Protein AF-0000000085131034 (afdb_homodimer)

Secondary structure (DSSP, 8-state):
----GGGGHHHHHHHHHHHHHHHHHHHHHHHHHHHHHHHTHHHH---HHHHHHHHHHHHHHHHHIIIIIHH----TTHHHHHHHHHHHHHHHHHHH---HHHHHHHHHHHHHHHHHHTGGGGGS-THHHHHHHHHHHHHHHHHHT-GGGHHHH-GGG-EE-GGG--TTHHHHHHHHHHHHHHHHHHHHHHSHHHHHHHHHHH-HHHHHHTT--HHHHHHHHHHHHHHHHHHHHHHHHHHHSEE-HHHHS-HHHHHHHHHHHHHH-TTSSHHHHHHHHHHHHHHHHHHHH-HHHHHHHHHHHHHHHHHH-TTHHHHHHHHHHHHHS--------TT-/----GGGGHHHHHHHHHHHHHHHHHHHHHHHHHHHHHHHTHHHH---HHHHHHHHHHHHHHHHHIIIIIHH----TTHHHHHHHHHHHHHHHHHHH---HHHHHHHHHHHHHHHHHHTGGGGGS-THHHHHHHHHHHHHHHHHHT-GGGHHHH-GGG-EE-GGG--TTHHHHHHHHHHHHHHHHHHHHHHSHHHHHHHHHHH-HHHHHHTT--HHHHHHHHHHHHHHHHHHHHHHHHHHHSEE-HHHHS-HHHHHHHHHHHHHH-TTSSHHHHHHHHHHHHHHHHHHHH-HHHHHHHHHHHHHHHHHH-TTHHHHHHHHHHHHHH--------TT-

Organism: Acidimicrobium ferrooxidans (strain DSM 10331 / JCM 15462 / NBRC 103882 / ICP) (NCBI:txid525909)

InterPro domains:
  IPR001851 ABC transporter, permease [PF02653] (50-305)
  IPR043428 High-affinity branched-chain amino acid transport system permease protein LivM-like [PTHR30482] (50-317)
  IPR043428 High-affinity branched-chain amino acid transport system permease protein LivM-like [cd06581] (54-315)

Structure (mmCIF, N/CA/C/O backbone):
data_AF-0000000085131034-model_v1
#
loop_
_entity.id
_entity.type
_entity.pdbx_description
1 polymer 'Inner-membrane translocator'
#
loop_
_atom_site.group_PDB
_atom_site.id
_atom_site.type_symbol
_atom_site.label_atom_id
_atom_site.label_alt_id
_atom_site.label_comp_id
_atom_site.label_asym_id
_atom_site.label_entity_id
_atom_site.label_seq_id
_atom_site.pdbx_PDB_ins_code
_atom_site.Cartn_x
_atom_site.Cartn_y
_atom_site.Cartn_z
_atom_site.occupancy
_atom_site.B_iso_or_equiv
_atom_site.auth_seq_id
_atom_site.auth_comp_id
_atom_site.auth_asym_id
_atom_site.auth_atom_id
_atom_site.pdbx_PDB_model_num
ATOM 1 N N . MET A 1 1 ? -47.844 36.812 39.062 1 37.34 1 MET A N 1
ATOM 2 C CA . MET A 1 1 ? -46.969 37.25 37.969 1 37.34 1 MET A CA 1
ATOM 3 C C . MET A 1 1 ? -45.719 36.375 37.938 1 37.34 1 MET A C 1
ATOM 5 O O . MET A 1 1 ? -44.969 36.312 38.906 1 37.34 1 MET A O 1
ATOM 9 N N . PRO A 1 2 ? -45.688 35.25 37.125 1 50.53 2 PRO A N 1
ATOM 10 C CA . PRO A 1 2 ? -44.594 34.25 37.062 1 50.53 2 PRO A CA 1
ATOM 11 C C . PRO A 1 2 ? -43.25 34.875 36.656 1 50.53 2 PRO A C 1
ATOM 13 O O . PRO A 1 2 ? -43.219 35.844 35.906 1 50.53 2 PRO A O 1
ATOM 16 N N . GLU A 1 3 ? -42.25 34.906 37.594 1 48.31 3 GLU A N 1
ATOM 17 C CA . GLU A 1 3 ? -40.875 35.344 37.406 1 48.31 3 GLU A CA 1
ATOM 18 C C . GLU A 1 3 ? -40.312 34.75 36.125 1 48.31 3 GLU A C 1
ATOM 20 O O . GLU A 1 3 ? -40.406 33.562 35.875 1 48.31 3 GLU A O 1
ATOM 25 N N . PRO A 1 4 ? -40.031 35.562 35.062 1 46.47 4 PRO A N 1
ATOM 26 C CA . PRO A 1 4 ? -39.562 35.156 33.719 1 46.47 4 PRO A CA 1
ATOM 27 C C . PRO A 1 4 ? -38.312 34.281 33.781 1 46.47 4 PRO A C 1
ATOM 29 O O . PRO A 1 4 ? -37.469 34.438 34.688 1 46.47 4 PRO A O 1
ATOM 32 N N . ALA A 1 5 ? -38.219 33.094 33.156 1 53.28 5 ALA A N 1
ATOM 33 C CA . ALA A 1 5 ? -37.25 32.062 32.781 1 53.28 5 ALA A CA 1
ATOM 34 C C . ALA A 1 5 ? -35.969 32.719 32.25 1 53.28 5 ALA A C 1
ATOM 36 O O . ALA A 1 5 ? -35.062 32.031 31.75 1 53.28 5 ALA A O 1
ATOM 37 N N . LEU A 1 6 ? -35.938 34.094 32.312 1 46.09 6 LEU A N 1
ATOM 38 C CA . LEU A 1 6 ? -34.781 34.75 31.734 1 46.09 6 LEU A CA 1
ATOM 39 C C . LEU A 1 6 ? -33.531 34.5 32.562 1 46.09 6 LEU A C 1
ATOM 41 O O . LEU A 1 6 ? -32.406 34.844 32.156 1 46.09 6 LEU A O 1
ATOM 45 N N . ALA A 1 7 ? -33.594 34.188 33.812 1 51.75 7 ALA A N 1
ATOM 46 C CA . ALA A 1 7 ? -32.406 34.062 34.625 1 51.75 7 ALA A CA 1
ATOM 47 C C . ALA A 1 7 ? -31.609 32.812 34.25 1 51.75 7 ALA A C 1
ATOM 49 O O . ALA A 1 7 ? -30.484 32.625 34.719 1 51.75 7 ALA A O 1
ATOM 50 N N . GLN A 1 8 ? -32.188 31.797 33.594 1 53.34 8 GLN A N 1
ATOM 51 C CA . GLN A 1 8 ? -31.516 30.531 33.312 1 53.34 8 GLN A CA 1
ATOM 52 C C . GLN A 1 8 ? -30.641 30.609 32.062 1 53.34 8 GLN A C 1
ATOM 54 O O . GLN A 1 8 ? -29.938 29.656 31.734 1 53.34 8 GLN A O 1
ATOM 59 N N . ARG A 1 9 ? -30.703 31.656 31.219 1 56.53 9 ARG A N 1
ATOM 60 C CA . ARG A 1 9 ? -29.969 31.812 29.969 1 56.53 9 ARG A CA 1
ATOM 61 C C . ARG A 1 9 ? -28.5 32.094 30.25 1 56.53 9 ARG A C 1
ATOM 63 O O . ARG A 1 9 ? -27.625 31.688 29.469 1 56.53 9 ARG A O 1
ATOM 70 N N . PRO A 1 10 ? -28.219 32.812 31.359 1 58.62 10 PRO A N 1
ATOM 71 C CA . PRO A 1 10 ? -26.797 33.156 31.531 1 58.62 10 PRO A CA 1
ATOM 72 C C . PRO A 1 10 ? -25.906 31.953 31.828 1 58.62 10 PRO A C 1
ATOM 74 O O . PRO A 1 10 ? -24.75 31.922 31.406 1 58.62 10 PRO A O 1
ATOM 77 N N . THR A 1 11 ? -26.438 30.922 32.438 1 61.84 11 THR A N 1
ATOM 78 C CA . THR A 1 11 ? -25.641 29.766 32.844 1 61.84 11 THR A CA 1
ATOM 79 C C . THR A 1 11 ? -25.266 28.906 31.625 1 61.84 11 THR A C 1
ATOM 81 O O . THR A 1 11 ? -24.172 28.375 31.547 1 61.84 11 THR A O 1
ATOM 84 N N . THR A 1 12 ? -26.25 28.875 30.719 1 65 12 THR A N 1
ATOM 85 C CA . THR A 1 12 ? -26 28.062 29.531 1 65 12 THR A CA 1
ATOM 86 C C . THR A 1 12 ? -24.938 28.703 28.641 1 65 12 THR A C 1
ATOM 88 O O . THR A 1 12 ? -24.109 28 28.047 1 65 12 THR A O 1
ATOM 91 N N . GLU A 1 13 ? -25 30.031 28.547 1 67.06 13 GLU A N 1
ATOM 92 C CA . GLU A 1 13 ? -24.016 30.734 27.734 1 67.06 13 GLU A CA 1
ATOM 93 C C . GLU A 1 13 ? -22.625 30.641 28.328 1 67.06 13 GLU A C 1
ATOM 95 O O . GLU A 1 13 ? -21.625 30.516 27.609 1 67.06 13 GLU A O 1
ATOM 100 N N . ARG A 1 14 ? -22.625 30.797 29.719 1 66.12 14 ARG A N 1
ATOM 101 C CA . ARG A 1 14 ? -21.328 30.688 30.391 1 66.12 14 ARG A CA 1
ATOM 102 C C . ARG A 1 14 ? -20.734 29.297 30.219 1 66.12 14 ARG A C 1
ATOM 104 O O . ARG A 1 14 ? -19.516 29.156 30.047 1 66.12 14 ARG A O 1
ATOM 111 N N . ARG A 1 15 ? -21.562 28.297 30.344 1 66.75 15 ARG A N 1
ATOM 112 C CA . ARG A 1 15 ? -21.094 26.922 30.156 1 66.75 15 ARG A CA 1
ATOM 113 C C . ARG A 1 15 ? -20.609 26.703 28.734 1 66.75 15 ARG A C 1
ATOM 115 O O . ARG A 1 15 ? -19.609 26 28.516 1 66.75 15 ARG A O 1
ATOM 122 N N . SER A 1 16 ? -21.344 27.328 27.828 1 71.12 16 SER A N 1
ATOM 123 C CA . SER A 1 16 ? -20.938 27.219 26.438 1 71.12 16 SER A CA 1
ATOM 124 C C . SER A 1 16 ? -19.609 27.922 26.188 1 71.12 16 SER A C 1
ATOM 126 O O . SER A 1 16 ? -18.75 27.406 25.469 1 71.12 16 SER A O 1
ATOM 128 N N . ARG A 1 17 ? -19.406 29.062 26.828 1 70.31 17 ARG A N 1
ATOM 129 C CA . ARG A 1 17 ? -18.156 29.797 26.688 1 70.31 17 ARG A CA 1
ATOM 130 C C . ARG A 1 17 ? -17 29.047 27.344 1 70.31 17 ARG A C 1
ATOM 132 O O . ARG A 1 17 ? -15.875 29.047 26.812 1 70.31 17 ARG A O 1
ATOM 139 N N . ARG A 1 18 ? -17.266 28.469 28.484 1 72.06 18 ARG A N 1
ATOM 140 C CA . ARG A 1 18 ? -16.25 27.703 29.188 1 72.06 18 ARG A CA 1
ATOM 141 C C . ARG A 1 18 ? -15.828 26.484 28.375 1 72.06 18 ARG A C 1
ATOM 143 O O . ARG A 1 18 ? -14.648 26.125 28.359 1 72.06 18 ARG A O 1
ATOM 150 N N . ARG A 1 19 ? -16.797 25.844 27.812 1 72.69 19 ARG A N 1
ATOM 151 C CA . ARG A 1 19 ? -16.484 24.703 26.969 1 72.69 19 ARG A CA 1
ATOM 152 C C . ARG A 1 19 ? -15.641 25.109 25.766 1 72.69 19 ARG A C 1
ATOM 154 O O . ARG A 1 19 ? -14.711 24.391 25.375 1 72.69 19 ARG A O 1
ATOM 161 N N . LEU A 1 20 ? -15.992 26.25 25.266 1 75.19 20 LEU A N 1
ATOM 162 C CA . LEU A 1 20 ? -15.234 26.766 24.141 1 75.19 20 LEU A CA 1
ATOM 163 C C . LEU A 1 20 ? -13.812 27.141 24.562 1 75.19 20 LEU A C 1
ATOM 165 O O . LEU A 1 20 ? -12.859 26.891 23.828 1 75.19 20 LEU A O 1
ATOM 169 N N . GLY A 1 21 ? -13.75 27.781 25.734 1 78.88 21 GLY A N 1
ATOM 170 C CA . GLY A 1 21 ? -12.445 28.125 26.266 1 78.88 21 GLY A CA 1
ATOM 171 C C . GLY A 1 21 ? -11.578 26.922 26.562 1 78.88 21 GLY A C 1
ATOM 172 O O . GLY A 1 21 ? -10.383 26.922 26.266 1 78.88 21 GLY A O 1
ATOM 173 N N . ARG A 1 22 ? -12.141 25.922 27.109 1 82.5 22 ARG A N 1
ATOM 174 C CA . ARG A 1 22 ? -11.414 24.703 27.438 1 82.5 22 ARG A CA 1
ATOM 175 C C . ARG A 1 22 ? -10.93 24 26.172 1 82.5 22 ARG A C 1
ATOM 177 O O . ARG A 1 22 ? -9.828 23.453 26.141 1 82.5 22 ARG A O 1
ATOM 184 N N . ARG A 1 23 ? -11.727 24.062 25.172 1 83.69 23 ARG A N 1
ATOM 185 C CA . ARG A 1 23 ? -11.328 23.453 23.891 1 83.69 23 ARG A CA 1
ATOM 186 C C . ARG A 1 23 ? -10.18 24.219 23.266 1 83.69 23 ARG A C 1
ATOM 188 O O . ARG A 1 23 ? -9.266 23.625 22.688 1 83.69 23 ARG A O 1
ATOM 195 N N . ALA A 1 24 ? -10.219 25.5 23.391 1 88.25 24 ALA A N 1
ATOM 196 C CA . ALA A 1 24 ? -9.148 26.344 22.859 1 88.25 24 ALA A CA 1
ATOM 197 C C . ALA A 1 24 ? -7.836 26.094 23.594 1 88.25 24 ALA A C 1
ATOM 199 O O . ALA A 1 24 ? -6.77 26.047 22.969 1 88.25 24 ALA A O 1
ATOM 200 N N . ILE A 1 25 ? -7.949 25.938 24.859 1 88.88 25 ILE A N 1
ATOM 201 C CA . ILE A 1 25 ? -6.758 25.672 25.656 1 88.88 25 ILE A CA 1
ATOM 202 C C . ILE A 1 25 ? -6.195 24.297 25.312 1 88.88 25 ILE A C 1
ATOM 204 O O . ILE A 1 25 ? -4.984 24.125 25.156 1 88.88 25 ILE A O 1
ATOM 208 N N . ALA A 1 26 ? -7.047 23.391 25.156 1 88.94 26 ALA A N 1
ATOM 209 C CA . ALA A 1 26 ? -6.613 22.031 24.797 1 88.94 26 ALA A CA 1
ATOM 210 C C . ALA A 1 26 ? -5.938 22.031 23.422 1 88.94 26 ALA A C 1
ATOM 212 O O . ALA A 1 26 ? -4.914 21.359 23.234 1 88.94 26 ALA A O 1
ATOM 213 N N . ASP A 1 27 ? -6.48 22.766 22.516 1 91.81 27 ASP A N 1
ATOM 214 C CA . ASP A 1 27 ? -5.898 22.859 21.188 1 91.81 27 ASP A CA 1
ATOM 215 C C . ASP A 1 27 ? -4.559 23.594 21.219 1 91.81 27 ASP A C 1
ATOM 217 O O . ASP A 1 27 ? -3.604 23.203 20.562 1 91.81 27 ASP A O 1
ATOM 221 N N . GLY A 1 28 ? -4.578 24.672 22 1 92.94 28 GLY A N 1
ATOM 222 C CA . GLY A 1 28 ? -3.33 25.406 22.172 1 92.94 28 GLY A CA 1
ATOM 223 C C . GLY A 1 28 ? -2.225 24.562 22.781 1 92.94 28 GLY A C 1
ATOM 224 O O . GLY A 1 28 ? -1.088 24.578 22.297 1 92.94 28 GLY A O 1
ATOM 225 N N . LEU A 1 29 ? -2.555 23.797 23.75 1 93.06 29 LEU A N 1
ATOM 226 C CA . LEU A 1 29 ? -1.59 22.906 24.391 1 93.06 29 LEU A CA 1
ATOM 227 C C . LEU A 1 29 ? -1.146 21.797 23.438 1 93.06 29 LEU A C 1
ATOM 229 O O . LEU A 1 29 ? 0.003 21.359 23.484 1 93.06 29 LEU A O 1
ATOM 233 N N . GLY A 1 30 ? -2.049 21.406 22.625 1 92.94 30 GLY A N 1
ATOM 234 C CA . GLY A 1 30 ? -1.732 20.391 21.641 1 92.94 30 GLY A CA 1
ATOM 235 C C . GLY A 1 30 ? -0.675 20.828 20.641 1 92.94 30 GLY A C 1
ATOM 236 O O . GLY A 1 30 ? 0.049 19.984 20.094 1 92.94 30 GLY A O 1
ATOM 237 N N . VAL A 1 31 ? -0.598 22.078 20.453 1 95.25 31 VAL A N 1
ATOM 238 C CA . VAL A 1 31 ? 0.394 22.625 19.516 1 95.25 31 VAL A CA 1
ATOM 239 C C . VAL A 1 31 ? 1.665 22.984 20.281 1 95.25 31 VAL A C 1
ATOM 241 O O . VAL A 1 31 ? 2.77 22.609 19.875 1 95.25 31 VAL A O 1
ATOM 244 N N . VAL A 1 32 ? 1.549 23.594 21.453 1 95.62 32 VAL A N 1
ATOM 245 C CA . VAL A 1 32 ? 2.664 24.172 22.203 1 95.62 32 VAL A CA 1
ATOM 246 C C . VAL A 1 32 ? 3.512 23.062 22.812 1 95.62 32 VAL A C 1
ATOM 248 O O . VAL A 1 32 ? 4.742 23.125 22.797 1 95.62 32 VAL A O 1
ATOM 251 N N . VAL A 1 33 ? 2.912 22.047 23.328 1 94.62 33 VAL A N 1
ATOM 252 C CA . VAL A 1 33 ? 3.629 21.016 24.062 1 94.62 33 VAL A CA 1
ATOM 253 C C . VAL A 1 33 ? 4.594 20.297 23.125 1 94.62 33 VAL A C 1
ATOM 255 O O . VAL A 1 33 ? 5.785 20.172 23.422 1 94.62 33 VAL A O 1
ATOM 258 N N . PRO A 1 34 ? 4.125 19.797 21.984 1 95.5 34 PRO A N 1
ATOM 259 C CA . PRO A 1 34 ? 5.086 19.141 21.094 1 95.5 34 PRO A CA 1
ATOM 260 C C . PRO A 1 34 ? 6.168 20.094 20.594 1 95.5 34 PRO A C 1
ATOM 262 O O . PRO A 1 34 ? 7.332 19.703 20.469 1 95.5 34 PRO A O 1
ATOM 265 N N . VAL A 1 35 ? 5.824 21.328 20.281 1 95.75 35 VAL A N 1
ATOM 266 C CA . VAL A 1 35 ? 6.777 22.297 19.75 1 95.75 35 VAL A CA 1
ATOM 267 C C . VAL A 1 35 ? 7.852 22.594 20.812 1 95.75 35 VAL A C 1
ATOM 269 O O . VAL A 1 35 ? 9.047 22.562 20.5 1 95.75 35 VAL A O 1
ATOM 272 N N . VAL A 1 36 ? 7.441 22.812 22.016 1 94.62 36 VAL A N 1
ATOM 273 C CA . VAL A 1 36 ? 8.375 23.094 23.109 1 94.62 36 VAL A CA 1
ATOM 274 C C . VAL A 1 36 ? 9.172 21.828 23.438 1 94.62 36 VAL A C 1
ATOM 276 O O . VAL A 1 36 ? 10.375 21.906 23.719 1 94.62 36 VAL A O 1
ATOM 279 N N . GLY A 1 37 ? 8.461 20.703 23.438 1 94.69 37 GLY A N 1
ATOM 280 C CA . GLY A 1 37 ? 9.148 19.453 23.672 1 94.69 37 GLY A CA 1
ATOM 281 C C . GLY A 1 37 ? 10.305 19.219 22.719 1 94.69 37 GLY A C 1
ATOM 282 O O . GLY A 1 37 ? 11.398 18.844 23.141 1 94.69 37 GLY A O 1
ATOM 283 N N . PHE A 1 38 ? 10.086 19.484 21.469 1 94.94 38 PHE A N 1
ATOM 284 C CA . PHE A 1 38 ? 11.133 19.266 20.469 1 94.94 38 PHE A CA 1
ATOM 285 C C . PHE A 1 38 ? 12.188 20.375 20.562 1 94.94 38 PHE A C 1
ATOM 287 O O . PHE A 1 38 ? 13.367 20.125 20.266 1 94.94 38 PHE A O 1
ATOM 294 N N . ALA A 1 39 ? 11.742 21.609 20.922 1 93.44 39 ALA A N 1
ATOM 295 C CA . ALA A 1 39 ? 12.711 22.703 21.078 1 93.44 39 ALA A CA 1
ATOM 296 C C . ALA A 1 39 ? 13.742 22.344 22.141 1 93.44 39 ALA A C 1
ATOM 298 O O . ALA A 1 39 ? 14.922 22.688 22.016 1 93.44 39 ALA A O 1
ATOM 299 N N . PHE A 1 40 ? 13.305 21.562 23.109 1 91.81 40 PHE A N 1
ATOM 300 C CA . PHE A 1 40 ? 14.203 21.156 24.188 1 91.81 40 PHE A CA 1
ATOM 301 C C . PHE A 1 40 ? 14.766 19.766 23.938 1 91.81 40 PHE A C 1
ATOM 303 O O . PHE A 1 40 ? 15.523 19.234 24.75 1 91.81 40 PHE A O 1
ATOM 310 N N . GLY A 1 41 ? 14.32 19.141 22.938 1 88.94 41 GLY A N 1
ATOM 311 C CA . GLY A 1 41 ? 14.695 17.766 22.625 1 88.94 41 GLY A CA 1
ATOM 312 C C . GLY A 1 41 ? 16.203 17.578 22.484 1 88.94 41 GLY A C 1
ATOM 313 O O . GLY A 1 41 ? 16.734 16.547 22.906 1 88.94 41 GLY A O 1
ATOM 314 N N . LEU A 1 42 ? 16.859 18.609 21.953 1 86.56 42 LEU A N 1
ATOM 315 C CA . LEU A 1 42 ? 18.297 18.5 21.719 1 86.56 42 LEU A CA 1
ATOM 316 C C . LEU A 1 42 ? 19.047 18.422 23.047 1 86.56 42 LEU A C 1
ATOM 318 O O . LEU A 1 42 ? 20.172 17.891 23.109 1 86.56 42 LEU A O 1
ATOM 322 N N . HIS A 1 43 ? 18.516 18.969 24.062 1 87.31 43 HIS A N 1
ATOM 323 C CA . HIS A 1 43 ? 19.125 18.938 25.391 1 87.31 43 HIS A CA 1
ATOM 324 C C . HIS A 1 43 ? 18.938 17.578 26.047 1 87.31 43 HIS A C 1
ATOM 326 O O . HIS A 1 43 ? 19.719 17.203 26.938 1 87.31 43 HIS A O 1
ATOM 332 N N . ILE A 1 44 ? 17.984 16.844 25.656 1 82.81 44 ILE A N 1
ATOM 333 C CA . ILE A 1 44 ? 17.672 15.539 26.25 1 82.81 44 ILE A CA 1
ATOM 334 C C . ILE A 1 44 ? 18.375 14.438 25.453 1 82.81 44 ILE A C 1
ATOM 336 O O . ILE A 1 44 ? 18.953 13.516 26.031 1 82.81 44 ILE A O 1
ATOM 340 N N . TYR A 1 45 ? 18.344 14.523 24.172 1 83.88 45 TYR A N 1
ATOM 341 C CA . TYR A 1 45 ? 18.922 13.539 23.266 1 83.88 45 TYR A CA 1
ATOM 342 C C . TYR A 1 45 ? 19.797 14.211 22.219 1 83.88 45 TYR A C 1
ATOM 344 O O . TYR A 1 45 ? 19.297 14.992 21.391 1 83.88 45 TYR A O 1
ATOM 352 N N . GLY A 1 46 ? 21.062 13.883 22.125 1 80 46 GLY A N 1
ATOM 353 C CA . GLY A 1 46 ? 22.062 14.586 21.328 1 80 46 GLY A CA 1
ATOM 354 C C . GLY A 1 46 ? 22 14.234 19.859 1 80 46 GLY A C 1
ATOM 355 O O . GLY A 1 46 ? 22.625 14.891 19.031 1 80 46 GLY A O 1
ATOM 356 N N . ASN A 1 47 ? 21.234 13.234 19.438 1 86 47 ASN A N 1
ATOM 357 C CA . ASN A 1 47 ? 21.172 12.867 18.016 1 86 47 ASN A CA 1
ATOM 358 C C . ASN A 1 47 ? 20.188 13.75 17.25 1 86 47 ASN A C 1
ATOM 360 O O . ASN A 1 47 ? 19 13.43 17.172 1 86 47 ASN A O 1
ATOM 364 N N . GLU A 1 48 ? 20.672 14.828 16.641 1 89.06 48 GLU A N 1
ATOM 365 C CA . GLU A 1 48 ? 19.875 15.836 15.945 1 89.06 48 GLU A CA 1
ATOM 366 C C . GLU A 1 48 ? 19.109 15.219 14.781 1 89.06 48 GLU A C 1
ATOM 368 O O . GLU A 1 48 ? 17.938 15.523 14.578 1 89.06 48 GLU A O 1
ATOM 373 N N . LEU A 1 49 ? 19.781 14.336 14.039 1 87.31 49 LEU A N 1
ATOM 374 C CA . LEU A 1 49 ? 19.188 13.758 12.844 1 87.31 49 LEU A CA 1
ATOM 375 C C . LEU A 1 49 ? 17.984 12.891 13.203 1 87.31 49 LEU A C 1
ATOM 377 O O . LEU A 1 49 ? 16.953 12.93 12.516 1 87.31 49 LEU A O 1
ATOM 381 N N . LEU A 1 50 ? 18.125 12.156 14.266 1 88.19 50 LEU A N 1
ATOM 382 C CA . LEU A 1 50 ? 17.031 11.305 14.703 1 88.19 50 LEU A CA 1
ATOM 383 C C . LEU A 1 50 ? 15.812 12.148 15.086 1 88.19 50 LEU A C 1
ATOM 385 O O . LEU A 1 50 ? 14.68 11.789 14.758 1 88.19 50 LEU A O 1
ATOM 389 N N . LEU A 1 51 ? 16.016 13.219 15.742 1 92.56 51 LEU A N 1
ATOM 390 C CA . LEU A 1 51 ? 14.93 14.094 16.156 1 92.56 51 LEU A CA 1
ATOM 391 C C . LEU A 1 51 ? 14.266 14.742 14.945 1 92.56 51 LEU A C 1
ATOM 393 O O . LEU A 1 51 ? 13.039 14.922 14.93 1 92.56 51 LEU A O 1
ATOM 397 N N . VAL A 1 52 ? 15.055 15.07 13.953 1 93.38 52 VAL A N 1
ATOM 398 C CA . VAL A 1 52 ? 14.508 15.656 12.727 1 93.38 52 VAL A CA 1
ATOM 399 C C . VAL A 1 52 ? 13.617 14.641 12.016 1 93.38 52 VAL A C 1
ATOM 401 O O . VAL A 1 52 ? 12.531 14.984 11.555 1 93.38 52 VAL A O 1
ATOM 404 N N . TYR A 1 53 ? 14.039 13.414 11.977 1 92.94 53 TYR A N 1
ATOM 405 C CA . TYR A 1 53 ? 13.234 12.367 11.352 1 92.94 53 TYR A CA 1
ATOM 406 C C . TYR A 1 53 ? 11.938 12.141 12.125 1 92.94 53 TYR A C 1
ATOM 408 O O . TYR A 1 53 ? 10.875 11.977 11.531 1 92.94 53 TYR A O 1
ATOM 416 N N . MET A 1 54 ? 12.07 12.148 13.414 1 93.69 54 MET A N 1
ATOM 417 C CA . MET A 1 54 ? 10.883 11.992 14.25 1 93.69 54 MET A CA 1
ATOM 418 C C . MET A 1 54 ? 9.883 13.117 13.984 1 93.69 54 MET A C 1
ATOM 420 O O . MET A 1 54 ? 8.688 12.859 13.828 1 93.69 54 MET A O 1
ATOM 424 N N . MET A 1 55 ? 10.383 14.305 13.93 1 97.44 55 MET A N 1
ATOM 425 C CA . MET A 1 55 ? 9.523 15.453 13.648 1 97.44 55 MET A CA 1
ATOM 426 C C . MET A 1 55 ? 8.906 15.336 12.258 1 97.44 55 MET A C 1
ATOM 428 O O . MET A 1 55 ? 7.754 15.711 12.055 1 97.44 55 MET A O 1
ATOM 432 N N . GLY A 1 56 ? 9.703 14.852 11.312 1 97.69 56 GLY A N 1
ATOM 433 C CA . GLY A 1 56 ? 9.172 14.594 9.984 1 97.69 56 GLY A CA 1
ATOM 434 C C . GLY A 1 56 ? 8 13.641 9.984 1 97.69 56 GLY A C 1
ATOM 435 O O . GLY A 1 56 ? 6.988 13.891 9.32 1 97.69 56 GLY A O 1
ATOM 436 N N . TYR A 1 57 ? 8.109 12.648 10.781 1 96.62 57 TYR A N 1
ATOM 437 C CA . TYR A 1 57 ? 7.035 11.656 10.82 1 96.62 57 TYR A CA 1
ATOM 438 C C . TYR A 1 57 ? 5.828 12.195 11.578 1 96.62 57 TYR A C 1
ATOM 440 O O . TYR A 1 57 ? 4.688 11.828 11.281 1 96.62 57 TYR A O 1
ATOM 448 N N . VAL A 1 58 ? 6.047 13.047 12.586 1 97.81 58 VAL A N 1
ATOM 449 C CA . VAL A 1 58 ? 4.918 13.711 13.227 1 97.81 58 VAL A CA 1
ATOM 450 C C . VAL A 1 58 ? 4.141 14.523 12.195 1 97.81 58 VAL A C 1
ATOM 452 O O . VAL A 1 58 ? 2.912 14.453 12.133 1 97.81 58 VAL A O 1
ATOM 455 N N . ALA A 1 59 ? 4.891 15.234 11.398 1 98.62 59 ALA A N 1
ATOM 456 C CA . ALA A 1 59 ? 4.258 16.047 10.359 1 98.62 59 ALA A CA 1
ATOM 457 C C . ALA A 1 59 ? 3.545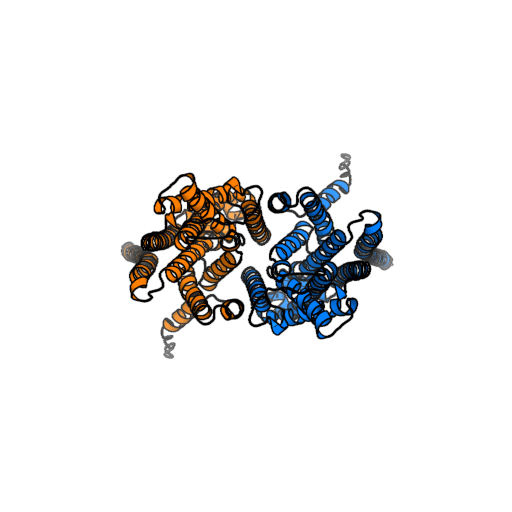 15.164 9.336 1 98.62 59 ALA A C 1
ATOM 459 O O . ALA A 1 59 ? 2.42 15.461 8.93 1 98.62 59 ALA A O 1
ATOM 460 N N . LEU A 1 60 ? 4.188 14.109 8.945 1 98.56 60 LEU A N 1
ATOM 461 C CA . LEU A 1 60 ? 3.592 13.188 7.977 1 98.56 60 LEU A CA 1
ATOM 462 C C . LEU A 1 60 ? 2.326 12.555 8.539 1 98.56 60 LEU A C 1
ATOM 464 O O . LEU A 1 60 ? 1.324 12.422 7.836 1 98.56 60 LEU A O 1
ATOM 468 N N . ALA A 1 61 ? 2.418 12.109 9.758 1 97.56 61 ALA A N 1
ATOM 469 C CA . ALA A 1 61 ? 1.244 11.523 10.406 1 97.56 61 ALA A CA 1
ATOM 470 C C . ALA A 1 61 ? 0.094 12.523 10.461 1 97.56 61 ALA A C 1
ATOM 472 O O . ALA A 1 61 ? -1.063 12.164 10.242 1 97.56 61 ALA A O 1
ATOM 473 N N . GLN A 1 62 ? 0.412 13.742 10.742 1 98.19 62 GLN A N 1
ATOM 474 C CA . GLN A 1 62 ? -0.619 14.773 10.758 1 98.19 62 GLN A CA 1
ATOM 475 C C . GLN A 1 62 ? -1.149 15.039 9.352 1 98.19 62 GLN A C 1
ATOM 477 O O . GLN A 1 62 ? -2.33 15.352 9.18 1 98.19 62 GLN A O 1
ATOM 482 N N . GLY A 1 63 ? -0.25 14.992 8.359 1 98.38 63 GLY A N 1
ATOM 483 C CA . GLY A 1 63 ? -0.72 15.094 6.988 1 98.38 63 GLY A CA 1
ATOM 484 C C . GLY A 1 63 ? -1.723 14.016 6.625 1 98.38 63 GLY A C 1
ATOM 485 O O . GLY A 1 63 ? -2.744 14.297 5.992 1 98.38 63 GLY A O 1
ATOM 486 N N . ILE A 1 64 ? -1.436 12.828 7.031 1 97.38 64 ILE A N 1
ATOM 487 C CA . ILE A 1 64 ? -2.365 11.719 6.84 1 97.38 64 ILE A CA 1
ATOM 488 C C . ILE A 1 64 ? -3.666 12.008 7.586 1 97.38 64 ILE A C 1
ATOM 490 O O . ILE A 1 64 ? -4.754 11.711 7.086 1 97.38 64 ILE A O 1
ATOM 494 N N . ASN A 1 65 ? -3.549 12.562 8.773 1 97.06 65 ASN A N 1
ATOM 495 C CA . ASN A 1 65 ? -4.723 12.93 9.562 1 97.06 65 ASN A CA 1
ATOM 496 C C . ASN A 1 65 ? -5.613 13.914 8.812 1 97.06 65 ASN A C 1
ATOM 498 O O . ASN A 1 65 ? -6.84 13.828 8.875 1 97.06 65 ASN A O 1
ATOM 502 N N . VAL A 1 66 ? -4.996 14.797 8.125 1 97.38 66 VAL A N 1
ATOM 503 C CA . VAL A 1 66 ? -5.719 15.828 7.387 1 97.38 66 VAL A CA 1
ATOM 504 C C . VAL A 1 66 ? -6.559 15.18 6.289 1 97.38 66 VAL A C 1
ATOM 506 O O . VAL A 1 66 ? -7.727 15.531 6.102 1 97.38 66 VAL A O 1
ATOM 509 N N . ILE A 1 67 ? -6.016 14.211 5.59 1 95.81 67 ILE A N 1
ATOM 510 C CA . ILE A 1 67 ? -6.738 13.641 4.457 1 95.81 67 ILE A CA 1
ATOM 511 C C . ILE A 1 67 ? -7.594 12.469 4.926 1 95.81 67 ILE A C 1
ATOM 513 O O . ILE A 1 67 ? -8.812 12.469 4.734 1 95.81 67 ILE A O 1
ATOM 517 N N . TYR A 1 68 ? -7.039 11.547 5.578 1 94.31 68 TYR A N 1
ATOM 518 C CA . TYR A 1 68 ? -7.797 10.367 5.988 1 94.31 68 TYR A CA 1
ATOM 519 C C . TYR A 1 68 ? -8.711 10.688 7.164 1 94.31 68 TYR A C 1
ATOM 521 O O . TYR A 1 68 ? -9.859 10.242 7.207 1 94.31 68 TYR A O 1
ATOM 529 N N . GLY A 1 69 ? -8.25 11.383 8.164 1 92.5 69 GLY A N 1
ATOM 530 C CA . GLY A 1 69 ? -9.039 11.688 9.352 1 92.5 69 GLY A CA 1
ATOM 531 C C . GLY A 1 69 ? -10.297 12.477 9.039 1 92.5 69 GLY A C 1
ATOM 532 O O . GLY A 1 69 ? -11.352 12.219 9.617 1 92.5 69 GLY A O 1
ATOM 533 N N . PHE A 1 70 ? -10.195 13.367 8.102 1 93.88 70 PHE A N 1
ATOM 534 C CA . PHE A 1 70 ? -11.312 14.273 7.879 1 93.88 70 PHE A CA 1
ATOM 535 C C . PHE A 1 70 ? -12.094 13.875 6.629 1 93.88 70 PHE A C 1
ATOM 537 O O . PHE A 1 70 ? -13.242 14.281 6.453 1 93.88 70 PHE A O 1
ATOM 544 N N . THR A 1 71 ? -11.523 13.141 5.742 1 92.56 71 THR A N 1
ATOM 545 C CA . THR A 1 71 ? -12.227 12.805 4.512 1 92.56 71 THR A CA 1
ATOM 546 C C . THR A 1 71 ? -12.477 11.297 4.426 1 92.56 71 THR A C 1
ATOM 548 O O . THR A 1 71 ? -13.336 10.852 3.662 1 92.56 71 THR A O 1
ATOM 551 N N . GLY A 1 72 ? -11.664 10.562 5.023 1 91.56 72 GLY A N 1
ATOM 552 C CA . GLY A 1 72 ? -11.797 9.117 4.977 1 91.56 72 GLY A CA 1
ATOM 553 C C . GLY A 1 72 ? -11.016 8.477 3.844 1 91.56 72 GLY A C 1
ATOM 554 O O . GLY A 1 72 ? -11.055 7.262 3.662 1 91.56 72 GLY A O 1
ATOM 555 N N . TYR A 1 73 ? -10.227 9.258 3.068 1 92.94 73 TYR A N 1
ATOM 556 C CA . TYR A 1 73 ? -9.422 8.734 1.969 1 92.94 73 TYR A CA 1
ATOM 557 C C . TYR A 1 73 ? -8.016 8.383 2.439 1 92.94 73 TYR A C 1
ATOM 559 O O . TYR A 1 73 ? -7.32 9.219 3.01 1 92.94 73 TYR A O 1
ATOM 567 N N . LEU A 1 74 ? -7.664 7.168 2.225 1 92.69 74 LEU A N 1
ATOM 568 C CA . LEU A 1 74 ? -6.352 6.684 2.645 1 92.69 74 LEU A CA 1
ATOM 569 C C . LEU A 1 74 ? -5.359 6.738 1.49 1 92.69 74 LEU A C 1
ATOM 571 O O . LEU A 1 74 ? -5.449 5.941 0.551 1 92.69 74 LEU A O 1
ATOM 575 N N . PRO A 1 75 ? -4.406 7.609 1.579 1 95.69 75 PRO A N 1
ATOM 576 C CA . PRO A 1 75 ? -3.438 7.695 0.486 1 95.69 75 PRO A CA 1
ATOM 577 C C . PRO A 1 75 ? -2.234 6.777 0.693 1 95.69 75 PRO A C 1
ATOM 579 O O . PRO A 1 75 ? -1.234 7.191 1.288 1 95.69 75 PRO A O 1
ATOM 582 N N . PHE A 1 76 ? -2.176 5.676 0.076 1 93.81 76 PHE A N 1
ATOM 583 C CA . PHE A 1 76 ? -1.068 4.738 0.236 1 93.81 76 PHE A CA 1
ATOM 584 C C . PHE A 1 76 ? 0.163 5.223 -0.52 1 93.81 76 PHE A C 1
ATOM 586 O O . PHE A 1 76 ? 1.273 4.746 -0.278 1 93.81 76 PHE A O 1
ATOM 593 N N . GLY A 1 77 ? -0.077 6.133 -1.404 1 95.19 77 GLY A N 1
ATOM 594 C CA . GLY A 1 77 ? 1.031 6.676 -2.174 1 95.19 77 GLY A CA 1
ATOM 595 C C . GLY A 1 77 ? 1.574 7.973 -1.601 1 95.19 77 GLY A C 1
ATOM 596 O O . GLY A 1 77 ? 2.201 8.758 -2.314 1 95.19 77 GLY A O 1
ATOM 597 N N . TYR A 1 78 ? 1.359 8.195 -0.327 1 97.62 78 TYR A N 1
ATOM 598 C CA . TYR A 1 78 ? 1.758 9.43 0.342 1 97.62 78 TYR A CA 1
ATOM 599 C C . TYR A 1 78 ? 3.264 9.641 0.248 1 97.62 78 TYR A C 1
ATOM 601 O O . TYR A 1 78 ? 3.738 10.773 0.203 1 97.62 78 TYR A O 1
ATOM 609 N N . PHE A 1 79 ? 4.082 8.562 0.09 1 97.19 79 PHE A N 1
ATOM 610 C CA . PHE A 1 79 ? 5.535 8.648 0.003 1 97.19 79 PHE A CA 1
ATOM 611 C C . PHE A 1 79 ? 5.961 9.297 -1.309 1 97.19 79 PHE A C 1
ATOM 613 O O . PHE A 1 79 ? 7.07 9.828 -1.416 1 97.19 79 PHE A O 1
ATOM 620 N N . GLY A 1 80 ? 5.07 9.234 -2.287 1 97.25 80 GLY A N 1
ATOM 621 C CA . GLY A 1 80 ? 5.367 9.914 -3.537 1 97.25 80 GLY A CA 1
ATOM 622 C C . GLY A 1 80 ? 5.484 11.422 -3.383 1 97.25 80 GLY A C 1
ATOM 623 O O . GLY A 1 80 ? 6.324 12.055 -4.027 1 97.25 80 GLY A O 1
ATOM 624 N N . LEU A 1 81 ? 4.648 11.945 -2.547 1 98.5 81 LEU A N 1
ATOM 625 C CA . LEU A 1 81 ? 4.672 13.383 -2.301 1 98.5 81 LEU A CA 1
ATOM 626 C C . LEU A 1 81 ? 5.879 13.773 -1.458 1 98.5 81 LEU A C 1
ATOM 628 O O . LEU A 1 81 ? 6.469 14.836 -1.664 1 98.5 81 LEU A O 1
ATOM 632 N N . PHE A 1 82 ? 6.234 12.891 -0.539 1 98.44 82 PHE A N 1
ATOM 633 C CA . PHE A 1 82 ? 7.457 13.055 0.24 1 98.44 82 PHE A CA 1
ATOM 634 C C . PHE A 1 82 ? 8.672 13.109 -0.672 1 98.44 82 PHE A C 1
ATOM 636 O O . PHE A 1 82 ? 9.5 14.016 -0.557 1 98.44 82 PHE A O 1
ATOM 643 N N . GLY A 1 83 ? 8.75 12.195 -1.579 1 97.94 83 GLY A N 1
ATOM 644 C CA . GLY A 1 83 ? 9.852 12.156 -2.527 1 97.94 83 GLY A CA 1
ATOM 645 C C . GLY A 1 83 ? 9.859 13.336 -3.484 1 97.94 83 GLY A C 1
ATOM 646 O O . GLY A 1 83 ? 10.914 13.898 -3.777 1 97.94 83 GLY A O 1
ATOM 647 N N . ALA A 1 84 ? 8.695 13.695 -3.951 1 97.38 84 ALA A N 1
ATOM 648 C CA . ALA A 1 84 ? 8.594 14.852 -4.848 1 97.38 84 ALA A CA 1
ATOM 649 C C . ALA A 1 84 ? 9.094 16.125 -4.168 1 97.38 84 ALA A C 1
ATOM 651 O O . ALA A 1 84 ? 9.773 16.938 -4.797 1 97.38 84 ALA A O 1
ATOM 652 N N . GLY A 1 85 ? 8.773 16.25 -2.949 1 98.25 85 GLY A N 1
ATOM 653 C CA . GLY A 1 85 ? 9.25 17.406 -2.203 1 98.25 85 GLY A CA 1
ATOM 654 C C . GLY A 1 85 ? 10.75 17.406 -2.004 1 98.25 85 GLY A C 1
ATOM 655 O O . GLY A 1 85 ? 11.391 18.453 -2.121 1 98.25 85 GLY A O 1
ATOM 656 N N . ALA A 1 86 ? 11.305 16.266 -1.675 1 97.38 86 ALA A N 1
ATOM 657 C CA . ALA A 1 86 ? 12.75 16.156 -1.502 1 97.38 86 ALA A CA 1
ATOM 658 C C . ALA A 1 86 ? 13.484 16.547 -2.781 1 97.38 86 ALA A C 1
ATOM 660 O O . ALA A 1 86 ? 14.445 17.312 -2.74 1 97.38 86 ALA A O 1
ATOM 661 N N . TYR A 1 87 ? 12.992 16.094 -3.865 1 96.12 87 TYR A N 1
ATOM 662 C CA . TYR A 1 87 ? 13.664 16.359 -5.133 1 96.12 87 TYR A CA 1
ATOM 663 C C . TYR A 1 87 ? 13.438 17.797 -5.574 1 96.12 87 TYR A C 1
ATOM 665 O O . TYR A 1 87 ? 14.359 18.453 -6.086 1 96.12 87 TYR A O 1
ATOM 673 N N . ALA A 1 88 ? 12.219 18.266 -5.406 1 96.62 88 ALA A N 1
ATOM 674 C CA . ALA A 1 88 ? 11.961 19.656 -5.773 1 96.62 88 ALA A CA 1
ATOM 675 C C . ALA A 1 88 ? 12.867 20.609 -4.992 1 96.62 88 ALA A C 1
ATOM 677 O O . ALA A 1 88 ? 13.453 21.531 -5.562 1 96.62 88 ALA A O 1
ATOM 678 N N . SER A 1 89 ? 12.953 20.391 -3.752 1 96.25 89 SER A N 1
ATOM 679 C CA . SER A 1 89 ? 13.812 21.219 -2.91 1 96.25 89 SER A CA 1
ATOM 680 C C . SER A 1 89 ? 15.281 21.047 -3.277 1 96.25 89 SER A C 1
ATOM 682 O O . SER A 1 89 ? 16.016 22.031 -3.379 1 96.25 89 SER A O 1
ATOM 684 N N . GLY A 1 90 ? 15.719 19.828 -3.43 1 94.44 90 GLY A N 1
ATOM 685 C CA . GLY A 1 90 ? 17.109 19.562 -3.789 1 94.44 90 GLY A CA 1
ATOM 686 C C . GLY A 1 90 ? 17.516 20.188 -5.105 1 94.44 90 GLY A C 1
ATOM 687 O O . GLY A 1 90 ? 18.594 20.766 -5.215 1 94.44 90 GLY A O 1
ATOM 688 N N . LEU A 1 91 ? 16.641 20.109 -6.078 1 94.12 91 LEU A N 1
ATOM 689 C CA . LEU A 1 91 ? 16.938 20.672 -7.395 1 94.12 91 LEU A CA 1
ATOM 690 C C . LEU A 1 91 ? 16.953 22.203 -7.336 1 94.12 91 LEU A C 1
ATOM 692 O O . LEU A 1 91 ? 17.734 22.844 -8.047 1 94.12 91 LEU A O 1
ATOM 696 N N . ALA A 1 92 ? 16.141 22.766 -6.508 1 94.62 92 ALA A N 1
ATOM 697 C CA . ALA A 1 92 ? 16.125 24.219 -6.336 1 94.62 92 ALA A CA 1
ATOM 698 C C . ALA A 1 92 ? 17.438 24.703 -5.723 1 94.62 92 ALA A C 1
ATOM 700 O O . ALA A 1 92 ? 17.969 25.75 -6.109 1 94.62 92 ALA A O 1
ATOM 701 N N . ILE A 1 93 ? 17.938 23.953 -4.793 1 92 93 ILE A N 1
ATOM 702 C CA . ILE A 1 93 ? 19.188 24.312 -4.141 1 92 93 ILE A CA 1
ATOM 703 C C . ILE A 1 93 ? 20.344 24.203 -5.133 1 92 93 ILE A C 1
ATOM 705 O O . ILE A 1 93 ? 21.172 25.109 -5.238 1 92 93 ILE A O 1
ATOM 709 N N . ILE A 1 94 ? 20.375 23.141 -5.875 1 90.5 94 ILE A N 1
ATOM 710 C CA . ILE A 1 94 ? 21.5 22.828 -6.734 1 90.5 94 ILE A CA 1
ATOM 711 C C . ILE A 1 94 ? 21.469 23.719 -7.977 1 90.5 94 ILE A C 1
ATOM 713 O O . ILE A 1 94 ? 22.5 24.297 -8.352 1 90.5 94 ILE A O 1
ATOM 717 N N . HIS A 1 95 ? 20.328 23.875 -8.617 1 90.38 95 HIS A N 1
ATOM 718 C CA . HIS A 1 95 ? 20.266 24.531 -9.922 1 90.38 95 HIS A CA 1
ATOM 719 C C . HIS A 1 95 ? 19.906 26.016 -9.781 1 90.38 95 HIS A C 1
ATOM 721 O O . HIS A 1 95 ? 20.312 26.844 -10.594 1 90.38 95 HIS A O 1
ATOM 727 N N . LEU A 1 96 ? 19.094 26.328 -8.742 1 92.06 96 LEU A N 1
ATOM 728 C CA . LEU A 1 96 ? 18.625 27.703 -8.609 1 92.06 96 LEU A CA 1
ATOM 729 C C . LEU A 1 96 ? 19.297 28.391 -7.43 1 92.06 96 LEU A C 1
ATOM 731 O O . LEU A 1 96 ? 19.047 29.578 -7.184 1 92.06 96 LEU A O 1
ATOM 735 N N . HIS A 1 97 ? 20.016 27.719 -6.645 1 91.75 97 HIS A N 1
ATOM 736 C CA . HIS A 1 97 ? 20.781 28.234 -5.504 1 91.75 97 HIS A CA 1
ATOM 737 C C . HIS A 1 97 ? 19.859 28.891 -4.488 1 91.75 97 HIS A C 1
ATOM 739 O O . HIS A 1 97 ? 20.188 29.969 -3.959 1 91.75 97 HIS A O 1
ATOM 745 N N . VAL A 1 98 ? 18.766 28.297 -4.379 1 92.44 98 VAL A N 1
ATOM 746 C CA . VAL A 1 98 ? 17.812 28.781 -3.367 1 92.44 98 VAL A CA 1
ATOM 747 C C . VAL A 1 98 ? 18.328 28.422 -1.976 1 92.44 98 VAL A C 1
ATOM 749 O O . VAL A 1 98 ? 18.859 27.328 -1.763 1 92.44 98 VAL A O 1
ATOM 752 N N . PRO A 1 99 ? 18.234 29.484 -1.095 1 92.75 99 PRO A N 1
ATOM 753 C CA . PRO A 1 99 ? 18.641 29.141 0.273 1 92.75 99 PRO A CA 1
ATOM 754 C C . PRO A 1 99 ? 17.859 27.953 0.831 1 92.75 99 PRO A C 1
ATOM 756 O O . PRO A 1 99 ? 16.688 27.75 0.498 1 92.75 99 PRO A O 1
ATOM 759 N N . ALA A 1 100 ? 18.469 27.188 1.663 1 91.38 100 ALA A N 1
ATOM 760 C CA . ALA A 1 100 ? 17.938 25.922 2.168 1 91.38 100 ALA A CA 1
ATOM 761 C C . ALA A 1 100 ? 16.594 26.125 2.846 1 91.38 100 ALA A C 1
ATOM 763 O O . ALA A 1 100 ? 15.656 25.344 2.631 1 91.38 100 ALA A O 1
ATOM 764 N N . LEU A 1 101 ? 16.422 27.156 3.617 1 92.25 101 LEU A N 1
ATOM 765 C CA . LEU A 1 101 ? 15.18 27.406 4.332 1 92.25 101 LEU A CA 1
ATOM 766 C C . LEU A 1 101 ? 14.039 27.672 3.354 1 92.25 101 LEU A C 1
ATOM 768 O O . LEU A 1 101 ? 12.93 27.172 3.541 1 92.25 101 LEU A O 1
ATOM 772 N N . ALA A 1 102 ? 14.289 28.406 2.316 1 94.19 102 ALA A N 1
ATOM 773 C CA . ALA A 1 102 ? 13.289 28.688 1.291 1 94.19 102 ALA A CA 1
ATOM 774 C C . ALA A 1 102 ? 12.992 27.438 0.464 1 94.19 102 ALA A C 1
ATOM 776 O O . ALA A 1 102 ? 11.883 27.281 -0.068 1 94.19 102 ALA A O 1
ATOM 777 N N . SER A 1 103 ? 13.969 26.547 0.399 1 94.31 103 SER A N 1
ATOM 778 C CA . SER A 1 103 ? 13.805 25.344 -0.409 1 94.31 103 SER A CA 1
ATOM 779 C C . SER A 1 103 ? 12.789 24.391 0.22 1 94.31 103 SER A C 1
ATOM 781 O O . SER A 1 103 ? 12.211 23.562 -0.471 1 94.31 103 SER A O 1
ATOM 783 N N . VAL A 1 104 ? 12.633 24.562 1.532 1 96.62 104 VAL A N 1
ATOM 784 C CA . VAL A 1 104 ? 11.609 23.75 2.197 1 96.62 104 VAL A CA 1
ATOM 785 C C . VAL A 1 104 ? 10.234 24.109 1.654 1 96.62 104 VAL A C 1
ATOM 787 O O . VAL A 1 104 ? 9.414 23.234 1.395 1 96.62 104 VAL A O 1
ATOM 790 N N . LEU A 1 105 ? 9.992 25.375 1.413 1 97.62 105 LEU A N 1
ATOM 791 C CA . LEU A 1 105 ? 8.734 25.828 0.831 1 97.62 105 LEU A CA 1
ATOM 792 C C . LEU A 1 105 ? 8.609 25.375 -0.615 1 97.62 105 LEU A C 1
ATOM 794 O O . LEU A 1 105 ? 7.512 25.016 -1.063 1 97.62 105 LEU A O 1
ATOM 798 N N . VAL A 1 106 ? 9.742 25.359 -1.307 1 97.62 106 VAL A N 1
ATOM 799 C CA . VAL A 1 106 ? 9.742 24.875 -2.686 1 97.62 106 VAL A CA 1
ATOM 800 C C . VAL A 1 106 ? 9.383 23.391 -2.715 1 97.62 106 VAL A C 1
ATOM 802 O O . VAL A 1 106 ? 8.688 22.938 -3.625 1 97.62 106 VAL A O 1
ATOM 805 N N . GLY A 1 107 ? 9.922 22.641 -1.728 1 98.31 107 GLY A N 1
ATOM 806 C CA . GLY A 1 107 ? 9.539 21.25 -1.619 1 98.31 107 GLY A CA 1
ATOM 807 C C . GLY A 1 107 ? 8.047 21.062 -1.413 1 98.31 107 GLY A C 1
ATOM 808 O O . GLY A 1 107 ? 7.438 20.188 -2.037 1 98.31 107 GLY A O 1
ATOM 809 N N . GLY A 1 108 ? 7.461 21.859 -0.512 1 98.62 108 GLY A N 1
ATOM 810 C CA . GLY A 1 108 ? 6.02 21.828 -0.334 1 98.62 108 GLY A CA 1
ATOM 811 C C . GLY A 1 108 ? 5.254 22.141 -1.605 1 98.62 108 GLY A C 1
ATOM 812 O O . GLY A 1 108 ? 4.285 21.453 -1.939 1 98.62 108 GLY A O 1
ATOM 813 N N . LEU A 1 109 ? 5.668 23.141 -2.33 1 98.38 109 LEU A N 1
ATOM 814 C CA . LEU A 1 109 ? 5.027 23.531 -3.58 1 98.38 109 LEU A CA 1
ATOM 815 C C . LEU A 1 109 ? 5.168 22.438 -4.633 1 98.38 109 LEU A C 1
ATOM 817 O O . LEU A 1 109 ? 4.238 22.188 -5.406 1 98.38 109 LEU A O 1
ATOM 821 N N . GLY A 1 110 ? 6.406 21.844 -4.695 1 98.25 110 GLY A N 1
ATOM 822 C CA . GLY A 1 110 ? 6.59 20.719 -5.609 1 98.25 110 GLY A CA 1
ATOM 823 C C . GLY A 1 110 ? 5.609 19.594 -5.375 1 98.25 110 GLY A C 1
ATOM 824 O O . GLY A 1 110 ? 5.051 19.047 -6.328 1 98.25 110 GLY A O 1
ATOM 825 N N . ALA A 1 111 ? 5.402 19.25 -4.117 1 98.69 111 ALA A N 1
ATOM 826 C CA . ALA A 1 111 ? 4.449 18.203 -3.775 1 98.69 111 ALA A CA 1
ATOM 827 C C . ALA A 1 111 ? 3.02 18.625 -4.098 1 98.69 111 ALA A C 1
ATOM 829 O O . ALA A 1 111 ? 2.197 17.797 -4.512 1 98.69 111 ALA A O 1
ATOM 830 N N . VAL A 1 112 ? 2.691 19.922 -3.939 1 98.62 112 VAL A N 1
ATOM 831 C CA . VAL A 1 112 ? 1.364 20.438 -4.258 1 98.62 112 VAL A CA 1
ATOM 832 C C . VAL A 1 112 ? 1.112 20.344 -5.758 1 98.62 112 VAL A C 1
ATOM 834 O O . VAL A 1 112 ? 0.007 20 -6.188 1 98.62 112 VAL A O 1
ATOM 837 N N . VAL A 1 113 ? 2.105 20.609 -6.555 1 98.31 113 VAL A N 1
ATOM 838 C CA . VAL A 1 113 ? 1.967 20.5 -8 1 98.31 113 VAL A CA 1
ATOM 839 C C . VAL A 1 113 ? 1.649 19.062 -8.383 1 98.31 113 VAL A C 1
ATOM 841 O O . VAL A 1 113 ? 0.739 18.797 -9.172 1 98.31 113 VAL A O 1
ATOM 844 N N . VAL A 1 114 ? 2.396 18.125 -7.824 1 96.56 114 VAL A N 1
ATOM 845 C CA . VAL A 1 114 ? 2.115 16.719 -8.07 1 96.56 114 VAL A CA 1
ATOM 846 C C . VAL A 1 114 ? 0.71 16.375 -7.582 1 96.56 114 VAL A C 1
ATOM 848 O O . VAL A 1 114 ? -0.031 15.648 -8.25 1 96.56 114 VAL A O 1
ATOM 851 N N . GLY A 1 115 ? 0.396 16.906 -6.395 1 96.94 115 GLY A N 1
ATOM 852 C CA . GLY A 1 115 ? -0.936 16.688 -5.855 1 96.94 115 GLY A CA 1
ATOM 853 C C . GLY A 1 115 ? -2.039 17.188 -6.766 1 96.94 115 GLY A C 1
ATOM 854 O O . GLY A 1 115 ? -3.098 16.562 -6.867 1 96.94 115 GLY A O 1
ATOM 855 N N . LEU A 1 116 ? -1.842 18.312 -7.418 1 96.56 116 LEU A N 1
ATOM 856 C CA . LEU A 1 116 ? -2.814 18.875 -8.359 1 96.56 116 LEU A CA 1
ATOM 857 C C . LEU A 1 116 ? -3.033 17.922 -9.531 1 96.56 116 LEU A C 1
ATOM 859 O O . LEU A 1 116 ? -4.164 17.734 -9.984 1 96.56 116 LEU A O 1
ATOM 863 N N . VAL A 1 117 ? -1.995 17.344 -9.953 1 91.5 117 VAL A N 1
ATOM 864 C CA . VAL A 1 117 ? -2.062 16.406 -11.07 1 91.5 117 VAL A CA 1
ATOM 865 C C . VAL A 1 117 ? -2.855 15.172 -10.664 1 91.5 117 VAL A C 1
ATOM 867 O O . VAL A 1 117 ? -3.529 14.555 -11.492 1 91.5 117 VAL A O 1
ATOM 870 N N . LEU A 1 118 ? -2.871 14.836 -9.422 1 91.81 118 LEU A N 1
ATOM 871 C CA . LEU A 1 118 ? -3.465 13.594 -8.953 1 91.81 118 LEU A CA 1
ATOM 872 C C . LEU A 1 118 ? -4.891 13.82 -8.469 1 91.81 118 LEU A C 1
ATOM 874 O O . LEU A 1 118 ? -5.547 12.883 -7.996 1 91.81 118 LEU A O 1
ATOM 878 N N . ILE A 1 119 ? -5.461 15.008 -8.594 1 92.31 119 ILE A N 1
ATOM 879 C CA . ILE A 1 119 ? -6.797 15.344 -8.117 1 92.31 119 ILE A CA 1
ATOM 880 C C . ILE A 1 119 ? -7.832 14.453 -8.797 1 92.31 119 ILE A C 1
ATOM 882 O O . ILE A 1 119 ? -8.82 14.047 -8.18 1 92.31 119 ILE A O 1
ATOM 886 N N . PRO A 1 120 ? -7.676 14.047 -10.094 1 87.75 120 PRO A N 1
ATOM 887 C CA . PRO A 1 120 ? -8.664 13.18 -10.742 1 87.75 120 PRO A CA 1
ATOM 888 C C . PRO A 1 120 ? -8.812 11.828 -10.047 1 87.75 120 PRO A C 1
ATOM 890 O O . PRO A 1 120 ? -9.797 11.125 -10.273 1 87.75 120 PRO A O 1
ATOM 893 N N . LEU A 1 121 ? -7.895 11.516 -9.18 1 86.88 121 LEU A N 1
ATOM 894 C CA . LEU A 1 121 ? -7.969 10.234 -8.484 1 86.88 121 LEU A CA 1
ATOM 895 C C . LEU A 1 121 ? -9.133 10.211 -7.5 1 86.88 121 LEU A C 1
ATOM 897 O O . LEU A 1 121 ? -9.562 9.141 -7.062 1 86.88 121 LEU A O 1
ATOM 901 N N . PHE A 1 122 ? -9.75 11.391 -7.188 1 86.69 122 PHE A N 1
ATOM 902 C CA . PHE A 1 122 ? -10.852 11.461 -6.238 1 86.69 122 PHE A CA 1
ATOM 903 C C . PHE A 1 122 ? -12.141 10.953 -6.871 1 86.69 122 PHE A C 1
ATOM 905 O O . PHE A 1 122 ? -13.156 10.797 -6.188 1 86.69 122 PHE A O 1
ATOM 912 N N . ARG A 1 123 ? -12.023 10.664 -8.117 1 82.56 123 ARG A N 1
ATOM 913 C CA . ARG A 1 123 ? -13.141 9.969 -8.75 1 82.56 123 ARG A CA 1
ATOM 914 C C . ARG A 1 123 ? -13.242 8.523 -8.266 1 82.56 123 ARG A C 1
ATOM 916 O O . ARG A 1 123 ? -14.289 7.891 -8.398 1 82.56 123 ARG A O 1
ATOM 923 N N . LEU A 1 124 ? -12.133 8.086 -7.734 1 82.69 124 LEU A N 1
ATOM 924 C CA . LEU A 1 124 ? -12.086 6.738 -7.18 1 82.69 124 LEU A CA 1
ATOM 925 C C . LEU A 1 124 ? -12.43 6.746 -5.695 1 82.69 124 LEU A C 1
ATOM 927 O O . LEU A 1 124 ? -12.336 7.785 -5.039 1 82.69 124 LEU A O 1
ATOM 931 N N . ARG A 1 125 ? -12.883 5.598 -5.219 1 82.25 125 ARG A N 1
ATOM 932 C CA . ARG A 1 125 ? -13.25 5.527 -3.807 1 82.25 125 ARG A CA 1
ATOM 933 C C . ARG A 1 125 ? -12.602 4.324 -3.133 1 82.25 125 ARG A C 1
ATOM 935 O O . ARG A 1 125 ? -12.281 3.334 -3.795 1 82.25 125 ARG A O 1
ATOM 942 N N . GLY A 1 126 ? -12.406 4.547 -1.838 1 82.12 126 GLY A N 1
ATOM 943 C CA . GLY A 1 126 ? -11.977 3.43 -1.012 1 82.12 126 GLY A CA 1
ATOM 944 C C . GLY A 1 126 ? -10.672 2.805 -1.478 1 82.12 126 GLY A C 1
ATOM 945 O O . GLY A 1 126 ? -9.672 3.5 -1.633 1 82.12 126 GLY A O 1
ATOM 946 N N . ALA A 1 127 ? -10.789 1.539 -1.801 1 81.62 127 ALA A N 1
ATOM 947 C CA . ALA A 1 127 ? -9.609 0.752 -2.158 1 81.62 127 ALA A CA 1
ATOM 948 C C . ALA A 1 127 ? -9.016 1.222 -3.482 1 81.62 127 ALA A C 1
ATOM 950 O O . ALA A 1 127 ? -7.797 1.197 -3.668 1 81.62 127 ALA A O 1
ATOM 951 N N . TYR A 1 128 ? -9.867 1.652 -4.348 1 82.69 128 TYR A N 1
ATOM 952 C CA . TYR A 1 128 ? -9.406 2.088 -5.66 1 82.69 128 TYR A CA 1
ATOM 953 C C . TYR A 1 128 ? -8.539 3.336 -5.543 1 82.69 128 TYR A C 1
ATOM 955 O O . TYR A 1 128 ? -7.516 3.453 -6.227 1 82.69 128 TYR A O 1
ATOM 963 N N . PHE A 1 129 ? -8.984 4.211 -4.691 1 87.5 129 PHE A N 1
ATOM 964 C CA . PHE A 1 129 ? -8.18 5.402 -4.461 1 87.5 129 PHE A CA 1
ATOM 965 C C . PHE A 1 129 ? -6.836 5.031 -3.842 1 87.5 129 PHE A C 1
ATOM 967 O O . PHE A 1 129 ? -5.797 5.562 -4.242 1 87.5 129 PHE A O 1
ATOM 974 N N . ALA A 1 130 ? -6.82 4.156 -2.838 1 89.5 130 ALA A N 1
ATOM 975 C CA . ALA A 1 130 ? -5.605 3.723 -2.15 1 89.5 130 ALA A CA 1
ATOM 976 C C . ALA A 1 130 ? -4.609 3.111 -3.133 1 89.5 130 ALA A C 1
ATOM 978 O O . ALA A 1 130 ? -3.428 3.471 -3.133 1 89.5 130 ALA A O 1
ATOM 979 N N . ILE A 1 131 ? -5.07 2.295 -3.98 1 87.06 131 ILE A N 1
ATOM 980 C CA . ILE A 1 131 ? -4.234 1.604 -4.957 1 87.06 131 ILE A CA 1
ATOM 981 C C . ILE A 1 131 ? -3.717 2.602 -5.992 1 87.06 131 ILE A C 1
ATOM 983 O O . ILE A 1 131 ? -2.543 2.566 -6.363 1 87.06 131 ILE A O 1
ATOM 987 N N . ALA A 1 132 ? -4.582 3.502 -6.383 1 87.44 132 ALA A N 1
ATOM 988 C CA . ALA A 1 132 ? -4.227 4.477 -7.41 1 87.44 132 ALA A CA 1
ATOM 989 C C . ALA A 1 132 ? -3.117 5.406 -6.926 1 87.44 132 ALA A C 1
ATOM 991 O O . ALA A 1 132 ? -2.195 5.73 -7.676 1 87.44 132 ALA A O 1
ATOM 992 N N . THR A 1 133 ? -3.275 5.82 -5.719 1 92.25 133 THR A N 1
ATOM 993 C CA . THR A 1 133 ? -2.244 6.711 -5.199 1 92.25 133 THR A CA 1
ATOM 994 C C . THR A 1 133 ? -0.923 5.969 -5.027 1 92.25 133 THR A C 1
ATOM 996 O O . THR A 1 133 ? 0.149 6.539 -5.246 1 92.25 133 THR A O 1
ATOM 999 N N . LEU A 1 134 ? -0.992 4.727 -4.59 1 91.62 134 LEU A N 1
ATOM 1000 C CA . LEU A 1 134 ? 0.213 3.912 -4.48 1 91.62 134 LEU A CA 1
ATOM 1001 C C . LEU A 1 134 ? 0.881 3.744 -5.84 1 91.62 134 LEU A C 1
ATOM 1003 O O . LEU A 1 134 ? 2.094 3.926 -5.969 1 91.62 134 LEU A O 1
ATOM 1007 N N . ALA A 1 135 ? 0.081 3.422 -6.812 1 87.62 135 ALA A N 1
ATOM 1008 C CA . ALA A 1 135 ? 0.585 3.26 -8.172 1 87.62 135 ALA A CA 1
ATOM 1009 C C . ALA A 1 135 ? 1.207 4.555 -8.688 1 87.62 135 ALA A C 1
ATOM 1011 O O . ALA A 1 135 ? 2.258 4.535 -9.336 1 87.62 135 ALA A O 1
ATOM 1012 N N . ALA A 1 136 ? 0.562 5.648 -8.398 1 89.5 136 ALA A N 1
ATOM 1013 C CA . ALA A 1 136 ? 1.068 6.949 -8.836 1 89.5 136 ALA A CA 1
ATOM 1014 C C . ALA A 1 136 ? 2.414 7.258 -8.188 1 89.5 136 ALA A C 1
ATOM 1016 O O . ALA A 1 136 ? 3.314 7.797 -8.836 1 89.5 136 ALA A O 1
ATOM 1017 N N . ALA A 1 137 ? 2.498 6.934 -6.934 1 93.06 137 ALA A N 1
ATOM 1018 C CA . ALA A 1 137 ? 3.75 7.176 -6.227 1 93.06 137 ALA A CA 1
ATOM 1019 C C . ALA A 1 137 ? 4.883 6.336 -6.809 1 93.06 137 ALA A C 1
ATOM 1021 O O . ALA A 1 137 ? 6.008 6.82 -6.957 1 93.06 137 ALA A O 1
ATOM 1022 N N . LEU A 1 138 ? 4.594 5.133 -7.109 1 88.5 138 LEU A N 1
ATOM 1023 C CA . LEU A 1 138 ? 5.59 4.258 -7.715 1 88.5 138 LEU A CA 1
ATOM 1024 C C . LEU A 1 138 ? 5.988 4.762 -9.094 1 88.5 138 LEU A C 1
ATOM 1026 O O . LEU A 1 138 ? 7.168 4.715 -9.461 1 88.5 138 LEU A O 1
ATOM 1030 N N . ALA A 1 139 ? 5.023 5.23 -9.828 1 86.06 139 ALA A N 1
ATOM 1031 C CA . ALA A 1 139 ? 5.309 5.809 -11.141 1 86.06 139 ALA A CA 1
ATOM 1032 C C . ALA A 1 139 ? 6.227 7.02 -11.016 1 86.06 139 ALA A C 1
ATOM 1034 O O . ALA A 1 139 ? 7.164 7.18 -11.797 1 86.06 139 ALA A O 1
ATOM 1035 N N . LEU A 1 140 ? 5.922 7.812 -10.047 1 89.62 140 LEU A N 1
ATOM 1036 C CA . LEU A 1 140 ? 6.75 8.992 -9.812 1 89.62 140 LEU A CA 1
ATOM 1037 C C . LEU A 1 140 ? 8.18 8.594 -9.461 1 89.62 140 LEU A C 1
ATOM 1039 O O . LEU A 1 140 ? 9.133 9.219 -9.938 1 89.62 140 LEU A O 1
ATOM 1043 N N . ALA A 1 141 ? 8.305 7.613 -8.617 1 89.25 141 ALA A N 1
ATOM 1044 C CA . ALA A 1 141 ? 9.625 7.105 -8.25 1 89.25 141 ALA A CA 1
ATOM 1045 C C . ALA A 1 141 ? 10.398 6.648 -9.477 1 89.25 141 ALA A C 1
ATOM 1047 O O . ALA A 1 141 ? 11.586 6.961 -9.625 1 89.25 141 ALA A O 1
ATOM 1048 N N . ASP A 1 142 ? 9.75 5.992 -10.352 1 83.69 142 ASP A N 1
ATOM 1049 C CA . ASP A 1 142 ? 10.383 5.469 -11.555 1 83.69 142 ASP A CA 1
ATOM 1050 C C . ASP A 1 142 ? 10.766 6.598 -12.508 1 83.69 142 ASP A C 1
ATOM 1052 O O . ASP A 1 142 ? 11.805 6.531 -13.172 1 83.69 142 ASP A O 1
ATOM 1056 N N . ILE A 1 143 ? 9.93 7.594 -12.578 1 84.25 143 ILE A N 1
ATOM 1057 C CA . ILE A 1 143 ? 10.203 8.727 -13.453 1 84.25 143 ILE A CA 1
ATOM 1058 C C . ILE A 1 143 ? 11.438 9.477 -12.961 1 84.25 143 ILE A C 1
ATOM 1060 O O . ILE A 1 143 ? 12.328 9.812 -13.742 1 84.25 143 ILE A O 1
ATOM 1064 N N . VAL A 1 144 ? 11.508 9.695 -11.672 1 86.81 144 VAL A N 1
ATOM 1065 C CA . VAL A 1 144 ? 12.602 10.469 -11.086 1 86.81 144 VAL A CA 1
ATOM 1066 C C . VAL A 1 144 ? 13.906 9.68 -11.188 1 86.81 144 VAL A C 1
ATOM 1068 O O . VAL A 1 144 ? 14.969 10.258 -11.414 1 86.81 144 VAL A O 1
ATOM 1071 N N . ALA A 1 145 ? 13.836 8.398 -11.07 1 85.31 145 ALA A N 1
ATOM 1072 C CA . ALA A 1 145 ? 15.023 7.551 -11.07 1 85.31 145 ALA A CA 1
ATOM 1073 C C . ALA A 1 145 ? 15.438 7.18 -12.492 1 85.31 145 ALA A C 1
ATOM 1075 O O . ALA A 1 145 ? 16.438 6.48 -12.695 1 85.31 145 ALA A O 1
ATOM 1076 N N . ASN A 1 146 ? 14.781 7.68 -13.469 1 81.69 146 ASN A N 1
ATOM 1077 C CA . ASN A 1 146 ? 15.055 7.32 -14.859 1 81.69 146 ASN A CA 1
ATOM 1078 C C . ASN A 1 146 ? 16.391 7.875 -15.32 1 81.69 146 ASN A C 1
ATOM 1080 O O . ASN A 1 146 ? 16.656 9.078 -15.203 1 81.69 146 ASN A O 1
ATOM 1084 N N . PRO A 1 147 ? 17.219 7.035 -15.828 1 80.06 147 PRO A N 1
ATOM 1085 C CA . PRO A 1 147 ? 18.531 7.5 -16.297 1 80.06 147 PRO A CA 1
ATOM 1086 C C . PRO A 1 147 ? 18.422 8.555 -17.391 1 80.06 147 PRO A C 1
ATOM 1088 O O . PRO A 1 147 ? 19.312 9.391 -17.531 1 80.06 147 PRO A O 1
ATOM 1091 N N . ALA A 1 148 ? 17.344 8.555 -18.125 1 77.94 148 ALA A N 1
ATOM 1092 C CA . ALA A 1 148 ? 17.156 9.523 -19.203 1 77.94 148 ALA A CA 1
ATOM 1093 C C . ALA A 1 148 ? 16.984 10.938 -18.625 1 77.94 148 ALA A C 1
ATOM 1095 O O . ALA A 1 148 ? 17.203 11.922 -19.344 1 77.94 148 ALA A O 1
ATOM 1096 N N . LEU A 1 149 ? 16.656 11.008 -17.375 1 79.56 149 LEU A N 1
ATOM 1097 C CA . LEU A 1 149 ? 16.438 12.305 -16.734 1 79.56 149 LEU A CA 1
ATOM 1098 C C . LEU A 1 149 ? 17.625 12.68 -15.844 1 79.56 149 LEU A C 1
ATOM 1100 O O . LEU A 1 149 ? 17.484 13.523 -14.961 1 79.56 149 LEU A O 1
ATOM 1104 N N . THR A 1 150 ? 18.672 12.0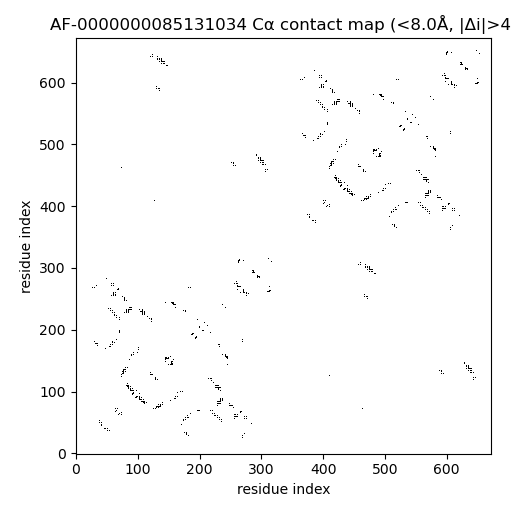47 -16.078 1 81.62 150 THR A N 1
ATOM 1105 C CA . THR A 1 150 ? 19.844 12.273 -15.242 1 81.62 150 THR A CA 1
ATOM 1106 C C . THR A 1 150 ? 20.281 13.734 -15.305 1 81.62 150 THR A C 1
ATOM 1108 O O . THR A 1 150 ? 20.734 14.297 -14.312 1 81.62 150 THR A O 1
ATOM 1111 N N . SER A 1 151 ? 20.062 14.336 -16.391 1 82.31 151 SER A N 1
ATOM 1112 C CA . SER A 1 151 ? 20.469 15.727 -16.531 1 82.31 151 SER A CA 1
ATOM 1113 C C . SER A 1 151 ? 19.609 16.641 -15.664 1 82.31 151 SER A C 1
ATOM 1115 O O . SER A 1 151 ? 20.062 17.719 -15.25 1 82.31 151 SER A O 1
ATOM 1117 N N . VAL A 1 152 ? 18.422 16.203 -15.352 1 79.94 152 VAL A N 1
ATOM 1118 C CA . VAL A 1 152 ? 17.5 17.047 -14.602 1 79.94 152 VAL A CA 1
ATOM 1119 C C . VAL A 1 152 ? 17.438 16.594 -13.148 1 79.94 152 VAL A C 1
ATOM 1121 O O . VAL A 1 152 ? 17.688 17.391 -12.234 1 79.94 152 VAL A O 1
ATOM 1124 N N . THR A 1 153 ? 17.281 15.352 -12.891 1 81.19 153 THR A N 1
ATOM 1125 C CA . THR A 1 153 ? 17.047 14.844 -11.547 1 81.19 153 THR A CA 1
ATOM 1126 C C . THR A 1 153 ? 18.281 14.125 -11.008 1 81.19 153 THR A C 1
ATOM 1128 O O . THR A 1 153 ? 18.328 13.734 -9.844 1 81.19 153 THR A O 1
ATOM 1131 N N . ASN A 1 154 ? 19.25 13.914 -11.812 1 82.56 154 ASN A N 1
ATOM 1132 C CA . ASN A 1 154 ? 20.422 13.086 -11.508 1 82.56 154 ASN A CA 1
ATOM 1133 C C . ASN A 1 154 ? 20.031 11.609 -11.422 1 82.56 154 ASN A C 1
ATOM 1135 O O . ASN A 1 154 ? 20.781 10.797 -10.867 1 82.56 154 ASN A O 1
ATOM 1139 N N . GLY A 1 155 ? 18.812 11.375 -11.859 1 72.75 155 GLY A N 1
ATOM 1140 C CA . GLY A 1 155 ? 18.344 10.008 -12.031 1 72.75 155 GLY A CA 1
ATOM 1141 C C . GLY A 1 155 ? 18.578 9.133 -10.82 1 72.75 155 GLY A C 1
ATOM 1142 O O . GLY A 1 155 ? 18.234 9.5 -9.695 1 72.75 155 GLY A O 1
ATOM 1143 N N . PRO A 1 156 ? 19.312 7.973 -11.133 1 75.75 156 PRO A N 1
ATOM 1144 C CA . PRO A 1 156 ? 19.547 7.02 -10.047 1 75.75 156 PRO A CA 1
ATOM 1145 C C . PRO A 1 156 ? 20.688 7.43 -9.133 1 75.75 156 PRO A C 1
ATOM 1147 O O . PRO A 1 156 ? 20.859 6.852 -8.062 1 75.75 156 PRO A O 1
ATOM 1150 N N . ASP A 1 157 ? 21.469 8.461 -9.508 1 82.62 157 ASP A N 1
ATOM 1151 C CA . ASP A 1 157 ? 22.688 8.812 -8.789 1 82.62 157 ASP A CA 1
ATOM 1152 C C . ASP A 1 157 ? 22.359 9.609 -7.523 1 82.62 157 ASP A C 1
ATOM 1154 O O . ASP A 1 157 ? 23.219 9.773 -6.652 1 82.62 157 ASP A O 1
ATOM 1158 N N . GLY A 1 158 ? 21.203 10.047 -7.355 1 84 158 GLY A N 1
ATOM 1159 C CA . GLY A 1 158 ? 20.797 10.766 -6.156 1 84 158 GLY A CA 1
ATOM 1160 C C . GLY A 1 158 ? 21.234 12.219 -6.168 1 84 158 GLY A C 1
ATOM 1161 O O . GLY A 1 158 ? 21.75 12.719 -7.172 1 84 158 GLY A O 1
ATOM 1162 N N . LEU A 1 159 ? 20.875 12.969 -5.172 1 86.31 159 LEU A N 1
ATOM 1163 C CA . LEU A 1 159 ? 21.203 14.383 -5.023 1 86.31 159 LEU A CA 1
ATOM 1164 C C . LEU A 1 159 ? 22.109 14.602 -3.812 1 86.31 159 LEU A C 1
ATOM 1166 O O . LEU A 1 159 ? 21.922 13.984 -2.764 1 86.31 159 LEU A O 1
ATOM 1170 N N . ASN A 1 160 ? 23.141 15.398 -3.998 1 87.38 160 ASN A N 1
ATOM 1171 C CA . ASN A 1 160 ? 24.062 15.773 -2.934 1 87.38 160 ASN A CA 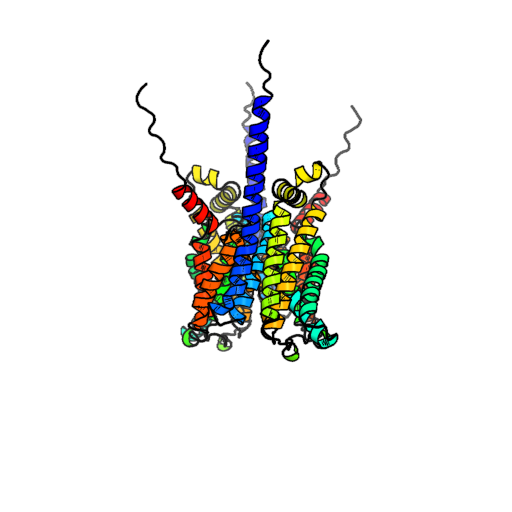1
ATOM 1172 C C . ASN A 1 160 ? 23.859 17.234 -2.506 1 87.38 160 ASN A C 1
ATOM 1174 O O . ASN A 1 160 ? 24.141 18.156 -3.277 1 87.38 160 ASN A O 1
ATOM 1178 N N . LEU A 1 161 ? 23.406 17.422 -1.285 1 87 161 LEU A N 1
ATOM 1179 C CA . LEU A 1 161 ? 23.109 18.75 -0.777 1 87 161 LEU A CA 1
ATOM 1180 C C . LEU A 1 161 ? 24.078 19.141 0.327 1 87 161 LEU A C 1
ATOM 1182 O O . LEU A 1 161 ? 23.75 19.938 1.209 1 87 161 LEU A O 1
ATOM 1186 N N . ALA A 1 162 ? 25.203 18.609 0.316 1 84.31 162 ALA A N 1
ATOM 1187 C CA . ALA A 1 162 ? 26.188 18.844 1.362 1 84.31 162 ALA A CA 1
ATOM 1188 C C . ALA A 1 162 ? 26.531 20.312 1.475 1 84.31 162 ALA A C 1
ATOM 1190 O O . ALA A 1 162 ? 26.828 20.812 2.566 1 84.31 162 ALA A O 1
ATOM 1191 N N . SER A 1 163 ? 26.5 21.016 0.415 1 81.75 163 SER A N 1
ATOM 1192 C CA . SER A 1 163 ? 26.859 22.438 0.412 1 81.75 163 SER A CA 1
ATOM 1193 C C . SER A 1 163 ? 25.875 23.266 1.213 1 81.75 163 SER A C 1
ATOM 1195 O O . SER A 1 163 ? 26.203 24.344 1.71 1 81.75 163 SER A O 1
ATOM 1197 N N . ALA A 1 164 ? 24.703 22.781 1.366 1 81.19 164 ALA A N 1
ATOM 1198 C CA . ALA A 1 164 ? 23.656 23.531 2.047 1 81.19 164 ALA A CA 1
ATOM 1199 C C . ALA A 1 164 ? 23.484 23.062 3.488 1 81.19 164 ALA A C 1
ATOM 1201 O O . ALA A 1 164 ? 22.641 23.578 4.227 1 81.19 164 ALA A O 1
ATOM 1202 N N . TYR A 1 165 ? 24.312 22.141 3.814 1 81.31 165 TYR A N 1
ATOM 1203 C CA . TYR A 1 165 ? 24.172 21.594 5.16 1 81.31 165 TYR A CA 1
ATOM 1204 C C . TYR A 1 165 ? 24.406 22.672 6.215 1 81.31 165 TYR A C 1
ATOM 1206 O O . TYR A 1 165 ? 25.406 23.391 6.16 1 81.31 165 TYR A O 1
ATOM 1214 N N . SER A 1 166 ? 23.578 22.984 6.973 1 76.56 166 SER A N 1
ATOM 1215 C CA . SER A 1 166 ? 23.672 23.938 8.07 1 76.56 166 SER A CA 1
ATOM 1216 C C . SER A 1 166 ? 23.047 23.375 9.344 1 76.56 166 SER A C 1
ATOM 1218 O O . SER A 1 166 ? 21.828 23.453 9.531 1 76.56 166 SER A O 1
ATOM 1220 N N . SER A 1 167 ? 23.906 22.891 10.195 1 73.62 167 SER A N 1
ATOM 1221 C CA . SER A 1 167 ? 23.453 22.297 11.445 1 73.62 167 SER A CA 1
ATOM 1222 C C . SER A 1 167 ? 22.625 23.281 12.266 1 73.62 167 SER A C 1
ATOM 1224 O O . SER A 1 167 ? 22.938 24.469 12.305 1 73.62 167 SER A O 1
ATOM 1226 N N . GLY A 1 168 ? 21.5 22.828 12.773 1 81 168 GLY A N 1
ATOM 1227 C CA . GLY A 1 168 ? 20.672 23.672 13.609 1 81 168 GLY A CA 1
ATOM 1228 C C . GLY A 1 168 ? 19.516 24.297 12.852 1 81 168 GLY A C 1
ATOM 1229 O O . GLY A 1 168 ? 18.375 24.312 13.344 1 81 168 GLY A O 1
ATOM 1230 N N . GLN A 1 169 ? 19.859 24.797 11.656 1 88.88 169 GLN A N 1
ATOM 1231 C CA . GLN A 1 169 ? 18.797 25.484 10.906 1 88.88 169 GLN A CA 1
ATOM 1232 C C . GLN A 1 169 ? 17.703 24.5 10.484 1 88.88 169 GLN A C 1
ATOM 1234 O O . GLN A 1 169 ? 16.516 24.828 10.539 1 88.88 169 GLN A O 1
ATOM 1239 N N . PHE A 1 170 ? 18.188 23.359 10.078 1 90.81 170 PHE A N 1
ATOM 1240 C CA . PHE A 1 170 ? 17.156 22.406 9.656 1 90.81 170 PHE A CA 1
ATOM 1241 C C . PHE A 1 170 ? 16.375 21.891 10.859 1 90.81 170 PHE A C 1
ATOM 1243 O O . PHE A 1 170 ? 15.211 21.5 10.719 1 90.81 170 PHE A O 1
ATOM 1250 N N . TYR A 1 171 ? 16.969 21.891 12.016 1 93.88 171 TYR A N 1
ATOM 1251 C CA . TYR A 1 171 ? 16.25 21.484 13.219 1 93.88 171 TYR A CA 1
ATOM 1252 C C . TYR A 1 171 ? 15.133 22.469 13.547 1 93.88 171 TYR A C 1
ATOM 1254 O O . TYR A 1 171 ? 13.992 22.047 13.797 1 93.88 171 TYR A O 1
ATOM 1262 N N . VAL A 1 172 ? 15.43 23.734 13.453 1 94.31 172 VAL A N 1
ATOM 1263 C CA . VAL A 1 172 ? 14.438 24.766 13.734 1 94.31 172 VAL A CA 1
ATOM 1264 C C . VAL A 1 172 ? 13.336 24.719 12.68 1 94.31 172 VAL A C 1
ATOM 1266 O O . VAL A 1 172 ? 12.156 24.875 13 1 94.31 172 VAL A O 1
ATOM 1269 N N . ALA A 1 173 ? 13.742 24.5 11.453 1 96.12 173 ALA A N 1
ATOM 1270 C CA . ALA A 1 173 ? 12.766 24.391 10.375 1 96.12 173 ALA A CA 1
ATOM 1271 C C . ALA A 1 173 ? 11.828 23.203 10.609 1 96.12 173 ALA A C 1
ATOM 1273 O O . ALA A 1 173 ? 10.641 23.281 10.289 1 96.12 173 ALA A O 1
ATOM 1274 N N . SER A 1 174 ? 12.375 22.109 11.117 1 97.31 174 SER A N 1
ATOM 1275 C CA . SER A 1 174 ? 11.555 20.938 11.414 1 97.31 174 SER A CA 1
ATOM 1276 C C . SER A 1 174 ? 10.555 21.234 12.531 1 97.31 174 SER A C 1
ATOM 1278 O O . SER A 1 174 ? 9.422 20.75 12.5 1 97.31 174 SER A O 1
ATOM 1280 N N . ILE A 1 175 ? 10.945 22.031 13.547 1 97.38 175 ILE A N 1
ATOM 1281 C CA . ILE A 1 175 ? 10.039 22.422 14.625 1 97.38 175 ILE A CA 1
ATOM 1282 C C . ILE A 1 175 ? 8.898 23.266 14.062 1 97.38 175 ILE A C 1
ATOM 1284 O O . ILE A 1 175 ? 7.738 23.078 14.438 1 97.38 175 ILE A O 1
ATOM 1288 N N . VAL A 1 176 ? 9.25 24.109 13.164 1 97.38 176 VAL A N 1
ATOM 1289 C CA . VAL A 1 176 ? 8.25 24.969 12.539 1 97.38 176 VAL A CA 1
ATOM 1290 C C . VAL A 1 176 ? 7.262 24.125 11.742 1 97.38 176 VAL A C 1
ATOM 1292 O O . VAL A 1 176 ? 6.059 24.391 11.758 1 97.38 176 VAL A O 1
ATOM 1295 N N . LEU A 1 177 ? 7.789 23.125 11.039 1 98.19 177 LEU A N 1
ATOM 1296 C CA . LEU A 1 177 ? 6.918 22.25 10.258 1 98.19 177 LEU A CA 1
ATOM 1297 C C . LEU A 1 177 ? 5.949 21.5 11.172 1 98.19 177 LEU A C 1
ATOM 1299 O O . LEU A 1 177 ? 4.773 21.344 10.836 1 98.19 177 LEU A O 1
ATOM 1303 N N . VAL A 1 178 ? 6.438 20.969 12.281 1 98.31 178 VAL A N 1
ATOM 1304 C CA . VAL A 1 178 ? 5.57 20.297 13.242 1 98.31 178 VAL A CA 1
ATOM 1305 C C . VAL A 1 178 ? 4.48 21.266 13.711 1 98.31 178 VAL A C 1
ATOM 1307 O O . VAL A 1 178 ? 3.295 20.922 13.711 1 98.31 178 VAL A O 1
ATOM 1310 N N . GLY A 1 179 ? 4.898 22.484 14.094 1 98.12 179 GLY A N 1
ATOM 1311 C CA . GLY A 1 179 ? 3.938 23.484 14.508 1 98.12 179 GLY A CA 1
ATOM 1312 C C . GLY A 1 179 ? 2.9 23.797 13.445 1 98.12 179 GLY A C 1
ATOM 1313 O O . GLY A 1 179 ? 1.704 23.859 13.734 1 98.12 179 GLY A O 1
ATOM 1314 N N . LEU A 1 180 ? 3.371 23.938 12.227 1 97.94 180 LEU A N 1
ATOM 1315 C CA . LEU A 1 180 ? 2.484 24.25 11.109 1 97.94 180 LEU A CA 1
ATOM 1316 C C . LEU A 1 180 ? 1.485 23.125 10.875 1 97.94 180 LEU A C 1
ATOM 1318 O O . LEU A 1 180 ? 0.298 23.375 10.656 1 97.94 180 LEU A O 1
ATOM 1322 N N . SER A 1 181 ? 1.97 21.875 10.844 1 98.31 181 SER A N 1
ATOM 1323 C CA . SER A 1 181 ? 1.086 20.734 10.625 1 98.31 181 SER A CA 1
ATOM 1324 C C . SER A 1 181 ? 0.029 20.641 11.719 1 98.31 181 SER A C 1
ATOM 1326 O O . SER A 1 181 ? -1.13 20.328 11.445 1 98.31 181 SER A O 1
ATOM 1328 N N . LEU A 1 182 ? 0.416 20.953 12.984 1 98.19 182 LEU A N 1
ATOM 1329 C CA . LEU A 1 182 ? -0.525 20.906 14.102 1 98.19 182 LEU A CA 1
ATOM 1330 C C . LEU A 1 182 ? -1.532 22.047 14.008 1 98.19 182 LEU A C 1
ATOM 1332 O O . LEU A 1 182 ? -2.717 21.859 14.297 1 98.19 182 LEU A O 1
ATOM 1336 N N . ILE A 1 183 ? -1.092 23.219 13.641 1 97.81 183 ILE A N 1
ATOM 1337 C CA . ILE A 1 183 ? -1.969 24.375 13.508 1 97.81 183 ILE A CA 1
ATOM 1338 C C . ILE A 1 183 ? -3.008 24.109 12.414 1 97.81 183 ILE A C 1
ATOM 1340 O O . ILE A 1 183 ? -4.172 24.5 12.555 1 97.81 183 ILE A O 1
ATOM 1344 N N . VAL A 1 184 ? -2.578 23.453 11.352 1 97.81 184 VAL A N 1
ATOM 1345 C CA . VAL A 1 184 ? -3.498 23.109 10.273 1 97.81 184 VAL A CA 1
ATOM 1346 C C . VAL A 1 184 ? -4.598 22.188 10.797 1 97.81 184 VAL A C 1
ATOM 1348 O O . VAL A 1 184 ? -5.777 22.375 10.484 1 97.81 184 VAL A O 1
ATOM 1351 N N . VAL A 1 185 ? -4.254 21.203 11.57 1 97 185 VAL A N 1
ATOM 1352 C CA . VAL A 1 185 ? -5.227 20.266 12.109 1 97 185 VAL A CA 1
ATOM 1353 C C . VAL A 1 185 ? -6.172 21 13.062 1 97 185 VAL A C 1
ATOM 1355 O O . VAL A 1 185 ? -7.383 20.766 13.047 1 97 185 VAL A O 1
ATOM 1358 N N . VAL A 1 186 ? -5.617 21.922 13.922 1 96.19 186 VAL A N 1
ATOM 1359 C CA . VAL A 1 186 ? -6.441 22.703 14.828 1 96.19 186 VAL A CA 1
ATOM 1360 C C . VAL A 1 186 ? -7.418 23.562 14.023 1 96.19 186 VAL A C 1
ATOM 1362 O O . VAL A 1 186 ? -8.594 23.688 14.383 1 96.19 186 VAL A O 1
ATOM 1365 N N . TRP A 1 187 ? -6.922 24.141 13 1 96 187 TRP A N 1
ATOM 1366 C CA . TRP A 1 187 ? -7.77 24.953 12.133 1 96 187 TRP A CA 1
ATOM 1367 C C . TRP A 1 187 ? -8.875 24.109 11.508 1 96 187 TRP A C 1
ATOM 1369 O O . TRP A 1 187 ? -10.039 24.516 11.469 1 96 187 TRP A O 1
ATOM 1379 N N . LEU A 1 188 ? -8.609 22.922 11.055 1 95.5 188 LEU A N 1
ATOM 1380 C CA . LEU A 1 188 ? -9.602 22.031 10.445 1 95.5 188 LEU A CA 1
ATOM 1381 C C . LEU A 1 188 ? -10.641 2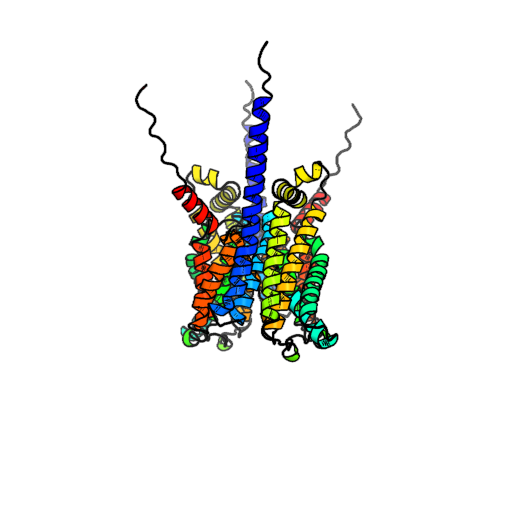1.609 11.469 1 95.5 188 LEU A C 1
ATOM 1383 O O . LEU A 1 188 ? -11.836 21.562 11.164 1 95.5 188 LEU A O 1
ATOM 1387 N N . ARG A 1 189 ? -10.211 21.359 12.656 1 92.5 189 ARG A N 1
ATOM 1388 C CA . ARG A 1 189 ? -11.102 20.859 13.703 1 92.5 189 ARG A CA 1
ATOM 1389 C C . ARG A 1 189 ? -12.07 21.953 14.156 1 92.5 189 ARG A C 1
ATOM 1391 O O . ARG A 1 189 ? -13.172 21.656 14.633 1 92.5 189 ARG A O 1
ATOM 1398 N N . ASN A 1 190 ? -11.664 23.234 14.008 1 93.19 190 ASN A N 1
ATOM 1399 C CA . ASN A 1 190 ? -12.461 24.328 14.547 1 93.19 190 ASN A CA 1
ATOM 1400 C C . ASN A 1 190 ? -13.07 25.172 13.438 1 93.19 190 ASN A C 1
ATOM 1402 O O . ASN A 1 190 ? -13.719 26.188 13.711 1 93.19 190 ASN A O 1
ATOM 1406 N N . SER A 1 191 ? -13.008 24.766 12.227 1 94.75 191 SER A N 1
ATOM 1407 C CA . SER A 1 191 ? -13.523 25.562 11.117 1 94.75 191 SER A CA 1
ATOM 1408 C C . SER A 1 191 ? -14.758 24.922 10.492 1 94.75 191 SER A C 1
ATOM 1410 O O . SER A 1 191 ? -15.016 23.734 10.711 1 94.75 191 SER A O 1
ATOM 1412 N N . ARG A 1 192 ? -15.484 25.75 9.805 1 94.44 192 ARG A N 1
ATOM 1413 C CA . ARG A 1 192 ? -16.625 25.266 9.055 1 94.44 192 ARG A CA 1
ATOM 1414 C C . ARG A 1 192 ? -16.188 24.312 7.945 1 94.44 192 ARG A C 1
ATOM 1416 O O . ARG A 1 192 ? -16.906 23.359 7.617 1 94.44 192 ARG A O 1
ATOM 1423 N N . PHE A 1 193 ? -15 24.578 7.477 1 95.44 193 PHE A N 1
ATOM 1424 C CA . PHE A 1 193 ? -14.453 23.719 6.422 1 95.44 193 PHE A CA 1
ATOM 1425 C C . PHE A 1 193 ? -14.25 22.297 6.926 1 95.44 193 PHE A C 1
ATOM 1427 O O . PHE A 1 193 ? -14.633 21.344 6.254 1 95.44 193 PHE A O 1
ATOM 1434 N N . GLY A 1 194 ? -13.633 22.141 8.062 1 94.94 194 GLY A N 1
ATOM 1435 C CA . GLY A 1 194 ? -13.422 20.828 8.641 1 94.94 194 GLY A CA 1
ATOM 1436 C C . GLY A 1 194 ? -14.711 20.094 8.93 1 94.94 194 GLY A C 1
ATOM 1437 O O . GLY A 1 194 ? -14.797 18.875 8.727 1 94.94 194 GLY A O 1
ATOM 1438 N N . LEU A 1 195 ? -15.688 20.828 9.352 1 93.06 195 LEU A N 1
ATOM 1439 C CA . LEU A 1 195 ? -17 20.234 9.617 1 93.06 195 LEU A CA 1
ATOM 1440 C C . LEU A 1 195 ? -17.641 19.75 8.328 1 93.06 195 LEU A C 1
ATOM 1442 O O . LEU A 1 195 ? -18.297 18.703 8.32 1 93.06 195 LEU A O 1
ATOM 1446 N N . THR A 1 196 ? -17.484 20.547 7.371 1 95.12 196 THR A N 1
ATOM 1447 C CA . THR A 1 196 ? -18.016 20.156 6.07 1 95.12 196 THR A CA 1
ATOM 1448 C C . THR A 1 196 ? -17.344 18.875 5.578 1 95.12 196 THR A C 1
ATOM 1450 O O . THR A 1 196 ? -18 18 5.027 1 95.12 196 THR A O 1
ATOM 1453 N N . LEU A 1 197 ? -16.047 18.75 5.773 1 95.75 197 LEU A N 1
ATOM 1454 C CA . LEU A 1 197 ? -15.312 17.562 5.359 1 95.75 197 LEU A CA 1
ATOM 1455 C C . LEU A 1 197 ? -15.797 16.328 6.121 1 95.75 197 LEU A C 1
ATOM 1457 O O . LEU A 1 197 ? -15.93 15.25 5.539 1 95.75 197 LEU A O 1
ATOM 1461 N N . GLN A 1 198 ? -16.094 16.5 7.324 1 93.25 198 GLN A N 1
ATOM 1462 C CA . GLN A 1 198 ? -16.594 15.383 8.133 1 93.25 198 GLN A CA 1
ATOM 1463 C C . GLN A 1 198 ? -17.984 14.945 7.664 1 93.25 198 GLN A C 1
ATOM 1465 O O . GLN A 1 198 ? -18.281 13.75 7.648 1 93.25 198 GLN A O 1
ATOM 1470 N N . ALA A 1 199 ? -18.781 15.898 7.363 1 92.81 199 ALA A N 1
ATOM 1471 C CA . ALA A 1 199 ? -20.109 15.586 6.82 1 92.81 199 ALA A CA 1
ATOM 1472 C C . ALA A 1 199 ? -19.984 14.797 5.52 1 92.81 199 ALA A C 1
ATOM 1474 O O . ALA A 1 199 ? -20.75 13.852 5.289 1 92.81 199 ALA A O 1
ATOM 1475 N N . ILE A 1 200 ? -19.062 15.227 4.707 1 93 200 ILE A N 1
ATOM 1476 C CA . ILE A 1 200 ? -18.812 14.555 3.438 1 93 200 ILE A CA 1
ATOM 1477 C C . ILE A 1 200 ? -18.344 13.125 3.701 1 93 200 ILE A C 1
ATOM 1479 O O . ILE A 1 200 ? -18.766 12.188 3.012 1 93 200 ILE A O 1
ATOM 1483 N N . ARG A 1 201 ? -17.438 13.008 4.66 1 91.88 201 ARG A N 1
ATOM 1484 C CA . ARG A 1 201 ? -16.906 11.703 5.012 1 91.88 201 ARG A CA 1
ATOM 1485 C C . ARG A 1 201 ? -18.016 10.75 5.438 1 91.88 201 ARG A C 1
ATOM 1487 O O . ARG A 1 201 ? -18.016 9.578 5.055 1 91.88 201 ARG A O 1
ATOM 1494 N N . ASP A 1 202 ? -18.969 11.258 6.102 1 90.06 202 ASP A N 1
ATOM 1495 C CA . ASP A 1 202 ? -20.016 10.414 6.664 1 90.06 202 ASP A CA 1
ATOM 1496 C C . ASP A 1 202 ? -21.094 10.102 5.617 1 90.06 202 ASP A C 1
ATOM 1498 O O . ASP A 1 202 ? -21.547 8.961 5.512 1 90.06 202 ASP A O 1
ATOM 1502 N N . GLU A 1 203 ? -21.5 11.125 4.859 1 92.94 203 GLU A N 1
ATOM 1503 C CA . GLU A 1 203 ? -22.562 10.961 3.859 1 92.94 203 GLU A CA 1
ATOM 1504 C C . GLU A 1 203 ? -22.328 11.867 2.654 1 92.94 203 GLU A C 1
ATOM 1506 O O . GLU A 1 203 ? -22.938 12.93 2.539 1 92.94 203 GLU A O 1
ATOM 1511 N N . PRO A 1 204 ? -21.5 11.305 1.807 1 90.44 204 PRO A N 1
ATOM 1512 C CA . PRO A 1 204 ? -21.156 12.164 0.672 1 90.44 204 PRO A CA 1
ATOM 1513 C C . PRO A 1 204 ? -22.359 12.516 -0.201 1 90.44 204 PRO A C 1
ATOM 1515 O O . PRO A 1 204 ? -22.438 13.625 -0.734 1 90.44 204 PRO A O 1
ATOM 1518 N N . TYR A 1 205 ? -23.281 11.594 -0.348 1 90.38 205 TYR A N 1
ATOM 1519 C CA . TYR A 1 205 ? -24.453 11.828 -1.191 1 90.38 205 TYR A CA 1
ATOM 1520 C C . TYR A 1 205 ? -25.344 12.906 -0.592 1 90.38 205 TYR A C 1
ATOM 1522 O O . TYR A 1 205 ? -25.797 13.805 -1.3 1 90.38 205 TYR A O 1
ATOM 1530 N N . SER A 1 206 ? -25.578 12.812 0.678 1 91.5 206 SER A N 1
ATOM 1531 C CA . SER A 1 206 ? -26.391 13.812 1.353 1 91.5 206 SER A CA 1
ATOM 1532 C C . SER A 1 206 ? -25.75 15.195 1.281 1 91.5 206 SER A C 1
ATOM 1534 O O . SER A 1 206 ? -26.453 16.203 1.1 1 91.5 206 SER A O 1
ATOM 1536 N N . ALA A 1 207 ? -24.469 15.188 1.46 1 92.44 207 ALA A N 1
ATOM 1537 C CA . ALA A 1 207 ? -23.75 16.469 1.386 1 92.44 207 ALA A CA 1
ATOM 1538 C C . ALA A 1 207 ? -23.906 17.109 0.009 1 92.44 207 ALA A C 1
ATOM 1540 O O . ALA A 1 207 ? -24.109 18.312 -0.099 1 92.44 207 ALA A O 1
ATOM 1541 N N . SER A 1 208 ? -23.844 16.281 -1.023 1 91.12 208 SER A N 1
ATOM 1542 C CA . SER A 1 208 ? -23.984 16.797 -2.383 1 91.12 208 SER A CA 1
ATOM 1543 C C . SER A 1 208 ? -25.391 17.328 -2.633 1 91.12 208 SER A C 1
ATOM 1545 O O . SER A 1 208 ? -25.562 18.266 -3.404 1 91.12 208 SER A O 1
ATOM 1547 N N . MET A 1 209 ? -26.312 16.797 -2.064 1 93.31 209 MET A N 1
ATOM 1548 C CA . MET A 1 209 ? -27.703 17.203 -2.244 1 93.31 209 MET A CA 1
ATOM 1549 C C . MET A 1 209 ? -27.953 18.594 -1.674 1 93.31 209 MET A C 1
ATOM 1551 O O . MET A 1 209 ? -28.844 19.312 -2.133 1 93.31 209 MET A O 1
ATOM 1555 N N . VAL A 1 210 ? -27.188 19.016 -0.728 1 93.06 210 VAL A N 1
ATOM 1556 C CA . VAL A 1 210 ? -27.391 20.328 -0.122 1 93.06 210 VAL A CA 1
ATOM 1557 C C . VAL A 1 210 ? -26.469 21.344 -0.768 1 93.06 210 VAL A C 1
ATOM 1559 O O . VAL A 1 210 ? -26.281 22.438 -0.244 1 93.06 210 VAL A O 1
ATOM 1562 N N . GLY A 1 211 ? -25.766 20.953 -1.863 1 91.19 211 GLY A N 1
ATOM 1563 C CA . GLY A 1 211 ? -25.031 21.906 -2.686 1 91.19 211 GLY A CA 1
ATOM 1564 C C . GLY A 1 211 ? -23.547 21.922 -2.387 1 91.19 211 GLY A C 1
ATOM 1565 O O . GLY A 1 211 ? -22.828 22.812 -2.85 1 91.19 211 GLY A O 1
ATOM 1566 N N . VAL A 1 212 ? -23.109 21.141 -1.583 1 92.69 212 VAL A N 1
ATOM 1567 C CA . VAL A 1 212 ? -21.688 21.109 -1.267 1 92.69 212 VAL A CA 1
ATOM 1568 C C . VAL A 1 212 ? -20.922 20.469 -2.42 1 92.69 212 VAL A C 1
ATOM 1570 O O . VAL A 1 212 ? -21.312 19.422 -2.945 1 92.69 212 VAL A O 1
ATOM 1573 N N . ASN A 1 213 ? -19.844 21.188 -2.885 1 93.88 213 ASN A N 1
ATOM 1574 C CA . ASN A 1 213 ? -18.969 20.609 -3.895 1 93.88 213 ASN A CA 1
ATOM 1575 C C . ASN A 1 213 ? -17.984 19.609 -3.281 1 93.88 213 ASN A C 1
ATOM 1577 O O . ASN A 1 213 ? -16.859 19.969 -2.934 1 93.88 213 ASN A O 1
ATOM 1581 N N . VAL A 1 214 ? -18.312 18.391 -3.262 1 93.44 214 VAL A N 1
ATOM 1582 C CA . VAL A 1 214 ? -17.625 17.328 -2.523 1 93.44 214 VAL A CA 1
ATOM 1583 C C . VAL A 1 214 ? -16.219 17.141 -3.084 1 93.44 214 VAL A C 1
ATOM 1585 O O . VAL A 1 214 ? -15.234 17.203 -2.342 1 93.44 214 VAL A O 1
ATOM 1588 N N . PRO A 1 215 ? -16.047 17.109 -4.441 1 90.69 215 PRO A N 1
ATOM 1589 C CA . PRO A 1 215 ? -14.688 16.875 -4.953 1 90.69 215 PRO A CA 1
ATOM 1590 C C . PRO A 1 215 ? -13.742 18.031 -4.637 1 90.69 215 PRO A C 1
ATOM 1592 O O . PRO A 1 215 ? -12.57 17.812 -4.332 1 90.69 215 PRO A O 1
ATOM 1595 N N . MET A 1 216 ? -14.234 19.188 -4.664 1 93.25 216 MET A N 1
ATOM 1596 C CA . MET A 1 216 ? -13.383 20.359 -4.434 1 93.25 216 MET A CA 1
ATOM 1597 C C . MET A 1 216 ? -12.938 20.422 -2.977 1 93.25 216 MET A C 1
ATOM 1599 O O . MET A 1 216 ? -11.789 20.75 -2.689 1 93.25 216 MET A O 1
ATOM 1603 N N . ARG A 1 217 ? -13.82 20.172 -2.092 1 94.81 217 ARG A N 1
ATOM 1604 C CA . ARG A 1 217 ? -13.477 20.219 -0.675 1 94.81 217 ARG A CA 1
ATOM 1605 C C . ARG A 1 217 ? -12.453 19.141 -0.319 1 94.81 217 ARG A C 1
ATOM 1607 O O . ARG A 1 217 ? -11.523 19.391 0.448 1 94.81 217 ARG A O 1
ATOM 1614 N N . ARG A 1 218 ? -12.602 18.016 -0.898 1 95.31 218 ARG A N 1
ATOM 1615 C CA . ARG A 1 218 ? -11.633 16.938 -0.694 1 95.31 218 ARG A CA 1
ATOM 1616 C C . ARG A 1 218 ? -10.273 17.312 -1.274 1 95.31 218 ARG A C 1
ATOM 1618 O O . ARG A 1 218 ? -9.234 17.016 -0.68 1 95.31 218 ARG A O 1
ATOM 1625 N N . ALA A 1 219 ? -10.375 17.984 -2.375 1 96.25 219 ALA A N 1
ATOM 1626 C CA . ALA A 1 219 ? -9.141 18.359 -3.059 1 96.25 219 ALA A CA 1
ATOM 1627 C C . ALA A 1 219 ? -8.328 19.344 -2.211 1 96.25 219 ALA A C 1
ATOM 1629 O O . ALA A 1 219 ? -7.094 19.266 -2.176 1 96.25 219 ALA A O 1
ATOM 1630 N N . VAL A 1 220 ? -8.961 20.203 -1.577 1 97.06 220 VAL A N 1
ATOM 1631 C CA . VAL A 1 220 ? -8.266 21.188 -0.749 1 97.06 220 VAL A CA 1
ATOM 1632 C C . VAL A 1 220 ? -7.551 20.469 0.401 1 97.06 220 VAL A C 1
ATOM 1634 O O . VAL A 1 220 ? -6.383 20.75 0.685 1 97.06 220 VAL A O 1
ATOM 1637 N N . ALA A 1 221 ? -8.258 19.562 1.063 1 97.38 221 ALA A N 1
ATOM 1638 C CA . ALA A 1 221 ? -7.641 18.781 2.127 1 97.38 221 ALA A CA 1
ATOM 1639 C C . ALA A 1 221 ? -6.445 18 1.602 1 97.38 221 ALA A C 1
ATOM 1641 O O . ALA A 1 221 ? -5.414 17.891 2.27 1 97.38 221 ALA A O 1
ATOM 1642 N N . TRP A 1 222 ? -6.586 17.547 0.426 1 97.75 222 TRP A N 1
ATOM 1643 C CA . TRP A 1 222 ? -5.531 16.781 -0.233 1 97.75 222 TRP A CA 1
ATOM 1644 C C . TRP A 1 222 ? -4.305 17.656 -0.483 1 97.75 222 TRP A C 1
ATOM 1646 O O . TRP A 1 222 ? -3.18 17.266 -0.17 1 97.75 222 TRP A O 1
ATOM 1656 N N . LEU A 1 223 ? -4.523 18.781 -0.971 1 98.5 223 LEU A N 1
ATOM 1657 C CA . LEU A 1 223 ? -3.416 19.672 -1.302 1 98.5 223 LEU A CA 1
ATOM 1658 C C . LEU A 1 223 ? -2.691 20.125 -0.041 1 98.5 223 LEU A C 1
ATOM 1660 O O . LEU A 1 223 ? -1.471 20.312 -0.052 1 98.5 223 LEU A O 1
ATOM 1664 N N . ILE A 1 224 ? -3.422 20.281 1.022 1 98.5 224 ILE A N 1
ATOM 1665 C CA . ILE A 1 224 ? -2.809 20.625 2.301 1 98.5 224 ILE A CA 1
ATOM 1666 C C . ILE A 1 224 ? -1.911 19.484 2.766 1 98.5 224 ILE A C 1
ATOM 1668 O O . ILE A 1 224 ? -0.77 19.703 3.176 1 98.5 224 ILE A O 1
ATOM 1672 N N . ALA A 1 225 ? -2.434 18.281 2.662 1 98.62 225 ALA A N 1
ATOM 1673 C CA . ALA A 1 225 ? -1.656 17.109 3.033 1 98.62 225 ALA A CA 1
ATOM 1674 C C . ALA A 1 225 ? -0.411 16.969 2.16 1 98.62 225 ALA A C 1
ATOM 1676 O O . ALA A 1 225 ? 0.664 16.625 2.652 1 98.62 225 ALA A O 1
ATOM 1677 N N . CYS A 1 226 ? -0.569 17.297 0.898 1 98.75 226 CYS A N 1
ATOM 1678 C CA . CYS A 1 226 ? 0.555 17.234 -0.03 1 98.75 226 CYS A CA 1
ATOM 1679 C C . CYS A 1 226 ? 1.649 18.219 0.364 1 98.75 226 CYS A C 1
ATOM 1681 O O . CYS A 1 226 ? 2.834 17.875 0.344 1 98.75 226 CYS A O 1
ATOM 1683 N N . ALA A 1 227 ? 1.238 19.406 0.72 1 98.75 227 ALA A N 1
ATOM 1684 C CA . ALA A 1 227 ? 2.201 20.438 1.118 1 98.75 227 ALA A CA 1
ATOM 1685 C C . ALA A 1 227 ? 3.008 19.984 2.334 1 98.75 227 ALA A C 1
ATOM 1687 O O . ALA A 1 227 ? 4.23 20.156 2.375 1 98.75 227 ALA A O 1
ATOM 1688 N N . ILE A 1 228 ? 2.379 19.391 3.266 1 98.75 228 ILE A N 1
ATOM 1689 C CA . ILE A 1 228 ? 3.031 18.938 4.488 1 98.75 228 ILE A CA 1
ATOM 1690 C C . ILE A 1 228 ? 4.016 17.812 4.156 1 98.75 228 ILE A C 1
ATOM 1692 O O . ILE A 1 228 ? 5.16 17.828 4.617 1 98.75 228 ILE A O 1
ATOM 1696 N N . ALA A 1 229 ? 3.596 16.859 3.33 1 98.81 229 ALA A N 1
ATOM 1697 C CA . ALA A 1 229 ? 4.461 15.742 2.947 1 98.81 229 ALA A CA 1
ATOM 1698 C C . ALA A 1 229 ? 5.68 16.234 2.176 1 98.81 229 ALA A C 1
ATOM 1700 O O . ALA A 1 229 ? 6.797 15.758 2.393 1 98.81 229 ALA A O 1
ATOM 1701 N N . GLY A 1 230 ? 5.418 17.172 1.29 1 98.81 230 GLY A N 1
ATOM 1702 C CA . GLY A 1 230 ? 6.516 17.703 0.504 1 98.81 230 GLY A CA 1
ATOM 1703 C C . GLY A 1 230 ? 7.547 18.453 1.342 1 98.81 230 GLY A C 1
ATOM 1704 O O . GLY A 1 230 ? 8.75 18.297 1.122 1 98.81 230 GLY A O 1
ATOM 1705 N N . MET A 1 231 ? 7.062 19.266 2.256 1 98.69 231 MET A N 1
ATOM 1706 C CA . MET A 1 231 ? 7.98 19.984 3.137 1 98.69 231 MET A CA 1
ATOM 1707 C C . MET A 1 231 ? 8.766 19 4.012 1 98.69 231 MET A C 1
ATOM 1709 O O . MET A 1 231 ? 9.945 19.234 4.285 1 98.69 231 MET A O 1
ATOM 1713 N N . ALA A 1 232 ? 8.117 17.953 4.473 1 98.56 232 ALA A N 1
ATOM 1714 C CA . ALA A 1 232 ? 8.805 16.922 5.25 1 98.56 232 ALA A CA 1
ATOM 1715 C C . ALA A 1 232 ? 9.906 16.266 4.426 1 98.56 232 ALA A C 1
ATOM 1717 O O . ALA A 1 232 ? 11 16.016 4.93 1 98.56 232 ALA A O 1
ATOM 1718 N N . GLY A 1 233 ? 9.586 15.984 3.195 1 98.06 233 GLY A N 1
ATOM 1719 C CA . GLY A 1 233 ? 10.586 15.422 2.307 1 98.06 233 GLY A CA 1
ATOM 1720 C C . GLY A 1 233 ? 11.766 16.359 2.068 1 98.06 233 GLY A C 1
ATOM 1721 O O . GLY A 1 233 ? 12.914 15.914 2.031 1 98.06 233 GLY A O 1
ATOM 1722 N N . ALA A 1 234 ? 11.438 17.594 1.893 1 97.69 234 ALA A N 1
ATOM 1723 C CA . ALA A 1 234 ? 12.477 18.609 1.701 1 97.69 234 ALA A CA 1
ATOM 1724 C C . ALA A 1 234 ? 13.414 18.656 2.906 1 97.69 234 ALA A C 1
ATOM 1726 O O . ALA A 1 234 ? 14.633 18.75 2.748 1 97.69 234 ALA A O 1
ATOM 1727 N N . LEU A 1 235 ? 12.852 18.641 4.055 1 97.06 235 LEU A N 1
ATOM 1728 C CA . LEU A 1 235 ? 13.641 18.703 5.277 1 97.06 235 LEU A CA 1
ATOM 1729 C C . LEU A 1 235 ? 14.5 17.453 5.43 1 97.06 235 LEU A C 1
ATOM 1731 O O . LEU A 1 235 ? 15.641 17.531 5.883 1 97.06 235 LEU A O 1
ATOM 1735 N N . TYR A 1 236 ? 13.961 16.328 5.074 1 94.81 236 TYR A N 1
ATOM 1736 C CA . TYR A 1 236 ? 14.727 15.094 5.078 1 94.81 236 TYR A CA 1
ATOM 1737 C C . TYR A 1 236 ? 15.953 15.203 4.172 1 94.81 236 TYR A C 1
ATOM 1739 O O . TYR A 1 236 ? 17.062 14.836 4.57 1 94.81 236 TYR A O 1
ATOM 1747 N N . GLY A 1 237 ? 15.672 15.656 2.986 1 93.06 237 GLY A N 1
ATOM 1748 C CA . GLY A 1 237 ? 16.781 15.812 2.053 1 93.06 237 GLY A CA 1
ATOM 1749 C C . GLY A 1 237 ? 17.844 16.781 2.549 1 93.06 237 GLY A C 1
ATOM 1750 O O . GLY A 1 237 ? 19.031 16.5 2.414 1 93.06 237 GLY A O 1
ATOM 1751 N N . TRP A 1 238 ? 17.406 17.875 3.104 1 93.31 238 TRP A N 1
ATOM 1752 C CA . TRP A 1 238 ? 18.312 18.891 3.635 1 93.31 238 TRP A CA 1
ATOM 1753 C C . TRP A 1 238 ? 19.125 18.328 4.797 1 93.31 238 TRP A C 1
ATOM 1755 O O . TRP A 1 238 ? 20.344 18.516 4.859 1 93.31 238 TRP A O 1
ATOM 1765 N N . ALA A 1 239 ? 18.531 17.609 5.652 1 91.19 239 ALA A N 1
ATOM 1766 C CA . ALA A 1 239 ? 19.172 17.078 6.848 1 91.19 239 ALA A CA 1
ATOM 1767 C C . ALA A 1 239 ? 20.125 15.93 6.5 1 91.19 239 ALA A C 1
ATOM 1769 O O . ALA A 1 239 ? 21.172 15.781 7.125 1 91.19 239 ALA A O 1
ATOM 1770 N N . SER A 1 240 ? 19.781 15.109 5.492 1 89.69 240 SER A N 1
ATOM 1771 C CA . SER A 1 240 ? 20.578 13.953 5.117 1 89.69 240 SER A CA 1
ATOM 1772 C C . SER A 1 240 ? 21.734 14.352 4.203 1 89.69 240 SER A C 1
ATOM 1774 O O . SER A 1 240 ? 22.703 13.602 4.043 1 89.69 240 SER A O 1
ATOM 1776 N N . SER A 1 241 ? 21.75 15.453 3.572 1 88.81 241 SER A N 1
ATOM 1777 C CA . SER A 1 241 ? 22.75 16.031 2.682 1 88.81 241 SER A CA 1
ATOM 1778 C C . SER A 1 241 ? 22.906 15.211 1.409 1 88.81 241 SER A C 1
ATOM 1780 O O . SER A 1 241 ? 23.406 15.703 0.398 1 88.81 241 SER A O 1
ATOM 1782 N N . LEU A 1 242 ? 22.688 13.938 1.516 1 87.69 242 LEU A N 1
ATOM 1783 C CA . LEU A 1 242 ? 22.719 13.047 0.363 1 87.69 242 LEU A CA 1
ATOM 1784 C C . LEU A 1 242 ? 21.594 12.023 0.429 1 87.69 242 LEU A C 1
ATOM 1786 O O . LEU A 1 242 ? 21.344 11.43 1.481 1 87.69 242 LEU A O 1
ATOM 1790 N N . PHE A 1 243 ? 20.922 12.016 -0.732 1 89.06 243 PHE A N 1
ATOM 1791 C CA . PHE A 1 243 ? 19.891 10.984 -0.77 1 89.06 243 PHE A CA 1
ATOM 1792 C C . PHE A 1 243 ? 19.703 10.453 -2.188 1 89.06 243 PHE A C 1
ATOM 1794 O O . PHE A 1 243 ? 20.016 11.148 -3.158 1 89.06 243 PHE A O 1
ATOM 1801 N N . TYR A 1 244 ? 19.25 9.18 -2.23 1 89.88 244 TYR A N 1
ATOM 1802 C CA . TYR A 1 244 ? 18.922 8.492 -3.471 1 89.88 244 TYR A CA 1
ATOM 1803 C C . TYR A 1 244 ? 17.406 8.391 -3.646 1 89.88 244 TYR A C 1
ATOM 1805 O O . TYR A 1 244 ? 16.656 8.5 -2.678 1 89.88 244 TYR A O 1
ATOM 1813 N N . PRO A 1 245 ? 17 8.258 -4.84 1 90 245 PRO A N 1
ATOM 1814 C CA . PRO A 1 245 ? 15.555 8.117 -5.062 1 90 245 PRO A CA 1
ATOM 1815 C C . PRO A 1 245 ? 14.938 7 -4.227 1 90 245 PRO A C 1
ATOM 1817 O O . PRO A 1 245 ? 13.82 7.148 -3.717 1 90 245 PRO A O 1
ATOM 1820 N N . THR A 1 246 ? 15.617 5.945 -3.984 1 85.62 246 THR A N 1
ATOM 1821 C CA . THR A 1 246 ? 15.102 4.789 -3.264 1 85.62 246 THR A CA 1
ATOM 1822 C C . THR A 1 246 ? 14.859 5.129 -1.795 1 85.62 246 THR A C 1
ATOM 1824 O O . THR A 1 246 ? 14.031 4.496 -1.132 1 85.62 246 THR A O 1
ATOM 1827 N N . ALA A 1 247 ? 15.547 6.105 -1.367 1 87.75 247 ALA A N 1
ATOM 1828 C CA . ALA A 1 247 ? 15.422 6.48 0.038 1 87.75 247 ALA A CA 1
ATOM 1829 C C . ALA A 1 247 ? 14.195 7.363 0.261 1 87.75 247 ALA A C 1
ATOM 1831 O O . ALA A 1 247 ? 13.523 7.254 1.288 1 87.75 247 ALA A O 1
ATOM 1832 N N . VAL A 1 248 ? 13.945 8.195 -0.708 1 92.5 248 VAL A N 1
ATOM 1833 C CA . VAL A 1 248 ? 12.883 9.18 -0.493 1 92.5 248 VAL A CA 1
ATOM 1834 C C . VAL A 1 248 ? 11.578 8.664 -1.093 1 92.5 248 VAL A C 1
ATOM 1836 O O . VAL A 1 248 ? 10.492 9.102 -0.696 1 92.5 248 VAL A O 1
ATOM 1839 N N . PHE A 1 249 ? 11.656 7.828 -2.033 1 93.81 249 PHE A N 1
ATOM 1840 C CA . PHE A 1 249 ? 10.477 7.172 -2.592 1 93.81 249 PHE A CA 1
ATOM 1841 C C . PHE A 1 249 ? 10.344 5.75 -2.061 1 93.81 249 PHE A C 1
ATOM 1843 O O . PHE A 1 249 ? 10.289 4.797 -2.838 1 93.81 249 PHE A O 1
ATOM 1850 N N . ASP A 1 250 ? 10.25 5.688 -0.796 1 91.06 250 ASP A N 1
ATOM 1851 C CA . ASP A 1 250 ? 10.164 4.406 -0.099 1 91.06 250 ASP A CA 1
ATOM 1852 C C . ASP A 1 250 ? 8.773 4.207 0.505 1 91.06 250 ASP A C 1
ATOM 1854 O O . ASP A 1 250 ? 8.328 5.012 1.328 1 91.06 250 ASP A O 1
ATOM 1858 N N . VAL A 1 251 ? 8.133 3.154 0.165 1 91.12 251 VAL A N 1
ATOM 1859 C CA . VAL A 1 251 ? 6.785 2.848 0.622 1 91.12 251 VAL A CA 1
ATOM 1860 C C . VAL A 1 251 ? 6.762 2.75 2.145 1 91.12 251 VAL A C 1
ATOM 1862 O O . VAL A 1 251 ? 5.738 3.02 2.777 1 91.12 251 VAL A O 1
ATOM 1865 N N . THR A 1 252 ? 7.84 2.418 2.77 1 88.5 252 THR A N 1
ATOM 1866 C CA . THR A 1 252 ? 7.93 2.293 4.219 1 88.5 252 THR A CA 1
ATOM 1867 C C . THR A 1 252 ? 7.562 3.609 4.898 1 88.5 252 THR A C 1
ATOM 1869 O O . THR A 1 252 ? 6.973 3.611 5.98 1 88.5 252 THR A O 1
ATOM 1872 N N . THR A 1 253 ? 7.902 4.699 4.195 1 91.94 253 THR A N 1
ATOM 1873 C CA . THR A 1 253 ? 7.582 6.016 4.746 1 91.94 253 THR A CA 1
ATOM 1874 C C . THR A 1 253 ? 6.078 6.164 4.945 1 91.94 253 THR A C 1
ATOM 1876 O O . THR A 1 253 ? 5.629 6.605 6.008 1 91.94 253 THR A O 1
ATOM 1879 N N . THR A 1 254 ? 5.348 5.809 3.938 1 94.38 254 THR A N 1
ATOM 1880 C CA . THR A 1 254 ? 3.895 5.91 4.027 1 94.38 254 THR A CA 1
ATOM 1881 C C . THR A 1 254 ? 3.342 4.91 5.035 1 94.38 254 THR A C 1
ATOM 1883 O O . THR A 1 254 ? 2.445 5.238 5.816 1 94.38 254 THR A O 1
ATOM 1886 N N . VAL A 1 255 ? 3.855 3.748 5.059 1 89.88 255 VAL A N 1
ATOM 1887 C CA . VAL A 1 255 ? 3.359 2.723 5.973 1 89.88 255 VAL A CA 1
ATOM 1888 C C . VAL A 1 255 ? 3.547 3.182 7.418 1 89.88 255 VAL A C 1
ATOM 1890 O O . VAL A 1 255 ? 2.623 3.094 8.227 1 89.88 255 VAL A O 1
ATOM 1893 N N . LEU A 1 256 ? 4.684 3.664 7.711 1 89.25 256 LEU A N 1
ATOM 1894 C CA . LEU A 1 256 ? 4.941 4.148 9.062 1 89.25 256 LEU A CA 1
ATOM 1895 C C . LEU A 1 256 ? 4.035 5.328 9.398 1 89.25 256 LEU A C 1
ATOM 1897 O O . LEU A 1 256 ? 3.436 5.371 10.477 1 89.25 256 LEU A O 1
ATOM 1901 N N . ALA A 1 257 ? 3.969 6.238 8.461 1 93.31 257 ALA A N 1
ATOM 1902 C CA . ALA A 1 257 ? 3.117 7.398 8.695 1 93.31 257 ALA A CA 1
ATOM 1903 C C . ALA A 1 257 ? 1.673 6.977 8.953 1 93.31 257 ALA A C 1
ATOM 1905 O O . ALA A 1 257 ? 1.009 7.52 9.844 1 93.31 257 ALA A O 1
ATOM 1906 N N . LEU A 1 258 ? 1.212 6.055 8.172 1 92.19 258 LEU A N 1
ATOM 1907 C CA . LEU A 1 258 ? -0.148 5.555 8.336 1 92.19 258 LEU A CA 1
ATOM 1908 C C . LEU A 1 258 ? -0.317 4.863 9.68 1 92.19 258 LEU A C 1
ATOM 1910 O O . LEU A 1 258 ? -1.304 5.098 10.383 1 92.19 258 LEU A O 1
ATOM 1914 N N . VAL A 1 259 ? 0.63 4.031 10.008 1 86.75 259 VAL A N 1
ATOM 1915 C CA . VAL A 1 259 ? 0.568 3.287 11.266 1 86.75 259 VAL A CA 1
ATOM 1916 C C . VAL A 1 259 ? 0.561 4.262 12.445 1 86.75 259 VAL A C 1
ATOM 1918 O O . VAL A 1 259 ? -0.239 4.117 13.367 1 86.75 259 VAL A O 1
ATOM 1921 N N . PHE A 1 260 ? 1.424 5.277 12.359 1 89.5 260 PHE A N 1
ATOM 1922 C CA . PHE A 1 260 ? 1.52 6.25 13.445 1 89.5 260 PHE A CA 1
ATOM 1923 C C . PHE A 1 260 ? 0.22 7.035 13.578 1 89.5 260 PHE A C 1
ATOM 1925 O O . PHE A 1 260 ? -0.249 7.277 14.695 1 89.5 260 PHE A O 1
ATOM 1932 N N . ALA A 1 261 ? -0.344 7.402 12.484 1 91.56 261 ALA A N 1
ATOM 1933 C CA . ALA A 1 261 ? -1.579 8.18 12.508 1 91.56 261 ALA A CA 1
ATOM 1934 C C . ALA A 1 261 ? -2.752 7.332 12.992 1 91.56 261 ALA A C 1
ATOM 1936 O O . ALA A 1 261 ? -3.514 7.758 13.859 1 91.56 261 ALA A O 1
ATOM 1937 N N . LEU A 1 262 ? -2.906 6.176 12.422 1 86.06 262 LEU A N 1
ATOM 1938 C CA . LEU A 1 262 ? -4.078 5.348 12.688 1 86.06 262 LEU A CA 1
ATOM 1939 C C . LEU A 1 262 ? -4.023 4.77 14.102 1 86.06 262 LEU A C 1
ATOM 1941 O O . LEU A 1 262 ? -5.027 4.762 14.812 1 86.06 262 LEU A O 1
ATOM 1945 N N . PHE A 1 263 ? -2.846 4.297 14.414 1 80.38 263 PHE A N 1
ATOM 1946 C CA . PHE A 1 263 ? -2.73 3.693 15.734 1 80.38 263 PHE A CA 1
ATOM 1947 C C . PHE A 1 263 ? -2.727 4.762 16.828 1 80.38 263 PHE A C 1
ATOM 1949 O O . PHE A 1 263 ? -3.102 4.496 17.969 1 80.38 263 PHE A O 1
ATOM 1956 N N . GLY A 1 264 ? -2.246 5.898 16.516 1 85.06 264 GLY A N 1
ATOM 1957 C CA . GLY A 1 264 ? -2.326 7.008 17.453 1 85.06 264 GLY A CA 1
ATOM 1958 C C . GLY A 1 264 ? -3.734 7.543 17.625 1 85.06 264 GLY A C 1
ATOM 1959 O O . GLY A 1 264 ? -4.059 8.133 18.656 1 85.06 264 GLY A O 1
ATOM 1960 N N . GLY A 1 265 ? -4.566 7.422 16.641 1 87.25 265 GLY A N 1
ATOM 1961 C CA . GLY A 1 265 ? -5.93 7.93 16.672 1 87.25 265 GLY A CA 1
ATOM 1962 C C . GLY A 1 265 ? -6.18 9.039 15.672 1 87.25 265 GLY A C 1
ATOM 1963 O O . GLY A 1 265 ? -5.957 10.211 15.961 1 87.25 265 GLY A O 1
ATOM 1964 N N . VAL A 1 266 ? -6.777 8.719 14.531 1 87.44 266 VAL A N 1
ATOM 1965 C CA . VAL A 1 266 ? -7.039 9.695 13.477 1 87.44 266 VAL A CA 1
ATOM 1966 C C . VAL A 1 266 ? -8.258 10.539 13.844 1 87.44 266 VAL A C 1
ATOM 1968 O O . VAL A 1 266 ? -9.117 10.094 14.602 1 87.44 266 VAL A O 1
ATOM 1971 N N . GLY A 1 267 ? -8.32 11.734 13.352 1 87.75 267 GLY A N 1
ATOM 1972 C CA . GLY A 1 267 ? -9.422 12.641 13.641 1 87.75 267 GLY A CA 1
ATOM 1973 C C . GLY A 1 267 ? -9.195 13.484 14.875 1 87.75 267 GLY A C 1
ATOM 1974 O O . GLY A 1 267 ? -10.039 14.312 15.234 1 87.75 267 GLY A O 1
ATOM 1975 N N . THR A 1 268 ? -8.016 13.258 15.539 1 89.94 268 THR A N 1
ATOM 1976 C CA . THR A 1 268 ? -7.672 14.023 16.734 1 89.94 268 THR A CA 1
ATOM 1977 C C . THR A 1 268 ? -6.328 14.719 16.562 1 89.94 268 THR A C 1
ATOM 1979 O O . THR A 1 268 ? -5.559 14.383 15.656 1 89.94 268 THR A O 1
ATOM 1982 N N . LEU A 1 269 ? -6.156 15.719 17.375 1 92 269 LEU A N 1
ATOM 1983 C CA . LEU A 1 269 ? -4.891 16.438 17.328 1 92 269 LEU A CA 1
ATOM 1984 C C . LEU A 1 269 ? -3.781 15.648 18 1 92 269 LEU A C 1
ATOM 1986 O O . LEU A 1 269 ? -2.703 15.469 17.422 1 92 269 LEU A O 1
ATOM 1990 N N . TRP A 1 270 ? -4.043 15.023 19.109 1 91.75 270 TRP A N 1
ATOM 1991 C CA . TRP A 1 270 ? -3.047 14.367 19.938 1 91.75 270 TRP A CA 1
ATOM 1992 C C . TRP A 1 270 ? -2.746 12.961 19.422 1 91.75 270 TRP A C 1
ATOM 1994 O O . TRP A 1 270 ? -1.63 12.461 19.594 1 91.75 270 TRP A O 1
ATOM 2004 N N . GLY A 1 271 ? -3.646 12.336 18.891 1 91.38 271 GLY A N 1
ATOM 2005 C CA . GLY A 1 271 ? -3.51 10.953 18.469 1 91.38 271 GLY A CA 1
ATOM 2006 C C . GLY A 1 271 ? -2.32 10.719 17.562 1 91.38 271 GLY A C 1
ATOM 2007 O O . GLY A 1 271 ? -1.374 10.023 17.938 1 91.38 271 GLY A O 1
ATOM 2008 N N . PRO A 1 272 ? -2.348 11.359 16.422 1 94.38 272 PRO A N 1
ATOM 2009 C CA . PRO A 1 272 ? -1.24 11.156 15.484 1 94.38 272 PRO A CA 1
ATOM 2010 C C . PRO A 1 272 ? 0.1 11.625 16.047 1 94.38 272 PRO A C 1
ATOM 2012 O O . PRO A 1 272 ? 1.143 11.047 15.727 1 94.38 272 PRO A O 1
ATOM 2015 N N . THR A 1 273 ? 0.103 12.688 16.859 1 96 273 THR A N 1
ATOM 2016 C CA . THR A 1 273 ? 1.333 13.203 17.453 1 96 273 THR A CA 1
ATOM 2017 C C . THR A 1 273 ? 1.938 12.188 18.422 1 96 273 THR A C 1
ATOM 2019 O O . THR A 1 273 ? 3.117 11.852 18.312 1 96 273 THR A O 1
ATOM 2022 N N . ILE A 1 274 ? 1.153 11.672 19.312 1 92.75 274 ILE A N 1
ATOM 2023 C CA . ILE A 1 274 ? 1.618 10.688 20.281 1 92.75 274 ILE A CA 1
ATOM 2024 C C . ILE A 1 274 ? 2.004 9.391 19.562 1 92.75 274 ILE A C 1
ATOM 2026 O O . ILE A 1 274 ? 3.023 8.781 19.891 1 92.75 274 ILE A O 1
ATOM 2030 N N . GLY A 1 275 ? 1.206 9.047 18.609 1 89.31 275 GLY A N 1
ATOM 2031 C CA . GLY A 1 275 ? 1.534 7.863 17.828 1 89.31 275 GLY A CA 1
ATOM 2032 C C . GLY A 1 275 ? 2.883 7.957 17.141 1 89.31 275 GLY A C 1
ATOM 2033 O O . GLY A 1 275 ? 3.676 7.016 17.188 1 89.31 275 GLY A O 1
ATOM 2034 N N . ALA A 1 276 ? 3.107 9.062 16.531 1 93.56 276 ALA A N 1
ATOM 2035 C CA . ALA A 1 276 ? 4.355 9.25 15.797 1 93.56 276 ALA A CA 1
ATOM 2036 C C . ALA A 1 276 ? 5.551 9.289 16.75 1 93.56 276 ALA A C 1
ATOM 2038 O O . ALA A 1 276 ? 6.582 8.672 16.484 1 93.56 276 ALA A O 1
ATOM 2039 N N . VAL A 1 277 ? 5.438 9.984 17.859 1 92.38 277 VAL A N 1
ATOM 2040 C CA . VAL A 1 277 ? 6.555 10.141 18.781 1 92.38 277 VAL A CA 1
ATOM 2041 C C . VAL A 1 277 ? 6.859 8.812 19.453 1 92.38 277 VAL A C 1
ATOM 2043 O O . VAL A 1 277 ? 8.008 8.367 19.484 1 92.38 277 VAL A O 1
ATOM 2046 N N . VAL A 1 278 ? 5.914 8.094 19.953 1 87 278 VAL A N 1
ATOM 2047 C CA . VAL A 1 278 ? 6.105 6.863 20.719 1 87 278 VAL A CA 1
ATOM 2048 C C . VAL A 1 278 ? 6.551 5.738 19.781 1 87 278 VAL A C 1
ATOM 2050 O O . VAL A 1 278 ? 7.527 5.043 20.062 1 87 278 VAL A O 1
ATOM 2053 N N . LEU A 1 279 ? 5.859 5.645 18.734 1 85.06 279 LEU A N 1
ATOM 2054 C CA . LEU A 1 279 ? 6.145 4.512 17.859 1 85.06 279 LEU A CA 1
ATOM 2055 C C . LEU A 1 279 ? 7.453 4.73 17.094 1 85.06 279 LEU A C 1
ATOM 2057 O O . LEU A 1 279 ? 8.18 3.771 16.828 1 85.06 279 LEU A O 1
ATOM 2061 N N . TYR A 1 280 ? 7.688 5.938 16.734 1 87.06 280 TYR A N 1
ATOM 2062 C CA . TYR A 1 280 ? 8.977 6.191 16.109 1 87.06 280 TYR A CA 1
ATOM 2063 C C . TYR A 1 280 ? 10.117 5.973 17.094 1 87.06 280 TYR A C 1
ATOM 2065 O O . TYR A 1 280 ? 11.18 5.473 16.719 1 87.06 280 TYR A O 1
ATOM 2073 N N . ALA A 1 281 ? 9.922 6.461 18.312 1 84.19 281 ALA A N 1
ATOM 2074 C CA . ALA A 1 281 ? 10.938 6.227 19.344 1 84.19 281 ALA A CA 1
ATOM 2075 C C . ALA A 1 281 ? 11.203 4.734 19.516 1 84.19 281 ALA A C 1
ATOM 2077 O O . ALA A 1 281 ? 12.359 4.312 19.641 1 84.19 281 ALA A O 1
ATOM 2078 N N . LEU A 1 282 ? 10.195 4.008 19.562 1 77.69 282 LEU A N 1
ATOM 2079 C CA . LEU A 1 282 ? 10.344 2.559 19.656 1 77.69 282 LEU A CA 1
ATOM 2080 C C . LEU A 1 282 ? 11.078 2.002 18.438 1 77.69 282 LEU A C 1
ATOM 2082 O O . LEU A 1 282 ? 11.945 1.135 18.578 1 77.69 282 LEU A O 1
ATOM 2086 N N . TYR A 1 283 ? 10.711 2.561 17.312 1 74.12 283 TYR A N 1
ATOM 2087 C CA . TYR A 1 283 ? 11.359 2.184 16.062 1 74.12 283 TYR A CA 1
ATOM 2088 C C . TYR A 1 283 ? 12.852 2.498 16.094 1 74.12 283 TYR A C 1
ATOM 2090 O O . TYR A 1 283 ? 13.672 1.676 15.695 1 74.12 283 TYR A O 1
ATOM 2098 N N . ALA A 1 284 ? 13.195 3.572 16.641 1 75.19 284 ALA A N 1
ATOM 2099 C CA . ALA A 1 284 ? 14.578 4.051 16.656 1 75.19 284 ALA A CA 1
ATOM 2100 C C . ALA A 1 284 ? 15.414 3.287 17.688 1 75.19 284 ALA A C 1
ATOM 2102 O O . ALA A 1 284 ? 16.594 3.008 17.453 1 75.19 284 ALA A O 1
ATOM 2103 N N . ILE A 1 285 ? 14.891 2.998 18.812 1 73.75 285 ILE A N 1
ATOM 2104 C CA . ILE A 1 285 ? 15.602 2.277 19.859 1 73.75 285 ILE A CA 1
ATOM 2105 C C . ILE A 1 285 ? 15.961 0.876 19.375 1 73.75 285 ILE A C 1
ATOM 2107 O O . ILE A 1 285 ? 17.062 0.384 19.641 1 73.75 285 ILE A O 1
ATOM 2111 N N . ILE A 1 286 ? 15.133 0.362 18.656 1 65.19 286 ILE A N 1
ATOM 2112 C CA . ILE A 1 286 ? 15.375 -0.985 18.156 1 65.19 286 ILE A CA 1
ATOM 2113 C C . ILE A 1 286 ? 16.406 -0.939 17.031 1 65.19 286 ILE A C 1
ATOM 2115 O O . ILE A 1 286 ? 17.25 -1.84 16.906 1 65.19 286 ILE A O 1
ATOM 2119 N N . GLY A 1 287 ? 16.359 0.113 16.156 1 62.09 287 GLY A N 1
ATOM 2120 C CA . GLY A 1 287 ? 17.281 0.272 15.055 1 62.09 287 GLY A CA 1
ATOM 2121 C C . GLY A 1 287 ? 18.688 0.615 15.5 1 62.09 287 GLY A C 1
ATOM 2122 O O . GLY A 1 287 ? 19.656 0.191 14.875 1 62.09 287 GLY A O 1
ATOM 2123 N N . VAL A 1 288 ? 18.984 1.472 16.359 1 53.56 288 VAL A N 1
ATOM 2124 C CA . VAL A 1 288 ? 20.281 1.953 16.828 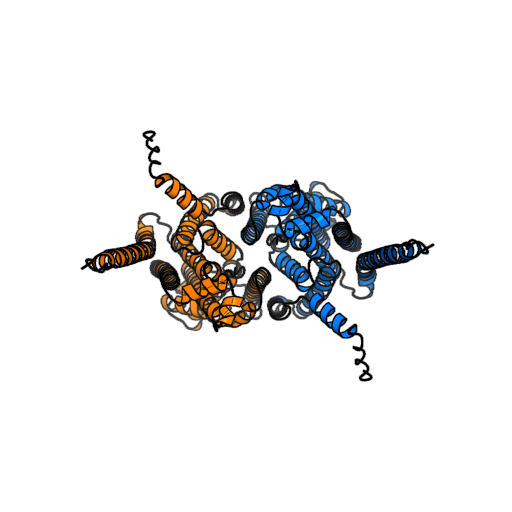1 53.56 288 VAL A CA 1
ATOM 2125 C C . VAL A 1 288 ? 21.062 0.804 17.469 1 53.56 288 VAL A C 1
ATOM 2127 O O . VAL A 1 288 ? 22.281 0.721 17.328 1 53.56 288 VAL A O 1
ATOM 2130 N N . SER A 1 289 ? 20.406 -0.111 18.016 1 49.09 289 SER A N 1
ATOM 2131 C CA . SER A 1 289 ? 21.188 -1.109 18.734 1 49.09 289 SER A CA 1
ATOM 2132 C C . SER A 1 289 ? 21.938 -2.029 17.781 1 49.09 289 SER A C 1
ATOM 2134 O O . SER A 1 289 ? 23.078 -2.432 18.047 1 49.09 289 SER A O 1
ATOM 2136 N N . ASP A 1 290 ? 21.375 -2.496 16.734 1 50.44 290 ASP A N 1
ATOM 2137 C CA . ASP A 1 290 ? 22.047 -3.334 15.734 1 50.44 290 ASP A CA 1
ATOM 2138 C C . ASP A 1 290 ? 21.516 -3.037 14.328 1 50.44 290 ASP A C 1
ATOM 2140 O O . ASP A 1 290 ? 20.484 -3.555 13.93 1 50.44 290 ASP A O 1
ATOM 2144 N N . PRO A 1 291 ? 22.359 -2.078 13.617 1 52.28 291 PRO A N 1
ATOM 2145 C CA . PRO A 1 291 ? 21.938 -1.653 12.281 1 52.28 291 PRO A CA 1
ATOM 2146 C C . PRO A 1 291 ? 21.484 -2.82 11.406 1 52.28 291 PRO A C 1
ATOM 2148 O O . PRO A 1 291 ? 20.516 -2.688 10.648 1 52.28 291 PRO A O 1
ATOM 2151 N N . GLN A 1 292 ? 22.234 -3.889 11.547 1 53.12 292 GLN A N 1
ATOM 2152 C CA . GLN A 1 292 ? 21.891 -5.055 10.742 1 53.12 292 GLN A CA 1
ATOM 2153 C C . GLN A 1 292 ? 20.578 -5.676 11.219 1 53.12 292 GLN A C 1
ATOM 2155 O O . GLN A 1 292 ? 19.766 -6.125 10.406 1 53.12 292 GLN A O 1
ATOM 2160 N N . ALA A 1 293 ? 20.406 -5.711 12.578 1 53.94 293 ALA A N 1
ATOM 2161 C CA . ALA A 1 293 ? 19.219 -6.301 13.211 1 53.94 293 ALA A CA 1
ATOM 2162 C C . ALA A 1 293 ? 18.016 -5.379 13.086 1 53.94 293 ALA A C 1
ATOM 2164 O O . ALA A 1 293 ? 16.875 -5.816 13.25 1 53.94 293 ALA A O 1
ATOM 2165 N N . PHE A 1 294 ? 18.266 -4.172 12.695 1 54.84 294 PHE A N 1
ATOM 2166 C CA . PHE A 1 294 ? 17.25 -3.127 12.672 1 54.84 294 PHE A CA 1
ATOM 2167 C C . PHE A 1 294 ? 16.156 -3.465 11.672 1 54.84 294 PHE A C 1
ATOM 2169 O O . PHE A 1 294 ? 14.969 -3.322 11.977 1 54.84 294 PHE A O 1
ATOM 2176 N N . GLN A 1 295 ? 16.734 -3.881 10.562 1 56.38 295 GLN A N 1
ATOM 2177 C CA . GLN A 1 295 ? 15.703 -4.129 9.562 1 56.38 295 GLN A CA 1
ATOM 2178 C C . GLN A 1 295 ? 14.781 -5.27 9.992 1 56.38 295 GLN A C 1
ATOM 2180 O O . GLN A 1 295 ? 13.578 -5.219 9.758 1 56.38 295 GLN A O 1
ATOM 2185 N N . LEU A 1 296 ? 15.391 -6.277 10.766 1 57.34 296 LEU A N 1
ATOM 2186 C CA . LEU A 1 296 ? 14.617 -7.418 11.234 1 57.34 296 LEU A CA 1
ATOM 2187 C C . LEU A 1 296 ? 13.633 -7 12.328 1 57.34 296 LEU A C 1
ATOM 2189 O O . LEU A 1 296 ? 12.453 -7.348 12.266 1 57.34 296 LEU A O 1
ATOM 2193 N N . ILE A 1 297 ? 14.109 -6.387 13.203 1 60.38 297 ILE A N 1
ATOM 2194 C CA . ILE A 1 297 ? 13.289 -6.016 14.352 1 60.38 297 ILE A CA 1
ATOM 2195 C C . ILE A 1 297 ? 12.227 -5.004 13.922 1 60.38 297 ILE A C 1
ATOM 2197 O O . ILE A 1 297 ? 11.086 -5.062 14.383 1 60.38 297 ILE A O 1
ATOM 2201 N N . TYR A 1 298 ? 12.68 -4.285 12.906 1 60.56 298 TYR A N 1
ATOM 2202 C CA . TYR A 1 298 ? 11.75 -3.277 12.398 1 60.56 298 TYR A CA 1
ATOM 2203 C C . TYR A 1 298 ? 10.516 -3.928 11.789 1 60.56 298 TYR A C 1
ATOM 2205 O O . TYR A 1 298 ? 9.391 -3.521 12.07 1 60.56 298 TYR A O 1
ATOM 2213 N N . GLY A 1 299 ? 10.906 -4.805 11 1 60.66 299 GLY A N 1
ATOM 2214 C CA . GLY A 1 299 ? 9.797 -5.52 10.398 1 60.66 299 GLY A CA 1
ATOM 2215 C C . GLY A 1 299 ? 8.906 -6.215 11.414 1 60.66 299 GLY A C 1
ATOM 2216 O O . GLY A 1 299 ? 7.684 -6.105 11.352 1 60.66 299 GLY A O 1
ATOM 2217 N N . LEU A 1 300 ? 9.523 -6.691 12.375 1 65.19 300 LEU A N 1
ATOM 2218 C CA . LEU A 1 300 ? 8.789 -7.418 13.398 1 65.19 300 LEU A CA 1
ATOM 2219 C C . LEU A 1 300 ? 7.988 -6.461 14.281 1 65.19 300 LEU A C 1
ATOM 2221 O O . LEU A 1 300 ? 6.848 -6.75 14.641 1 65.19 300 LEU A O 1
ATOM 2225 N N . ALA A 1 301 ? 8.586 -5.398 14.562 1 64.88 301 ALA A N 1
ATOM 2226 C CA . ALA A 1 301 ? 7.918 -4.422 15.414 1 64.88 301 ALA A CA 1
ATOM 2227 C C . ALA A 1 301 ? 6.668 -3.865 14.742 1 64.88 301 ALA A C 1
ATOM 2229 O O . ALA A 1 301 ? 5.625 -3.715 15.383 1 64.88 301 ALA A O 1
ATOM 2230 N N . ILE A 1 302 ? 6.848 -3.664 13.477 1 65.12 302 ILE A N 1
ATOM 2231 C CA . ILE A 1 302 ? 5.707 -3.135 12.742 1 65.12 302 ILE A CA 1
ATOM 2232 C C . ILE A 1 302 ? 4.57 -4.156 12.742 1 65.12 302 ILE A C 1
ATOM 2234 O O . ILE A 1 302 ? 3.41 -3.801 12.969 1 65.12 302 ILE A O 1
ATOM 2238 N N . VAL A 1 303 ? 5.016 -5.355 12.586 1 64.75 303 VAL A N 1
ATOM 2239 C CA . VAL A 1 303 ? 4.016 -6.422 12.555 1 64.75 303 VAL A CA 1
ATOM 2240 C C . VAL A 1 303 ? 3.357 -6.555 13.922 1 64.75 303 VAL A C 1
ATOM 2242 O O . VAL A 1 303 ? 2.133 -6.656 14.023 1 64.75 303 VAL A O 1
ATOM 2245 N N . VAL A 1 304 ? 4.121 -6.531 14.922 1 69.19 304 VAL A N 1
ATOM 2246 C CA . VAL A 1 304 ? 3.6 -6.684 16.281 1 69.19 304 VAL A CA 1
ATOM 2247 C C . VAL A 1 304 ? 2.684 -5.512 16.625 1 69.19 304 VAL A C 1
ATOM 2249 O O . VAL A 1 304 ? 1.607 -5.703 17.188 1 69.19 304 VAL A O 1
ATOM 2252 N N . LEU A 1 305 ? 3.092 -4.398 16.281 1 64.06 305 LEU A N 1
ATOM 2253 C CA . LEU A 1 305 ? 2.297 -3.209 16.562 1 64.06 305 LEU A CA 1
ATOM 2254 C C . LEU A 1 305 ? 0.952 -3.268 15.844 1 64.06 305 LEU A C 1
ATOM 2256 O O . LEU A 1 305 ? -0.08 -2.918 16.422 1 64.06 305 LEU A O 1
ATOM 2260 N N . VAL A 1 306 ? 1.078 -3.715 14.711 1 62.5 306 VAL A N 1
ATOM 2261 C CA . VAL A 1 306 ? -0.141 -3.799 13.914 1 62.5 306 VAL A CA 1
ATOM 2262 C C . VAL A 1 306 ? -1.063 -4.871 14.5 1 62.5 306 VAL A C 1
ATOM 2264 O O . VAL A 1 306 ? -2.287 -4.711 14.492 1 62.5 306 VAL A O 1
ATOM 2267 N N . LEU A 1 307 ? -0.495 -5.941 14.945 1 60.88 307 LEU A N 1
ATOM 2268 C CA . LEU A 1 307 ? -1.265 -7.07 15.461 1 60.88 307 LEU A CA 1
ATOM 2269 C C . LEU A 1 307 ? -1.87 -6.746 16.812 1 60.88 307 LEU A C 1
ATOM 2271 O O . LEU A 1 307 ? -2.949 -7.238 17.156 1 60.88 307 LEU A O 1
ATOM 2275 N N . PHE A 1 308 ? -1.335 -6.004 17.594 1 60.5 308 PHE A N 1
ATOM 2276 C CA . PHE A 1 308 ? -1.784 -5.875 18.969 1 60.5 308 PHE A CA 1
ATOM 2277 C C . PHE A 1 308 ? -2.416 -4.508 19.219 1 60.5 308 PHE A C 1
ATOM 2279 O O . PHE A 1 308 ? -3.082 -4.297 20.219 1 60.5 308 PHE A O 1
ATOM 2286 N N . ALA A 1 309 ? -2.268 -3.5 18.406 1 54.19 309 ALA A N 1
ATOM 2287 C CA . ALA A 1 309 ? -2.807 -2.18 18.703 1 54.19 309 ALA A CA 1
ATOM 2288 C C . ALA A 1 309 ? -4.035 -1.874 17.859 1 54.19 309 ALA A C 1
ATOM 2290 O O . ALA A 1 309 ? -4.02 -0.938 17.047 1 54.19 309 ALA A O 1
ATOM 2291 N N . PRO A 1 310 ? -4.938 -2.705 17.938 1 55.16 310 PRO A N 1
ATOM 2292 C CA . PRO A 1 310 ? -6.047 -2.428 17.016 1 55.16 310 PRO A CA 1
ATOM 2293 C C . PRO A 1 310 ? -6.773 -1.124 17.344 1 55.16 310 PRO A C 1
ATOM 2295 O O . PRO A 1 310 ? -7.328 -0.481 16.453 1 55.16 310 PRO A O 1
ATOM 2298 N N . ARG A 1 311 ? -7.148 -0.915 18.672 1 53.19 311 ARG A N 1
ATOM 2299 C CA . ARG A 1 311 ? -7.996 0.218 19.031 1 53.19 311 ARG A CA 1
ATOM 2300 C C . ARG A 1 311 ? -7.172 1.491 19.188 1 53.19 311 ARG A C 1
ATOM 2302 O O . ARG A 1 311 ? -7.664 2.496 19.703 1 53.19 311 ARG A O 1
ATOM 2309 N N . GLY A 1 312 ? -6.047 1.616 18.531 1 54.62 312 GLY A N 1
ATOM 2310 C CA . GLY A 1 312 ? -5.172 2.775 18.562 1 54.62 312 GLY A CA 1
ATOM 2311 C C . GLY A 1 312 ? -4.766 3.166 19.969 1 54.62 312 GLY A C 1
ATOM 2312 O O . GLY A 1 312 ? -5.402 2.758 20.953 1 54.62 312 GLY A O 1
ATOM 2313 N N . LEU A 1 313 ? -3.604 3.629 20.25 1 55.22 313 LEU A N 1
ATOM 2314 C CA . LEU A 1 313 ? -3.1 4.078 21.547 1 55.22 313 LEU A CA 1
ATOM 2315 C C . LEU A 1 313 ? -4.062 5.07 22.188 1 55.22 313 LEU A C 1
ATOM 2317 O O . LEU A 1 313 ? -4.219 5.082 23.422 1 55.22 313 LEU A O 1
ATOM 2321 N N . ALA A 1 314 ? -4.711 5.801 21.406 1 53.94 314 ALA A N 1
ATOM 2322 C CA . ALA A 1 314 ? -5.633 6.797 21.938 1 53.94 314 ALA A CA 1
ATOM 2323 C C . ALA A 1 314 ? -6.879 6.137 22.516 1 53.94 314 ALA A C 1
ATOM 2325 O O . ALA A 1 314 ? -7.457 6.637 23.5 1 53.94 314 ALA A O 1
ATOM 2326 N N . GLY A 1 315 ? -7.195 5.039 21.844 1 52.72 315 GLY A N 1
ATOM 2327 C CA . GLY A 1 315 ? -8.312 4.305 22.406 1 52.72 315 GLY A CA 1
ATOM 2328 C C . GLY A 1 315 ? -8.016 3.738 23.781 1 52.72 315 GLY A C 1
ATOM 2329 O O . GLY A 1 315 ? -8.875 3.748 24.672 1 52.72 315 GLY A O 1
ATOM 2330 N N . ILE A 1 316 ? -6.785 3.342 23.859 1 51.78 316 ILE A N 1
ATOM 2331 C CA . ILE A 1 316 ? -6.375 2.83 25.172 1 51.78 316 ILE A CA 1
ATOM 2332 C C . ILE A 1 316 ? -6.387 3.961 26.203 1 51.78 316 ILE A C 1
ATOM 2334 O O . ILE A 1 316 ? -6.832 3.771 27.328 1 51.78 316 ILE A O 1
ATOM 2338 N N . LEU A 1 317 ? -5.91 5.023 25.719 1 52.44 317 LEU A N 1
ATOM 2339 C CA . LEU A 1 317 ? -5.859 6.156 26.625 1 52.44 317 LEU A CA 1
ATOM 2340 C C . LEU A 1 317 ? -7.262 6.602 27.016 1 52.44 317 LEU A C 1
ATOM 2342 O O . LEU A 1 317 ? -7.512 6.938 28.188 1 52.44 317 LEU A O 1
ATOM 2346 N N . THR A 1 318 ? -8.086 6.574 26.047 1 51.25 318 THR A N 1
ATOM 2347 C CA . THR A 1 318 ? -9.453 6.953 26.375 1 51.25 318 THR A CA 1
ATOM 2348 C C . THR A 1 318 ? -10.102 5.91 27.281 1 51.25 318 THR A C 1
ATOM 2350 O O . THR A 1 318 ? -10.859 6.254 28.188 1 51.25 318 THR A O 1
ATOM 2353 N N . ALA A 1 319 ? -9.789 4.711 27 1 51.28 319 ALA A N 1
ATOM 2354 C CA . ALA A 1 319 ? -10.297 3.654 27.875 1 51.28 319 ALA A CA 1
ATOM 2355 C C . ALA A 1 319 ? -9.727 3.783 29.281 1 51.28 319 ALA A C 1
ATOM 2357 O O . ALA A 1 319 ? -10.453 3.619 30.266 1 51.28 319 ALA A O 1
ATOM 2358 N N . VAL A 1 320 ? -8.539 4.074 29.297 1 49.69 320 VAL A N 1
ATOM 2359 C CA . VAL A 1 320 ? -7.891 4.246 30.594 1 49.69 320 VAL A CA 1
ATOM 2360 C C . VAL A 1 320 ? -8.43 5.496 31.281 1 49.69 320 VAL A C 1
ATOM 2362 O O . VAL A 1 320 ? -8.664 5.496 32.5 1 49.69 320 VAL A O 1
ATOM 2365 N N . ARG A 1 321 ? -8.547 6.523 30.5 1 51.88 321 ARG A N 1
ATOM 2366 C CA . ARG A 1 321 ? -9.109 7.734 31.094 1 51.88 321 ARG A CA 1
ATOM 2367 C C . ARG A 1 321 ? -10.539 7.496 31.578 1 51.88 321 ARG A C 1
ATOM 2369 O O . ARG A 1 321 ? -10.961 8.062 32.594 1 51.88 321 ARG A O 1
ATOM 2376 N N . GLY A 1 322 ? -11.242 6.723 30.766 1 51.06 322 GLY A N 1
ATOM 2377 C CA . GLY A 1 322 ? -12.57 6.352 31.234 1 51.06 322 GLY A CA 1
ATOM 2378 C C . GLY A 1 322 ? -12.547 5.578 32.531 1 51.06 322 GLY A C 1
ATOM 2379 O O . GLY A 1 322 ? -13.438 5.738 33.375 1 51.06 322 GLY A O 1
ATOM 2380 N N . LEU A 1 323 ? -11.641 4.809 32.562 1 46.84 323 LEU A N 1
ATOM 2381 C CA . LEU A 1 323 ? -11.508 4.035 33.812 1 46.84 323 LEU A CA 1
ATOM 2382 C C . LEU A 1 323 ? -11.102 4.934 34.969 1 46.84 323 LEU A C 1
ATOM 2384 O O . LEU A 1 323 ? -11.508 4.695 36.094 1 46.84 323 LEU A O 1
ATOM 2388 N N . LEU A 1 324 ? -10.344 5.879 34.562 1 46.19 324 LEU A N 1
ATOM 2389 C CA . LEU A 1 324 ? -9.852 6.746 35.625 1 46.19 324 LEU A CA 1
ATOM 2390 C C . LEU A 1 324 ? -10.906 7.773 36.031 1 46.19 324 LEU A C 1
ATOM 2392 O O . LEU A 1 324 ? -10.891 8.281 37.156 1 46.19 324 LEU A O 1
ATOM 2396 N N . VAL A 1 325 ? -11.688 8.203 35.031 1 44.5 325 VAL A N 1
ATOM 2397 C CA . VAL A 1 325 ? -12.742 9.164 35.344 1 44.5 325 VAL A CA 1
ATOM 2398 C C . VAL A 1 325 ? -14.008 8.43 35.781 1 44.5 325 VAL A C 1
ATOM 2400 O O . VAL A 1 325 ? -15.078 9.039 35.906 1 44.5 325 VAL A O 1
ATOM 2403 N N . ARG A 1 326 ? -14.141 7.121 35.688 1 46.16 326 ARG A N 1
ATOM 2404 C CA . ARG A 1 326 ? -15.305 6.516 36.312 1 46.16 326 ARG A CA 1
ATOM 2405 C C . ARG A 1 326 ? -15.484 7.023 37.75 1 46.16 326 ARG A C 1
ATOM 2407 O O . ARG A 1 326 ? -14.617 6.816 38.594 1 46.16 326 ARG A O 1
ATOM 2414 N N . ARG A 1 327 ? -16.172 8.062 37.812 1 42.41 327 ARG A N 1
ATOM 2415 C CA . ARG A 1 327 ? -16.781 8.508 39.062 1 42.41 327 ARG A CA 1
ATOM 2416 C C . ARG A 1 327 ? -17.375 7.34 39.844 1 42.41 327 ARG A C 1
ATOM 2418 O O . ARG A 1 327 ? -17.938 6.422 39.219 1 42.41 327 ARG A O 1
ATOM 2425 N N . PRO A 1 328 ? -17.016 7.184 41.062 1 40 328 PRO A N 1
ATOM 2426 C CA . PRO A 1 328 ? -17.703 6.23 41.938 1 40 328 PRO A CA 1
ATOM 2427 C C . PRO A 1 328 ? -19.219 6.254 41.75 1 40 328 PRO A C 1
ATOM 2429 O O . PRO A 1 328 ? -19.828 7.324 41.812 1 40 328 PRO A O 1
ATOM 2432 N N . LYS A 1 329 ? -19.781 5.414 40.844 1 44.5 329 LYS A N 1
ATOM 2433 C CA . LYS A 1 329 ? -21.234 5.242 40.906 1 44.5 329 LYS A CA 1
ATOM 2434 C C . LYS A 1 329 ? -21.766 5.328 42.344 1 44.5 329 LYS A C 1
ATOM 2436 O O . LYS A 1 329 ? -21.328 4.566 43.188 1 44.5 329 LYS A O 1
ATOM 2441 N N . GLU A 1 330 ? -22.203 6.441 42.75 1 39.44 330 GLU A N 1
ATOM 2442 C CA . GLU A 1 330 ? -23 6.574 43.969 1 39.44 330 GLU A CA 1
ATOM 2443 C C . GLU A 1 330 ? -24.031 5.457 44.094 1 39.44 330 GLU A C 1
ATOM 2445 O O . GLU A 1 330 ? -24.734 5.152 43.125 1 39.44 330 GLU A O 1
ATOM 2450 N N . LEU A 1 331 ? -23.75 4.449 44.906 1 41.5 331 LEU A N 1
ATOM 2451 C CA . LEU A 1 331 ? -24.656 3.422 45.406 1 41.5 331 LEU A CA 1
ATOM 2452 C C . LEU A 1 331 ? -26.062 3.992 45.594 1 41.5 331 LEU A C 1
ATOM 2454 O O . LEU A 1 331 ? -26.219 5.039 46.25 1 41.5 331 LEU A O 1
ATOM 2458 N N . PRO A 1 332 ? -26.969 3.658 44.719 1 43 332 PRO A N 1
ATOM 2459 C CA . PRO A 1 332 ? -28.328 4.125 45 1 43 332 PRO A CA 1
ATOM 2460 C C . PRO A 1 332 ? -28.719 3.924 46.469 1 43 332 PRO A C 1
ATOM 2462 O O . PRO A 1 332 ? -28.312 2.941 47.094 1 43 332 PRO A O 1
ATOM 2465 N N . ASP A 1 333 ? -28.875 4.938 47.25 1 35.66 333 ASP A N 1
ATOM 2466 C CA . ASP A 1 333 ? -29.406 4.91 48.625 1 35.66 333 ASP A CA 1
ATOM 2467 C C . ASP A 1 333 ? -30.609 3.982 48.719 1 35.66 333 ASP A C 1
ATOM 2469 O O . ASP A 1 333 ? -31.578 4.133 47.969 1 35.66 333 ASP A O 1
ATOM 2473 N N . ALA A 1 334 ? -30.344 2.779 49.156 1 43.41 334 ALA A N 1
ATOM 2474 C CA . ALA A 1 334 ? -31.359 1.801 49.562 1 43.41 334 ALA A CA 1
ATOM 2475 C C . ALA A 1 334 ? -32.469 2.457 50.375 1 43.41 334 ALA A C 1
ATOM 2477 O O . ALA A 1 334 ? -33.312 1.767 50.938 1 43.41 334 ALA A O 1
ATOM 2478 N N . THR A 1 335 ? -32.438 3.729 50.594 1 34.03 335 THR A N 1
ATOM 2479 C CA . THR A 1 335 ? -33.469 4.188 51.5 1 34.03 335 THR A CA 1
ATOM 2480 C C . THR A 1 335 ? -34.844 4.152 50.812 1 34.03 335 THR A C 1
ATOM 2482 O O . THR A 1 335 ? -35.844 4.434 51.438 1 34.03 335 THR A O 1
ATOM 2485 N N . ALA A 1 336 ? -35.094 3.922 49.469 1 29 336 ALA A N 1
ATOM 2486 C CA . ALA A 1 336 ? -36.562 3.928 49.344 1 29 336 ALA A CA 1
ATOM 2487 C C . ALA A 1 336 ? -37.125 2.516 49.469 1 29 336 ALA A C 1
ATOM 2489 O O . ALA A 1 336 ? -36.5 1.55 49.031 1 29 336 ALA A O 1
ATOM 2490 N N . MET B 1 1 ? -63.594 -31.516 -11.617 1 38.16 1 MET B N 1
ATOM 2491 C CA . MET B 1 1 ? -62.375 -32 -11.008 1 38.16 1 MET B CA 1
ATOM 2492 C C . MET B 1 1 ? -61.156 -31.312 -11.633 1 38.16 1 MET B C 1
ATOM 2494 O O . MET B 1 1 ? -60.969 -31.391 -12.852 1 38.16 1 MET B O 1
ATOM 2498 N N . PRO B 1 2 ? -60.625 -30.125 -11.078 1 50.69 2 PRO B N 1
ATOM 2499 C CA . PRO B 1 2 ? -59.562 -29.297 -11.656 1 50.69 2 PRO B CA 1
ATOM 2500 C C . PRO B 1 2 ? -58.281 -30.062 -11.859 1 50.69 2 PRO B C 1
ATOM 2502 O O . PRO B 1 2 ? -58 -31.016 -11.125 1 50.69 2 PRO B O 1
ATOM 2505 N N . GLU B 1 3 ? -57.781 -30.25 -13.109 1 48.53 3 GLU B N 1
ATOM 2506 C CA . GLU B 1 3 ? -56.531 -30.844 -13.547 1 48.53 3 GLU B CA 1
ATOM 2507 C C . GLU B 1 3 ? -55.344 -30.312 -12.734 1 48.53 3 GLU B C 1
ATOM 2509 O O . GLU B 1 3 ? -55.219 -29.094 -12.57 1 48.53 3 GLU B O 1
ATOM 2514 N N . PRO B 1 4 ? -54.688 -31.141 -11.867 1 48.5 4 PRO B N 1
ATOM 2515 C CA . PRO B 1 4 ? -53.625 -30.766 -10.953 1 48.5 4 PRO B CA 1
ATOM 2516 C C . PRO B 1 4 ? -52.469 -30.047 -11.672 1 48.5 4 PRO B C 1
ATOM 2518 O O . PRO B 1 4 ? -52.188 -30.344 -12.836 1 48.5 4 PRO B O 1
ATOM 2521 N N . ALA B 1 5 ? -51.969 -28.891 -11.18 1 51.69 5 ALA B N 1
ATOM 2522 C CA . ALA B 1 5 ? -50.844 -27.984 -11.391 1 51.69 5 ALA B CA 1
ATOM 2523 C C . ALA B 1 5 ? -49.531 -28.766 -11.508 1 51.69 5 ALA B C 1
ATOM 2525 O O . ALA B 1 5 ? -48.438 -28.188 -11.484 1 51.69 5 ALA B O 1
ATOM 2526 N N . LEU B 1 6 ? -49.656 -30.141 -11.547 1 45.66 6 LEU B N 1
ATOM 2527 C CA . LEU B 1 6 ? -48.406 -30.922 -11.586 1 45.66 6 LEU B CA 1
ATOM 2528 C C . LEU B 1 6 ? -47.688 -30.75 -12.914 1 45.66 6 LEU B C 1
ATOM 2530 O O . LEU B 1 6 ? -46.562 -31.188 -13.078 1 45.66 6 LEU B O 1
ATOM 2534 N N . ALA B 1 7 ? -48.312 -30.359 -13.945 1 50.34 7 ALA B N 1
ATOM 2535 C CA . ALA B 1 7 ? -47.625 -30.328 -15.242 1 50.34 7 ALA B CA 1
ATOM 2536 C C . ALA B 1 7 ? -46.656 -29.156 -15.328 1 50.34 7 ALA B C 1
ATOM 2538 O O . ALA B 1 7 ? -45.875 -29.047 -16.281 1 50.34 7 ALA B O 1
ATOM 2539 N N . GLN B 1 8 ? -46.781 -28.125 -14.422 1 52.94 8 GLN B N 1
ATOM 2540 C CA . GLN B 1 8 ? -45.969 -26.938 -14.523 1 52.94 8 GLN B CA 1
ATOM 2541 C C . GLN B 1 8 ? -44.625 -27.141 -13.828 1 52.94 8 GLN B C 1
ATOM 2543 O O . GLN B 1 8 ? -43.75 -26.266 -13.867 1 52.94 8 GLN B O 1
ATOM 2548 N N . ARG B 1 9 ? -44.406 -28.219 -13.086 1 54.5 9 ARG B N 1
ATOM 2549 C CA . ARG B 1 9 ? -43.188 -28.5 -12.328 1 54.5 9 ARG B CA 1
ATOM 2550 C C . ARG B 1 9 ? -42.031 -28.906 -13.258 1 54.5 9 ARG B C 1
ATOM 2552 O O . ARG B 1 9 ? -40.875 -28.641 -12.977 1 54.5 9 ARG B O 1
ATOM 2559 N N . PRO B 1 10 ? -42.375 -29.609 -14.32 1 56.62 10 PRO B N 1
ATOM 2560 C CA . PRO B 1 10 ? -41.25 -30.109 -15.148 1 56.62 10 PRO B CA 1
ATOM 2561 C C . PRO B 1 10 ? -40.5 -28.969 -15.836 1 56.62 10 PRO B C 1
ATOM 2563 O O . PRO B 1 10 ? -39.281 -29.078 -16.047 1 56.62 10 PRO B O 1
ATOM 2566 N N . THR B 1 11 ? -41.094 -27.875 -16.125 1 59.62 11 THR B N 1
ATOM 2567 C CA . THR B 1 11 ? -40.469 -26.781 -16.875 1 59.62 11 THR B CA 1
ATOM 2568 C C . THR B 1 11 ? -39.5 -26.016 -15.977 1 59.62 11 THR B C 1
ATOM 2570 O O . THR B 1 11 ? -38.438 -25.562 -16.438 1 59.62 11 THR B O 1
ATOM 2573 N N . THR B 1 12 ? -39.906 -25.938 -14.695 1 64.75 12 THR B N 1
ATOM 2574 C CA . THR B 1 12 ? -39.062 -25.188 -13.773 1 64.75 12 THR B CA 1
ATOM 2575 C C . THR B 1 12 ? -37.781 -25.953 -13.469 1 64.75 12 THR B C 1
ATOM 2577 O O . THR B 1 12 ? -36.719 -25.359 -13.336 1 64.75 12 THR B O 1
ATOM 2580 N N . GLU B 1 13 ? -37.906 -27.266 -13.391 1 66.62 13 GLU B N 1
ATOM 2581 C CA . GLU B 1 13 ? -36.719 -28.094 -13.109 1 66.62 13 GLU B CA 1
ATOM 2582 C C . GLU B 1 13 ? -35.781 -28.094 -14.297 1 66.62 13 GLU B C 1
ATOM 2584 O O . GLU B 1 13 ? -34.562 -28.078 -14.117 1 66.62 13 GLU B O 1
ATOM 2589 N N . ARG B 1 14 ? -36.406 -28.203 -15.523 1 65.44 14 ARG B N 1
ATOM 2590 C CA . ARG B 1 14 ? -35.562 -28.188 -16.719 1 65.44 14 ARG B CA 1
ATOM 2591 C C . ARG B 1 14 ? -34.844 -26.859 -16.859 1 65.44 14 ARG B C 1
ATOM 2593 O O . ARG B 1 14 ? -33.688 -26.828 -17.266 1 65.44 14 ARG B O 1
ATOM 2600 N N . ARG B 1 15 ? -35.531 -25.797 -16.578 1 65.94 15 ARG B N 1
ATOM 2601 C CA . ARG B 1 15 ? -34.938 -24.469 -16.656 1 65.94 15 ARG B CA 1
ATOM 2602 C C . ARG B 1 15 ? -33.812 -24.328 -15.625 1 65.94 15 ARG B C 1
ATOM 2604 O O . ARG B 1 15 ? -32.781 -23.734 -15.906 1 65.94 15 ARG B O 1
ATOM 2611 N N . SER B 1 16 ? -34.094 -24.953 -14.477 1 71.25 16 SER B N 1
ATOM 2612 C CA . SER B 1 16 ? -33.094 -24.922 -13.43 1 71.25 16 SER B CA 1
ATOM 2613 C C . SER B 1 16 ? -31.859 -25.75 -13.82 1 71.25 16 SER B C 1
ATOM 2615 O O . SER B 1 16 ? -30.734 -25.328 -13.586 1 71.25 16 SER B O 1
ATOM 2617 N N . ARG B 1 17 ? -32.062 -26.859 -14.469 1 70 17 ARG B N 1
ATOM 2618 C CA . ARG B 1 17 ? -30.969 -27.719 -14.906 1 70 17 ARG B CA 1
ATOM 2619 C C . ARG B 1 17 ? -30.188 -27.047 -16.031 1 70 17 ARG B C 1
ATOM 2621 O O . ARG B 1 17 ? -28.953 -27.156 -16.094 1 70 17 ARG B O 1
ATOM 2628 N N . ARG B 1 18 ? -30.891 -26.438 -16.938 1 71.94 18 ARG B N 1
ATOM 2629 C CA . ARG B 1 18 ? -30.25 -25.734 -18.031 1 71.94 18 ARG B CA 1
ATOM 2630 C C . ARG B 1 18 ? -29.391 -24.578 -17.531 1 71.94 18 ARG B C 1
ATOM 2632 O O . ARG B 1 18 ? -28.312 -24.328 -18.062 1 71.94 18 ARG B O 1
ATOM 2639 N N . ARG B 1 19 ? -29.938 -23.891 -16.594 1 72.5 19 ARG B N 1
ATOM 2640 C CA . ARG B 1 19 ? -29.172 -22.781 -16 1 72.5 19 ARG B CA 1
ATOM 2641 C C . ARG B 1 19 ? -27.906 -23.297 -15.312 1 72.5 19 ARG B C 1
ATOM 2643 O O . ARG B 1 19 ? -26.844 -22.672 -15.406 1 72.5 19 ARG B O 1
ATOM 2650 N N . LEU B 1 20 ? -28.094 -24.422 -14.703 1 75.25 20 LEU B N 1
ATOM 2651 C CA . LEU B 1 20 ? -26.938 -25.031 -14.039 1 75.25 20 LEU B CA 1
ATOM 2652 C C . LEU B 1 20 ? -25.922 -25.516 -15.062 1 75.25 20 LEU B C 1
ATOM 2654 O O . LEU B 1 20 ? -24.703 -25.375 -14.859 1 75.25 20 LEU B O 1
ATOM 2658 N N . GLY B 1 21 ? -26.453 -26.125 -16.125 1 78.56 21 GLY B N 1
ATOM 2659 C CA . GLY B 1 21 ? -25.578 -26.578 -17.203 1 78.56 21 GLY B CA 1
ATOM 2660 C C . GLY B 1 21 ? -24.844 -25.438 -17.875 1 78.56 21 GLY B C 1
ATOM 2661 O O . GLY B 1 21 ? -23.641 -25.547 -18.156 1 78.56 21 GLY B O 1
ATOM 2662 N N . ARG B 1 22 ? -25.5 -24.391 -18.125 1 82.19 22 ARG B N 1
ATOM 2663 C CA . ARG B 1 22 ? -24.906 -23.219 -18.766 1 82.19 22 ARG B CA 1
ATOM 2664 C C . ARG B 1 22 ? -23.828 -22.594 -17.875 1 82.19 22 ARG B C 1
ATOM 2666 O O . ARG B 1 22 ? -22.797 -22.141 -18.359 1 82.19 22 ARG B O 1
ATOM 2673 N N . ARG B 1 23 ? -24.078 -22.625 -16.625 1 83.62 23 ARG B N 1
ATOM 2674 C CA . ARG B 1 23 ? -23.094 -22.094 -15.68 1 83.62 23 ARG B CA 1
ATOM 2675 C C . ARG B 1 23 ? -21.859 -22.969 -15.641 1 83.62 23 ARG B C 1
ATOM 2677 O O . ARG B 1 23 ? -20.734 -22.469 -15.547 1 83.62 23 ARG B O 1
ATOM 2684 N N . ALA B 1 24 ? -22.078 -24.234 -15.719 1 88.19 24 ALA B N 1
ATOM 2685 C CA . ALA B 1 24 ? -20.953 -25.172 -15.719 1 88.19 24 ALA B CA 1
ATOM 2686 C C . ALA B 1 24 ? -20.109 -25.016 -16.969 1 88.19 24 ALA B C 1
ATOM 2688 O O . ALA B 1 24 ? -18.875 -25.094 -16.906 1 88.19 24 ALA B O 1
ATOM 2689 N N . ILE B 1 25 ? -20.766 -24.828 -18.047 1 88.75 25 ILE B N 1
ATOM 2690 C CA . ILE B 1 25 ? -20.062 -24.641 -19.312 1 88.75 25 ILE B CA 1
ATOM 2691 C C . ILE B 1 25 ? -19.281 -23.328 -19.281 1 88.75 25 ILE B C 1
ATOM 2693 O O . ILE B 1 25 ? -18.125 -23.281 -19.703 1 88.75 25 ILE B O 1
ATOM 2697 N N . ALA B 1 26 ? -19.875 -22.359 -18.766 1 88.88 26 ALA B N 1
ATOM 2698 C CA . ALA B 1 26 ? -19.203 -21.062 -18.672 1 88.88 26 ALA B CA 1
ATOM 2699 C C . ALA B 1 26 ? -17.984 -21.156 -17.766 1 88.88 26 ALA B C 1
ATOM 2701 O O . ALA B 1 26 ? -16.922 -20.578 -18.062 1 88.88 26 ALA B O 1
ATOM 2702 N N . ASP B 1 27 ? -18.109 -21.859 -16.703 1 91.75 27 ASP B N 1
ATOM 2703 C CA . ASP B 1 27 ? -17 -22.047 -15.781 1 91.75 27 ASP B CA 1
ATOM 2704 C C . ASP B 1 27 ? -15.898 -22.891 -16.422 1 91.75 27 ASP B C 1
ATOM 2706 O O . ASP B 1 27 ? -14.711 -22.594 -16.266 1 91.75 27 ASP B O 1
ATOM 2710 N N . GLY B 1 28 ? -16.375 -23.938 -17.078 1 92.81 28 GLY B N 1
ATOM 2711 C CA . GLY B 1 28 ? -15.406 -24.766 -17.781 1 92.81 28 GLY B CA 1
ATOM 2712 C C . GLY B 1 28 ? -14.633 -24.016 -18.844 1 92.81 28 GLY B C 1
ATOM 2713 O O . GLY B 1 28 ? -13.414 -24.141 -18.938 1 92.81 28 GLY B O 1
ATOM 2714 N N . LEU B 1 29 ? -15.297 -23.203 -19.578 1 93 29 LEU B N 1
ATOM 2715 C CA . LEU B 1 29 ? -14.656 -22.391 -20.609 1 93 29 LEU B CA 1
ATOM 2716 C C . LEU B 1 29 ? -13.727 -21.359 -19.984 1 93 29 LEU B C 1
ATOM 2718 O O . LEU B 1 29 ? -12.695 -21.016 -20.562 1 93 29 LEU B O 1
ATOM 2722 N N . GLY B 1 30 ? -14.125 -20.891 -18.859 1 92.88 30 GLY B N 1
ATOM 2723 C CA . GLY B 1 30 ? -13.305 -19.922 -18.141 1 92.88 30 GLY B CA 1
ATOM 2724 C C . GLY B 1 30 ? -11.953 -20.484 -17.734 1 92.88 30 GLY B C 1
ATOM 2725 O O . GLY B 1 30 ? -10.984 -19.734 -17.594 1 92.88 30 GLY B O 1
ATOM 2726 N N . VAL B 1 31 ? -11.914 -21.75 -17.578 1 95.12 31 VAL B N 1
ATOM 2727 C CA . VAL B 1 31 ? -10.656 -22.391 -17.188 1 95.12 31 VAL B CA 1
ATOM 2728 C C . VAL B 1 31 ? -9.914 -22.859 -18.453 1 95.12 31 VAL B C 1
ATOM 2730 O O . VAL B 1 31 ? -8.719 -22.594 -18.594 1 95.12 31 VAL B O 1
ATOM 2733 N N . VAL B 1 32 ? -10.602 -23.422 -19.422 1 95.5 32 VAL B N 1
ATOM 2734 C CA . VAL B 1 32 ? -10 -24.078 -20.578 1 95.5 32 VAL B CA 1
ATOM 2735 C C . VAL B 1 32 ? -9.43 -23.031 -21.547 1 95.5 32 VAL B C 1
ATOM 2737 O O . VAL B 1 32 ? -8.344 -23.219 -22.094 1 95.5 32 VAL B O 1
ATOM 2740 N N . VAL B 1 33 ? -10.109 -21.969 -21.75 1 94.5 33 VAL B N 1
ATOM 2741 C CA . VAL B 1 33 ? -9.719 -20.984 -22.75 1 94.5 33 VAL B CA 1
ATOM 2742 C C . VAL B 1 33 ? -8.375 -20.375 -22.375 1 94.5 33 VAL B C 1
ATOM 2744 O O . VAL B 1 33 ? -7.445 -20.344 -23.188 1 94.5 33 VAL B O 1
ATOM 2747 N N . PRO B 1 34 ? -8.219 -19.859 -21.156 1 95.38 34 PRO B N 1
ATOM 2748 C CA . PRO B 1 34 ? -6.902 -19.312 -20.812 1 95.38 34 PRO B CA 1
ATOM 2749 C C . PRO B 1 34 ? -5.797 -20.375 -20.828 1 95.38 34 PRO B C 1
ATOM 2751 O O . PRO B 1 34 ? -4.68 -20.094 -21.281 1 95.38 34 PRO B O 1
ATOM 2754 N N . VAL B 1 35 ? -6.078 -21.578 -20.375 1 95.69 35 VAL B N 1
ATOM 2755 C CA . VAL B 1 35 ? -5.078 -22.641 -20.328 1 95.69 35 VAL B CA 1
ATOM 2756 C C . VAL B 1 35 ? -4.633 -23 -21.734 1 95.69 35 VAL B C 1
ATOM 2758 O O . VAL B 1 35 ? -3.436 -23.094 -22.016 1 95.69 35 VAL B O 1
ATOM 2761 N N . VAL B 1 36 ? -5.57 -23.156 -22.625 1 94.56 36 VAL B N 1
ATOM 2762 C CA . VAL B 1 36 ? -5.262 -23.5 -24.016 1 94.56 36 VAL B CA 1
ATOM 2763 C C . VAL B 1 36 ? -4.598 -22.297 -24.703 1 94.56 36 VAL B C 1
ATOM 2765 O O . VAL B 1 36 ? -3.668 -22.469 -25.484 1 94.56 36 VAL B O 1
ATOM 2768 N N . GLY B 1 37 ? -5.129 -21.125 -24.391 1 94.62 37 GLY B N 1
ATOM 2769 C CA . GLY B 1 37 ? -4.516 -19.922 -24.953 1 94.62 37 GLY B CA 1
ATOM 2770 C C . GLY B 1 37 ? -3.035 -19.812 -24.625 1 94.62 37 GLY B C 1
ATOM 2771 O O . GLY B 1 37 ? -2.227 -19.531 -25.516 1 94.62 37 GLY B O 1
ATOM 2772 N N . PHE B 1 38 ? -2.684 -20.094 -23.422 1 94.81 38 PHE B N 1
ATOM 2773 C CA . PHE B 1 38 ? -1.284 -20 -23.031 1 94.81 38 PHE B CA 1
ATOM 2774 C C . PHE B 1 38 ? -0.486 -21.188 -23.562 1 94.81 38 PHE B C 1
ATOM 2776 O O . PHE B 1 38 ? 0.706 -21.062 -23.844 1 94.81 38 PHE B O 1
ATOM 2783 N N . ALA B 1 39 ? -1.153 -22.375 -23.625 1 93.44 39 ALA B N 1
ATOM 2784 C CA . ALA B 1 39 ? -0.466 -23.531 -24.188 1 93.44 39 ALA B CA 1
ATOM 2785 C C . ALA B 1 39 ? -0.01 -23.25 -25.625 1 93.44 39 ALA B C 1
ATOM 2787 O O . ALA B 1 39 ? 1.063 -23.703 -26.031 1 93.44 39 ALA B O 1
ATOM 2788 N N . PHE B 1 40 ? -0.768 -22.406 -26.297 1 91.75 40 PHE B N 1
ATOM 2789 C CA . PHE B 1 40 ? -0.424 -22.062 -27.672 1 91.75 40 PHE B CA 1
ATOM 2790 C C . PHE B 1 40 ? 0.313 -20.734 -27.734 1 91.75 40 PHE B C 1
ATOM 2792 O O . PHE B 1 40 ? 0.666 -20.266 -28.812 1 91.75 40 PHE B O 1
ATOM 2799 N N . GLY B 1 41 ? 0.429 -20.094 -26.656 1 88.94 41 GLY B N 1
ATOM 2800 C CA . GLY B 1 41 ? 1.026 -18.781 -26.578 1 88.94 41 GLY B CA 1
ATOM 2801 C C . GLY B 1 41 ? 2.434 -18.719 -27.141 1 88.94 41 GLY B C 1
ATOM 2802 O O . GLY B 1 41 ? 2.814 -17.75 -27.781 1 88.94 41 GLY B O 1
ATOM 2803 N N . LEU B 1 42 ? 3.176 -19.828 -26.953 1 86.56 42 LEU B N 1
ATOM 2804 C CA . LEU B 1 42 ? 4.562 -19.859 -27.406 1 86.56 42 LEU B CA 1
ATOM 2805 C C . LEU B 1 42 ? 4.633 -19.812 -28.938 1 86.56 42 LEU B C 1
ATOM 2807 O O . LEU B 1 42 ? 5.641 -19.391 -29.5 1 86.56 42 LEU B O 1
ATOM 2811 N N . HIS B 1 43 ? 3.641 -20.281 -29.578 1 87.25 43 HIS B N 1
ATOM 2812 C CA . HIS B 1 43 ? 3.588 -20.281 -31.031 1 87.25 43 HIS B CA 1
ATOM 2813 C C . HIS B 1 43 ? 3.242 -18.891 -31.562 1 87.25 43 HIS B C 1
ATOM 2815 O O . HIS B 1 43 ? 3.564 -18.562 -32.719 1 87.25 43 HIS B O 1
ATOM 2821 N N . ILE B 1 44 ? 2.637 -18.078 -30.812 1 82.81 44 ILE B N 1
ATOM 2822 C CA . ILE B 1 44 ? 2.207 -16.734 -31.203 1 82.81 44 ILE B CA 1
ATOM 2823 C C . ILE B 1 44 ? 3.287 -15.719 -30.844 1 82.81 44 ILE B C 1
ATOM 2825 O O . ILE B 1 44 ? 3.607 -14.836 -31.641 1 82.81 44 ILE B O 1
ATOM 2829 N N . TYR B 1 45 ? 3.84 -15.836 -29.688 1 83.88 45 TYR B N 1
ATOM 2830 C CA . TYR B 1 45 ? 4.852 -14.93 -29.172 1 83.88 45 TYR B CA 1
ATOM 2831 C C . TYR B 1 45 ? 6.043 -15.695 -28.609 1 83.88 45 TYR B C 1
ATOM 2833 O O . TYR B 1 45 ? 5.906 -16.453 -27.641 1 83.88 45 TYR B O 1
ATOM 2841 N N . GLY B 1 46 ? 7.242 -15.477 -29.109 1 79.94 46 GLY B N 1
ATOM 2842 C CA . GLY B 1 46 ? 8.422 -16.281 -28.844 1 79.94 46 GLY B CA 1
ATOM 2843 C C . GLY B 1 46 ? 9.078 -15.961 -27.516 1 79.94 46 GLY B C 1
ATOM 2844 O O . GLY B 1 46 ? 9.953 -16.688 -27.062 1 79.94 46 GLY B O 1
ATOM 2845 N N . ASN B 1 47 ? 8.672 -14.914 -26.828 1 85.94 47 ASN B N 1
ATOM 2846 C CA . ASN B 1 47 ? 9.297 -14.578 -25.547 1 85.94 47 ASN B CA 1
ATOM 2847 C C . ASN B 1 47 ? 8.695 -15.383 -24.391 1 85.94 47 ASN B C 1
ATOM 2849 O O . ASN B 1 47 ? 7.711 -14.969 -23.781 1 85.94 47 ASN B O 1
ATOM 2853 N N . GLU B 1 48 ? 9.312 -16.516 -24.062 1 88.94 48 GLU B N 1
ATOM 2854 C CA . GLU B 1 48 ? 8.836 -17.469 -23.047 1 88.94 48 GLU B CA 1
ATOM 2855 C C . GLU B 1 48 ? 8.742 -16.812 -21.672 1 88.94 48 GLU B C 1
ATOM 2857 O O . GLU B 1 48 ? 7.766 -17 -20.953 1 88.94 48 GLU B O 1
ATOM 2862 N N . LEU B 1 49 ? 9.758 -16 -21.344 1 87.31 49 LEU B N 1
ATOM 2863 C CA . LEU B 1 49 ? 9.828 -15.398 -20.016 1 87.31 49 LEU B CA 1
ATOM 2864 C C . LEU B 1 49 ? 8.68 -14.422 -19.797 1 87.31 49 LEU B C 1
ATOM 2866 O O . LEU B 1 49 ? 8.078 -14.391 -18.719 1 87.31 49 LEU B O 1
ATOM 2870 N N . LEU B 1 50 ? 8.383 -13.68 -20.828 1 88.19 50 LEU B N 1
ATOM 2871 C CA . LEU B 1 50 ? 7.281 -12.727 -20.734 1 88.19 50 LEU B CA 1
ATOM 2872 C C . LEU B 1 50 ? 5.957 -13.445 -20.5 1 88.19 50 LEU B C 1
ATOM 2874 O O . LEU B 1 50 ? 5.133 -13 -19.703 1 88.19 50 LEU B O 1
ATOM 2878 N N . LEU B 1 51 ? 5.746 -14.516 -21.156 1 92.38 51 LEU B N 1
ATOM 2879 C CA . LEU B 1 51 ? 4.516 -15.281 -21.016 1 92.38 51 LEU B CA 1
ATOM 2880 C C . LEU B 1 51 ? 4.418 -15.898 -19.625 1 92.38 51 LEU B C 1
ATOM 2882 O O . LEU B 1 51 ? 3.332 -15.977 -19.047 1 92.38 51 LEU B O 1
ATOM 2886 N N . VAL B 1 52 ? 5.543 -16.328 -19.094 1 93.31 52 VAL B N 1
ATOM 2887 C CA . VAL B 1 52 ? 5.566 -16.891 -17.75 1 93.31 52 VAL B CA 1
ATOM 2888 C C . VAL B 1 52 ? 5.195 -15.812 -16.719 1 93.31 52 VAL B C 1
ATOM 2890 O O . VAL B 1 52 ? 4.414 -16.062 -15.805 1 93.31 52 VAL B O 1
ATOM 2893 N N . TYR B 1 53 ? 5.699 -14.633 -16.906 1 92.94 53 TYR B N 1
ATOM 2894 C CA . TYR B 1 53 ? 5.363 -13.539 -16.016 1 92.94 53 TYR B CA 1
ATOM 2895 C C . TYR B 1 53 ? 3.887 -13.18 -16.109 1 92.94 53 TYR B C 1
ATOM 2897 O O . TYR B 1 53 ? 3.232 -12.922 -15.102 1 92.94 53 TYR B O 1
ATOM 2905 N N . MET B 1 54 ? 3.41 -13.164 -17.312 1 93.62 54 MET B N 1
ATOM 2906 C CA . MET B 1 54 ? 1.991 -12.883 -17.516 1 93.62 54 MET B CA 1
ATOM 2907 C C . MET B 1 54 ? 1.128 -13.914 -16.797 1 93.62 54 MET B C 1
ATOM 2909 O O . MET B 1 54 ? 0.164 -13.562 -16.125 1 93.62 54 MET B O 1
ATOM 2913 N N . MET B 1 55 ? 1.487 -15.148 -16.953 1 97.44 55 MET B N 1
ATOM 2914 C CA . MET B 1 55 ? 0.757 -16.219 -16.281 1 97.44 55 MET B CA 1
ATOM 2915 C C . MET B 1 55 ? 0.856 -16.078 -14.773 1 97.44 55 MET B C 1
ATOM 2917 O O . MET B 1 55 ? -0.106 -16.359 -14.055 1 97.44 55 MET B O 1
ATOM 2921 N N . GLY B 1 56 ? 2.039 -15.695 -14.312 1 97.62 56 GLY B N 1
ATOM 2922 C CA . GLY B 1 56 ? 2.199 -15.422 -12.891 1 97.62 56 GLY B CA 1
ATOM 2923 C C . GLY B 1 56 ? 1.243 -14.367 -12.375 1 97.62 56 GLY B C 1
ATOM 2924 O O . GLY B 1 56 ? 0.626 -14.539 -11.32 1 97.62 56 GLY B O 1
ATOM 2925 N N . TYR B 1 57 ? 1.063 -13.359 -13.148 1 96.62 57 TYR B N 1
ATOM 2926 C CA . TYR B 1 57 ? 0.184 -12.281 -12.719 1 96.62 57 TYR B CA 1
ATOM 2927 C C . TYR B 1 57 ? -1.279 -12.688 -12.828 1 96.62 57 TYR B C 1
ATOM 2929 O O . TYR B 1 57 ? -2.119 -12.227 -12.047 1 96.62 57 TYR B O 1
ATOM 2937 N N . VAL B 1 58 ? -1.613 -13.539 -13.805 1 97.81 58 VAL B N 1
ATOM 2938 C CA . VAL B 1 58 ? -2.965 -14.086 -13.852 1 97.81 58 VAL B CA 1
ATOM 2939 C C . VAL B 1 58 ? -3.254 -14.852 -12.562 1 97.81 58 VAL B C 1
ATOM 2941 O O . VAL B 1 58 ? -4.309 -14.672 -11.945 1 97.81 58 VAL B O 1
ATOM 2944 N N . ALA B 1 59 ? -2.293 -15.641 -12.188 1 98.56 59 ALA B N 1
ATOM 2945 C CA . ALA B 1 59 ? -2.451 -16.422 -10.953 1 98.56 59 ALA B CA 1
ATOM 2946 C C . ALA B 1 59 ? -2.537 -15.5 -9.742 1 98.56 59 ALA B C 1
ATOM 2948 O O . ALA B 1 59 ? -3.375 -15.703 -8.859 1 98.56 59 ALA B O 1
ATOM 2949 N N . LEU B 1 60 ? -1.69 -14.516 -9.703 1 98.5 60 LEU B N 1
ATOM 2950 C CA . LEU B 1 60 ? -1.696 -13.57 -8.586 1 98.5 60 LEU B CA 1
ATOM 2951 C C . LEU B 1 60 ? -3.018 -12.812 -8.523 1 98.5 60 LEU B C 1
ATOM 2953 O O . LEU B 1 60 ? -3.572 -12.609 -7.441 1 98.5 60 LEU B O 1
ATOM 2957 N N . ALA B 1 61 ? -3.455 -12.352 -9.656 1 97.5 61 ALA B N 1
ATOM 2958 C CA . ALA B 1 61 ? -4.738 -11.648 -9.703 1 97.5 61 ALA B CA 1
ATOM 2959 C C . ALA B 1 61 ? -5.867 -12.539 -9.211 1 97.5 61 ALA B C 1
ATOM 2961 O O . ALA B 1 61 ? -6.762 -12.086 -8.492 1 97.5 61 ALA B O 1
ATOM 2962 N N . GLN B 1 62 ? -5.82 -13.773 -9.586 1 98.19 62 GLN B N 1
ATOM 2963 C CA . GLN B 1 62 ? -6.832 -14.711 -9.109 1 98.19 62 GLN B CA 1
ATOM 2964 C C . GLN B 1 62 ? -6.688 -14.961 -7.609 1 98.19 62 GLN B C 1
ATOM 2966 O O . GLN B 1 62 ? -7.68 -15.172 -6.91 1 98.19 62 GLN B O 1
ATOM 2971 N N . GLY B 1 63 ? -5.434 -15.023 -7.137 1 98.38 63 GLY B N 1
ATOM 2972 C CA . GLY B 1 63 ? -5.23 -15.109 -5.699 1 98.38 63 GLY B CA 1
ATOM 2973 C C . GLY B 1 63 ? -5.855 -13.953 -4.941 1 98.38 63 GLY B C 1
ATOM 2974 O O . GLY B 1 63 ? -6.5 -14.156 -3.908 1 98.38 63 GLY B O 1
ATOM 2975 N N . ILE B 1 64 ? -5.676 -12.789 -5.457 1 97.38 64 ILE B N 1
ATOM 2976 C CA . ILE B 1 64 ? -6.312 -11.602 -4.883 1 97.38 64 ILE B CA 1
ATOM 2977 C C . ILE B 1 64 ? -7.832 -11.758 -4.949 1 97.38 64 ILE B C 1
ATOM 2979 O O . ILE B 1 64 ? -8.539 -11.375 -4.012 1 97.38 64 ILE B O 1
ATOM 2983 N N . ASN B 1 65 ? -8.32 -12.289 -6.043 1 97.06 65 ASN B N 1
ATOM 2984 C CA . ASN B 1 65 ? -9.75 -12.531 -6.199 1 97.06 65 ASN B CA 1
ATOM 2985 C C . ASN B 1 65 ? -10.289 -13.453 -5.105 1 97.06 65 ASN B C 1
ATOM 2987 O O . ASN B 1 65 ? -11.391 -13.258 -4.605 1 97.06 65 ASN B O 1
ATOM 2991 N N . VAL B 1 66 ? -9.508 -14.406 -4.77 1 97.31 66 VAL B N 1
ATOM 2992 C CA . VAL B 1 66 ? -9.898 -15.383 -3.758 1 97.31 66 VAL B CA 1
ATOM 2993 C C . VAL B 1 66 ? -10.086 -14.688 -2.412 1 97.31 66 VAL B C 1
ATOM 2995 O O . VAL B 1 66 ? -11.062 -14.938 -1.701 1 97.31 66 VAL B O 1
ATOM 2998 N N . ILE B 1 67 ? -9.203 -13.789 -2.057 1 95.75 67 ILE B N 1
ATOM 2999 C CA . ILE B 1 67 ? -9.273 -13.18 -0.731 1 95.75 67 ILE B CA 1
ATOM 3000 C C . ILE B 1 67 ? -10.141 -11.922 -0.781 1 95.75 67 ILE B C 1
ATOM 3002 O O . ILE B 1 67 ? -11.133 -11.82 -0.059 1 95.75 67 ILE B O 1
ATOM 3006 N N . TYR B 1 68 ? -9.859 -11.039 -1.628 1 94.25 68 TYR B N 1
ATOM 3007 C CA . TYR B 1 68 ? -10.609 -9.789 -1.671 1 94.25 68 TYR B CA 1
ATOM 3008 C C . TYR B 1 68 ? -11.984 -10 -2.295 1 94.25 68 TYR B C 1
ATOM 3010 O O . TYR B 1 68 ? -12.984 -9.453 -1.817 1 94.25 68 TYR B O 1
ATOM 3018 N N . GLY B 1 69 ? -12.094 -10.703 -3.385 1 92.44 69 GLY B N 1
ATOM 3019 C CA . GLY B 1 69 ? -13.359 -10.906 -4.07 1 92.44 69 GLY B CA 1
ATOM 3020 C C . GLY B 1 69 ? -14.406 -11.594 -3.207 1 92.44 69 GLY B C 1
ATOM 3021 O O . GLY B 1 69 ? -15.586 -11.234 -3.246 1 92.44 69 GLY B O 1
ATOM 3022 N N . PHE B 1 70 ? -13.961 -12.508 -2.398 1 93.88 70 PHE B N 1
ATOM 3023 C CA . PHE B 1 70 ? -14.93 -13.32 -1.673 1 93.88 70 PHE B CA 1
ATOM 3024 C C . PHE B 1 70 ? -15.016 -12.883 -0.214 1 93.88 70 PHE B C 1
ATOM 3026 O O . PHE B 1 70 ? -15.992 -13.195 0.476 1 93.88 70 PHE B O 1
ATOM 3033 N N . THR B 1 71 ? -14.047 -12.219 0.305 1 92.56 71 THR B N 1
ATOM 3034 C CA . THR B 1 71 ? -14.086 -11.852 1.716 1 92.56 71 THR B CA 1
ATOM 3035 C C . THR B 1 71 ? -14.125 -10.336 1.878 1 92.56 71 THR B C 1
ATOM 3037 O O . THR B 1 71 ? -14.5 -9.828 2.939 1 92.56 71 THR B O 1
ATOM 3040 N N . GLY B 1 72 ? -13.609 -9.664 0.951 1 91.5 72 GLY B N 1
ATOM 3041 C CA . GLY B 1 72 ? -13.578 -8.211 1.029 1 91.5 72 GLY B CA 1
ATOM 3042 C C . GLY B 1 72 ? -12.312 -7.676 1.665 1 91.5 72 GLY B C 1
ATOM 3043 O O . GLY B 1 72 ? -12.156 -6.461 1.826 1 91.5 72 GLY B O 1
ATOM 3044 N N . TYR B 1 73 ? -11.32 -8.547 2.008 1 92.94 73 TYR B N 1
ATOM 3045 C CA . TYR B 1 73 ? -10.062 -8.117 2.607 1 92.94 73 TYR B CA 1
ATOM 3046 C C . TYR B 1 73 ? -9 -7.879 1.54 1 92.94 73 TYR B C 1
ATOM 3048 O O . TYR B 1 73 ? -8.719 -8.766 0.729 1 92.94 73 TYR B O 1
ATOM 3056 N N . LEU B 1 74 ? -8.492 -6.703 1.543 1 92.62 74 LEU B N 1
ATOM 3057 C CA . LEU B 1 74 ? -7.48 -6.328 0.559 1 92.62 74 LEU B CA 1
ATOM 3058 C C . LEU B 1 74 ? -6.078 -6.496 1.128 1 92.62 74 LEU B C 1
ATOM 3060 O O . LEU B 1 74 ? -5.652 -5.715 1.983 1 92.62 74 LEU B O 1
ATOM 3064 N N . PRO B 1 75 ? -5.352 -7.449 0.638 1 95.69 75 PRO B N 1
ATOM 3065 C CA . PRO B 1 75 ? -4 -7.645 1.166 1 95.69 75 PRO B CA 1
ATOM 3066 C C . PRO B 1 75 ? -2.947 -6.836 0.412 1 95.69 75 PRO B C 1
ATOM 3068 O O . PRO B 1 75 ? -2.375 -7.32 -0.567 1 95.69 75 PRO B O 1
ATOM 3071 N N . PHE B 1 76 ? -2.52 -5.762 0.92 1 93.88 76 PHE B N 1
ATOM 3072 C CA . PHE B 1 76 ? -1.527 -4.926 0.254 1 93.88 76 PHE B CA 1
ATOM 3073 C C . PHE B 1 76 ? -0.136 -5.539 0.371 1 93.88 76 PHE B C 1
ATOM 3075 O O . PHE B 1 76 ? 0.779 -5.156 -0.361 1 93.88 76 PHE B O 1
ATOM 3082 N N . GLY B 1 77 ? -0.026 -6.438 1.28 1 95.25 77 GLY B N 1
ATOM 3083 C CA . GLY B 1 77 ? 1.257 -7.098 1.468 1 95.25 77 GLY B CA 1
ATOM 3084 C C . GLY B 1 77 ? 1.359 -8.422 0.738 1 95.25 77 GLY B C 1
ATOM 3085 O O . GLY B 1 77 ? 2.168 -9.281 1.103 1 95.25 77 GLY B O 1
ATOM 3086 N N . TYR B 1 78 ? 0.577 -8.594 -0.286 1 97.62 78 TYR B N 1
ATOM 3087 C CA . TYR B 1 78 ? 0.515 -9.844 -1.036 1 97.62 78 TYR B CA 1
ATOM 3088 C C . TYR B 1 78 ? 1.874 -10.188 -1.633 1 97.62 78 TYR B C 1
ATOM 3090 O O . TYR B 1 78 ? 2.213 -11.367 -1.781 1 97.62 78 TYR B O 1
ATOM 3098 N N . PHE B 1 79 ? 2.758 -9.188 -1.898 1 97.12 79 PHE B N 1
ATOM 3099 C CA . PHE B 1 79 ? 4.078 -9.406 -2.479 1 97.12 79 PHE B CA 1
ATOM 3100 C C . PHE B 1 79 ? 4.992 -10.117 -1.492 1 97.12 79 PHE B C 1
ATOM 3102 O O . PHE B 1 79 ? 5.98 -10.742 -1.891 1 97.12 79 PHE B O 1
ATOM 3109 N N . GLY B 1 80 ? 4.66 -10 -0.216 1 97.25 80 GLY B N 1
ATOM 3110 C CA . GLY B 1 80 ? 5.43 -10.734 0.775 1 97.25 80 GLY B CA 1
ATOM 3111 C C . GLY B 1 80 ? 5.328 -12.234 0.614 1 97.25 80 GLY B C 1
ATOM 3112 O O . GLY B 1 80 ? 6.309 -12.953 0.813 1 97.25 80 GLY B O 1
ATOM 3113 N N . LEU B 1 81 ? 4.164 -12.664 0.261 1 98.5 81 LEU B N 1
ATOM 3114 C CA . LEU B 1 81 ? 3.939 -14.086 0.061 1 98.5 81 LEU B CA 1
ATOM 3115 C C . LEU B 1 81 ? 4.594 -14.562 -1.232 1 98.5 81 LEU B C 1
ATOM 3117 O O . LEU B 1 81 ? 5.117 -15.68 -1.295 1 98.5 81 LEU B O 1
ATOM 3121 N N . PHE B 1 82 ? 4.562 -13.695 -2.221 1 98.38 82 PHE B N 1
ATOM 3122 C CA . PHE B 1 82 ? 5.273 -13.953 -3.469 1 98.38 82 PHE B CA 1
ATOM 3123 C C . PHE B 1 82 ? 6.766 -14.141 -3.217 1 98.38 82 PHE B C 1
ATOM 3125 O O . PHE B 1 82 ? 7.363 -15.117 -3.682 1 98.38 82 PHE B O 1
ATOM 3132 N N . GLY B 1 83 ? 7.324 -13.25 -2.467 1 97.88 83 GLY B N 1
ATOM 3133 C CA . GLY B 1 83 ? 8.734 -13.336 -2.129 1 97.88 83 GLY B CA 1
ATOM 3134 C C . GLY B 1 83 ? 9.07 -14.531 -1.255 1 97.88 83 GLY B C 1
ATOM 3135 O O . GLY B 1 83 ? 10.086 -15.195 -1.467 1 97.88 83 GLY B O 1
ATOM 3136 N N . ALA B 1 84 ? 8.234 -14.797 -0.299 1 97.25 84 ALA B N 1
ATOM 3137 C CA . ALA B 1 84 ? 8.445 -15.945 0.568 1 97.25 84 ALA B CA 1
ATOM 3138 C C . ALA B 1 84 ? 8.469 -17.25 -0.239 1 97.25 84 ALA B C 1
ATOM 3140 O O . ALA B 1 84 ? 9.281 -18.141 0.028 1 97.25 84 ALA B O 1
ATOM 3141 N N . GLY B 1 85 ? 7.609 -17.312 -1.173 1 98.19 85 GLY B N 1
ATOM 3142 C CA . GLY B 1 85 ? 7.582 -18.5 -2.027 1 98.19 85 GLY B CA 1
ATOM 3143 C C . GLY B 1 85 ? 8.82 -18.625 -2.895 1 98.19 85 GLY B C 1
ATOM 3144 O O . GLY B 1 85 ? 9.344 -19.734 -3.061 1 98.19 85 GLY B O 1
ATOM 3145 N N . ALA B 1 86 ? 9.258 -17.531 -3.467 1 97.31 86 ALA B N 1
ATOM 3146 C CA . ALA B 1 86 ? 10.469 -17.547 -4.285 1 97.31 86 ALA B CA 1
ATOM 3147 C C . ALA B 1 86 ? 11.672 -18.031 -3.477 1 97.31 86 ALA B C 1
ATOM 3149 O O . ALA B 1 86 ? 12.438 -18.875 -3.938 1 97.31 86 ALA B O 1
ATOM 3150 N N . TYR B 1 87 ? 11.773 -17.562 -2.293 1 96 87 TYR B N 1
ATOM 3151 C CA . TYR B 1 87 ? 12.922 -17.922 -1.47 1 96 87 TYR B CA 1
ATOM 3152 C C . TYR B 1 87 ? 12.797 -19.344 -0.944 1 96 87 TYR B C 1
ATOM 3154 O O . TYR B 1 87 ? 13.789 -20.078 -0.894 1 96 87 TYR B O 1
ATOM 3162 N N . ALA B 1 88 ? 11.594 -19.703 -0.518 1 96.5 88 ALA B N 1
ATOM 3163 C CA . ALA B 1 88 ? 11.414 -21.062 -0.048 1 96.5 88 ALA B CA 1
ATOM 3164 C C . ALA B 1 88 ? 11.773 -22.078 -1.138 1 96.5 88 ALA B C 1
ATOM 3166 O O . ALA B 1 88 ? 12.477 -23.062 -0.878 1 96.5 88 ALA B O 1
ATOM 3167 N N . SER B 1 89 ? 11.305 -21.828 -2.287 1 96.12 89 SER B N 1
ATOM 3168 C CA . SER B 1 89 ? 11.602 -22.719 -3.41 1 96.12 89 SER B CA 1
ATOM 3169 C C . SER B 1 89 ? 13.086 -22.688 -3.758 1 96.12 89 SER B C 1
ATOM 3171 O O . SER B 1 89 ? 13.695 -23.734 -3.986 1 96.12 89 SER B O 1
ATOM 3173 N N . GLY B 1 90 ? 13.648 -21.5 -3.854 1 94.25 90 GLY B N 1
ATOM 3174 C CA . GLY B 1 90 ? 15.062 -21.375 -4.172 1 94.25 90 GLY B CA 1
ATOM 3175 C C . GLY B 1 90 ? 15.969 -22.062 -3.174 1 94.25 90 GLY B C 1
ATOM 3176 O O . GLY B 1 90 ? 16.922 -22.75 -3.561 1 94.25 90 GLY B O 1
ATOM 3177 N N . LEU B 1 91 ? 15.656 -21.938 -1.907 1 93.94 91 LEU B N 1
ATOM 3178 C CA . LEU B 1 91 ? 16.453 -22.547 -0.858 1 93.94 91 LEU B CA 1
ATOM 3179 C C . LEU B 1 91 ? 16.328 -24.078 -0.889 1 93.94 91 LEU B C 1
ATOM 3181 O O . LEU B 1 91 ? 17.281 -24.797 -0.601 1 93.94 91 LEU B O 1
ATOM 3185 N N . ALA B 1 92 ? 15.164 -24.531 -1.241 1 94.44 92 ALA B N 1
ATOM 3186 C CA . ALA B 1 92 ? 14.953 -25.969 -1.359 1 94.44 92 ALA B CA 1
ATOM 3187 C C . ALA B 1 92 ? 15.781 -26.562 -2.494 1 94.44 92 ALA B C 1
ATOM 3189 O O . ALA B 1 92 ? 16.328 -27.656 -2.369 1 94.44 92 ALA B O 1
ATOM 3190 N N . ILE B 1 93 ? 15.875 -25.828 -3.568 1 91.81 93 ILE B N 1
ATOM 3191 C CA . ILE B 1 93 ? 16.641 -26.297 -4.715 1 91.81 93 ILE B CA 1
ATOM 3192 C C . ILE B 1 93 ? 18.141 -26.312 -4.363 1 91.81 93 ILE B C 1
ATOM 3194 O O . ILE B 1 93 ? 18.828 -27.281 -4.629 1 91.81 93 ILE B O 1
ATOM 3198 N N . ILE B 1 94 ? 18.578 -25.281 -3.734 1 90.25 94 ILE B N 1
ATOM 3199 C CA . ILE B 1 94 ? 20 -25.094 -3.498 1 90.25 94 ILE B CA 1
ATOM 3200 C C . ILE B 1 94 ? 20.469 -26 -2.365 1 90.25 94 ILE B C 1
ATOM 3202 O O . ILE B 1 94 ? 21.484 -26.688 -2.486 1 90.25 94 ILE B O 1
ATOM 3206 N N . HIS B 1 95 ? 19.734 -26.062 -1.259 1 90.12 95 HIS B N 1
ATOM 3207 C CA . HIS B 1 95 ? 20.219 -26.75 -0.065 1 90.12 95 HIS B CA 1
ATOM 3208 C C . HIS B 1 95 ? 19.703 -28.188 0.006 1 90.12 95 HIS B C 1
ATOM 3210 O O . HIS B 1 95 ? 20.375 -29.062 0.554 1 90.12 95 HIS B O 1
ATOM 3216 N N . LEU B 1 96 ? 18.484 -28.406 -0.538 1 91.81 96 LEU B N 1
ATOM 3217 C CA . LEU B 1 96 ? 17.891 -29.734 -0.409 1 91.81 96 LEU B CA 1
ATOM 3218 C C . LEU B 1 96 ? 17.875 -30.453 -1.752 1 91.81 96 LEU B C 1
ATOM 3220 O O . LEU B 1 96 ? 17.453 -31.609 -1.836 1 91.81 96 LEU B O 1
ATOM 3224 N N . HIS B 1 97 ? 18.219 -29.812 -2.793 1 91.56 97 HIS B N 1
ATOM 3225 C CA . HIS B 1 97 ? 18.328 -30.375 -4.141 1 91.56 97 HIS B CA 1
ATOM 3226 C C . HIS B 1 97 ? 16.984 -30.922 -4.609 1 91.56 97 HIS B C 1
ATOM 3228 O O . HIS B 1 97 ? 16.938 -32 -5.203 1 91.56 97 HIS B O 1
ATOM 3234 N N . VAL B 1 98 ? 16.016 -30.234 -4.215 1 92.19 98 VAL B N 1
ATOM 3235 C CA . VAL B 1 98 ? 14.68 -30.594 -4.672 1 92.19 98 VAL B CA 1
ATOM 3236 C C . VAL B 1 98 ? 14.531 -30.25 -6.156 1 92.19 98 VAL B C 1
ATOM 3238 O O . VAL B 1 98 ? 15 -29.203 -6.609 1 92.19 98 VAL B O 1
ATOM 3241 N N . PRO B 1 99 ? 13.945 -31.281 -6.871 1 92.5 99 PRO B N 1
ATOM 3242 C CA . PRO B 1 99 ? 13.703 -30.953 -8.273 1 92.5 99 PRO B CA 1
ATOM 3243 C C . PRO B 1 99 ? 12.867 -29.688 -8.445 1 92.5 99 PRO B C 1
ATOM 3245 O O . PRO B 1 99 ? 12 -29.391 -7.617 1 92.5 99 PRO B O 1
ATOM 3248 N N . ALA B 1 100 ? 13.086 -28.969 -9.477 1 91.19 100 ALA B N 1
ATOM 3249 C CA . ALA B 1 100 ? 12.5 -27.656 -9.711 1 91.19 100 ALA B CA 1
ATOM 3250 C C . ALA B 1 100 ? 10.977 -27.719 -9.688 1 91.19 100 ALA B C 1
ATOM 3252 O O . ALA B 1 100 ? 10.32 -26.859 -9.094 1 91.19 100 ALA B O 1
ATOM 3253 N N . LEU B 1 101 ? 10.391 -28.719 -10.281 1 92.06 101 LEU B N 1
ATOM 3254 C CA . LEU B 1 101 ? 8.945 -28.844 -10.344 1 92.06 101 LEU B CA 1
ATOM 3255 C C . LEU B 1 101 ? 8.359 -29.031 -8.945 1 92.06 101 LEU B C 1
ATOM 3257 O O . LEU B 1 101 ? 7.328 -28.438 -8.617 1 92.06 101 LEU B O 1
ATOM 3261 N N . ALA B 1 102 ? 8.992 -29.797 -8.125 1 94.06 102 ALA B N 1
ATOM 3262 C CA . ALA B 1 102 ? 8.547 -30.016 -6.746 1 94.06 102 ALA B CA 1
ATOM 3263 C C . ALA B 1 102 ? 8.773 -28.766 -5.902 1 94.06 102 ALA B C 1
ATOM 3265 O O . ALA B 1 102 ? 8.055 -28.531 -4.93 1 94.06 102 ALA B O 1
ATOM 3266 N N . SER B 1 103 ? 9.75 -27.969 -6.309 1 94.19 103 SER B N 1
ATOM 3267 C CA . SER B 1 103 ? 10.078 -26.781 -5.539 1 94.19 103 SER B CA 1
ATOM 3268 C C . SER B 1 103 ? 8.984 -25.719 -5.656 1 94.19 103 SER B C 1
ATOM 3270 O O . SER B 1 103 ? 8.859 -24.844 -4.793 1 94.19 103 SER B O 1
ATOM 3272 N N . VAL B 1 104 ? 8.219 -25.844 -6.742 1 96.62 104 VAL B N 1
ATOM 3273 C CA . VAL B 1 104 ? 7.09 -24.938 -6.887 1 96.62 104 VAL B CA 1
ATOM 3274 C C . VAL B 1 104 ? 6.082 -25.172 -5.766 1 96.62 104 VAL B C 1
ATOM 3276 O O . VAL B 1 104 ? 5.562 -24.234 -5.172 1 96.62 104 VAL B O 1
ATOM 3279 N N . LEU B 1 105 ? 5.875 -26.422 -5.422 1 97.62 105 LEU B N 1
ATOM 3280 C CA . LEU B 1 105 ? 4.988 -26.781 -4.32 1 97.62 105 LEU B CA 1
ATOM 3281 C C . LEU B 1 105 ? 5.578 -26.328 -2.984 1 97.62 105 LEU B C 1
ATOM 3283 O O . LEU B 1 105 ? 4.844 -25.906 -2.092 1 97.62 105 LEU B O 1
ATOM 3287 N N . VAL B 1 106 ? 6.895 -26.438 -2.883 1 97.56 106 VAL B N 1
ATOM 3288 C CA . VAL B 1 106 ? 7.566 -25.984 -1.666 1 97.56 106 VAL B CA 1
ATOM 3289 C C . VAL B 1 106 ? 7.391 -24.484 -1.506 1 97.56 106 VAL B C 1
ATOM 3291 O O . VAL B 1 106 ? 7.234 -23.984 -0.389 1 97.56 106 VAL B O 1
ATOM 3294 N N . GLY B 1 107 ? 7.488 -23.766 -2.654 1 98.25 107 GLY B N 1
ATOM 3295 C CA . GLY B 1 107 ? 7.223 -22.344 -2.605 1 98.25 107 GLY B CA 1
ATOM 3296 C C . GLY B 1 107 ? 5.828 -22.016 -2.113 1 98.25 107 GLY B C 1
ATOM 3297 O O . GLY B 1 107 ? 5.648 -21.109 -1.296 1 98.25 107 GLY B O 1
ATOM 3298 N N . GLY B 1 108 ? 4.828 -22.75 -2.627 1 98.62 108 GLY B N 1
ATOM 3299 C CA . GLY B 1 108 ? 3.473 -22.578 -2.129 1 98.62 108 GLY B CA 1
ATOM 3300 C C . GLY B 1 108 ? 3.346 -22.844 -0.641 1 98.62 108 GLY B C 1
ATOM 3301 O O . GLY B 1 108 ? 2.707 -22.078 0.082 1 98.62 108 GLY B O 1
ATOM 3302 N N . LEU B 1 109 ? 3.959 -23.891 -0.169 1 98.38 109 LEU B N 1
ATOM 3303 C CA . LEU B 1 109 ? 3.926 -24.25 1.243 1 98.38 109 LEU B CA 1
ATOM 3304 C C . LEU B 1 109 ? 4.625 -23.203 2.092 1 98.38 109 LEU B C 1
ATOM 3306 O O . LEU B 1 109 ? 4.18 -22.891 3.199 1 98.38 109 LEU B O 1
ATOM 3310 N N . GLY B 1 110 ? 5.805 -22.719 1.575 1 98.19 110 GLY B N 1
ATOM 3311 C CA . GLY B 1 110 ? 6.484 -21.641 2.279 1 98.19 110 GLY B CA 1
ATOM 3312 C C . GLY B 1 110 ? 5.609 -20.422 2.5 1 98.19 110 GLY B C 1
ATOM 3313 O O . GLY B 1 110 ? 5.598 -19.844 3.59 1 98.19 110 GLY B O 1
ATOM 3314 N N . ALA B 1 111 ? 4.891 -20.047 1.466 1 98.69 111 ALA B N 1
ATOM 3315 C CA . ALA B 1 111 ? 3.982 -18.906 1.573 1 98.69 111 ALA B CA 1
ATOM 3316 C C . ALA B 1 111 ? 2.828 -19.203 2.523 1 98.69 111 ALA B C 1
ATOM 3318 O O . ALA B 1 111 ? 2.365 -18.328 3.252 1 98.69 111 ALA B O 1
ATOM 3319 N N . VAL B 1 112 ? 2.355 -20.469 2.559 1 98.62 112 VAL B N 1
ATOM 3320 C CA . VAL B 1 112 ? 1.279 -20.875 3.457 1 98.62 112 VAL B CA 1
ATOM 3321 C C . VAL B 1 112 ? 1.753 -20.781 4.906 1 98.62 112 VAL B C 1
ATOM 3323 O O . VAL B 1 112 ? 1 -20.359 5.785 1 98.62 112 VAL B O 1
ATOM 3326 N N . VAL B 1 113 ? 2.965 -21.156 5.168 1 98.31 113 VAL B N 1
ATOM 3327 C CA . VAL B 1 113 ? 3.514 -21.062 6.516 1 98.31 113 VAL B CA 1
ATOM 3328 C C . VAL B 1 113 ? 3.535 -19.609 6.965 1 98.31 113 VAL B C 1
ATOM 3330 O O . VAL B 1 113 ? 3.113 -19.297 8.078 1 98.31 113 VAL B O 1
ATOM 3333 N N . VAL B 1 114 ? 4.027 -18.734 6.109 1 96.56 114 VAL B N 1
ATOM 3334 C CA . VAL B 1 114 ? 4.016 -17.312 6.426 1 96.56 114 VAL B CA 1
ATOM 3335 C C . VAL B 1 114 ? 2.58 -16.844 6.625 1 96.56 114 VAL B C 1
ATOM 3337 O O . VAL B 1 114 ? 2.297 -16.062 7.543 1 96.56 114 VAL B O 1
ATOM 3340 N N . GLY B 1 115 ? 1.717 -17.312 5.727 1 97 115 GLY B N 1
ATOM 3341 C CA . GLY B 1 115 ? 0.31 -16.969 5.852 1 97 115 GLY B CA 1
ATOM 3342 C C . GLY B 1 115 ? -0.295 -17.391 7.176 1 97 115 GLY B C 1
ATOM 3343 O O . GLY B 1 115 ? -1.127 -16.672 7.738 1 97 115 GLY B O 1
ATOM 3344 N N . LEU B 1 116 ? 0.083 -18.531 7.688 1 96.62 116 LEU B N 1
ATOM 3345 C CA . LEU B 1 116 ? -0.399 -19.016 8.977 1 96.62 116 LEU B CA 1
ATOM 3346 C C . LEU B 1 116 ? 0.033 -18.078 10.102 1 96.62 116 LEU B C 1
ATOM 3348 O O . LEU B 1 116 ? -0.744 -17.812 11.023 1 96.62 116 LEU B O 1
ATOM 3352 N N . VAL B 1 117 ? 1.193 -17.609 9.984 1 91.62 117 VAL B N 1
ATOM 3353 C CA . VAL B 1 117 ? 1.73 -16.703 10.992 1 91.62 117 VAL B CA 1
ATOM 3354 C C . VAL B 1 117 ? 0.955 -15.391 10.969 1 91.62 117 VAL B C 1
ATOM 3356 O O . VAL B 1 117 ? 0.792 -14.734 12 1 91.62 117 VAL B O 1
ATOM 3359 N N . LEU B 1 118 ? 0.417 -15.023 9.867 1 91.81 118 LEU B N 1
ATOM 3360 C CA . LEU B 1 118 ? -0.21 -13.719 9.695 1 91.81 118 LEU B CA 1
ATOM 3361 C C . LEU B 1 118 ? -1.716 -13.805 9.922 1 91.81 118 LEU B C 1
ATOM 3363 O O . LEU B 1 118 ? -2.426 -12.805 9.781 1 91.81 118 LEU B O 1
ATOM 3367 N N . ILE B 1 119 ? -2.264 -14.953 10.328 1 92.31 119 ILE B N 1
ATOM 3368 C CA . ILE B 1 119 ? -3.695 -15.156 10.516 1 92.31 119 ILE B CA 1
ATOM 3369 C C . ILE B 1 119 ? -4.219 -14.195 11.578 1 92.31 119 ILE B C 1
ATOM 3371 O O . ILE B 1 119 ? -5.336 -13.688 11.469 1 92.31 119 ILE B O 1
ATOM 3375 N N . PRO B 1 120 ? -3.463 -13.82 12.648 1 87.88 120 PRO B N 1
ATOM 3376 C CA . PRO B 1 120 ? -3.969 -12.891 13.656 1 87.88 120 PRO B CA 1
ATOM 3377 C C . PRO B 1 120 ? -4.297 -11.516 13.078 1 87.88 120 PRO B C 1
ATOM 3379 O O . PRO B 1 120 ? -5.004 -10.727 13.711 1 87.88 120 PRO B O 1
ATOM 3382 N N . LEU B 1 121 ? -3.85 -11.258 11.875 1 86.94 121 LEU B N 1
ATOM 3383 C CA . LEU B 1 121 ? -4.117 -9.969 11.258 1 86.94 121 LEU B CA 1
ATOM 3384 C C . LEU B 1 121 ? -5.598 -9.82 10.914 1 86.94 121 LEU B C 1
ATOM 3386 O O . LEU B 1 121 ? -6.082 -8.711 10.703 1 86.94 121 LEU B O 1
ATOM 3390 N N . PHE B 1 122 ? -6.383 -10.93 10.953 1 86.81 122 PHE B N 1
ATOM 3391 C CA . PHE B 1 122 ? -7.801 -10.891 10.617 1 86.81 122 PHE B CA 1
ATOM 3392 C C . PHE B 1 122 ? -8.609 -10.281 11.758 1 86.81 122 PHE B C 1
ATOM 3394 O O . PHE B 1 122 ? -9.805 -10.023 11.609 1 86.81 122 PHE B O 1
ATOM 3401 N N . ARG B 1 123 ? -7.906 -10.023 12.797 1 82.62 123 ARG B N 1
ATOM 3402 C CA . ARG B 1 123 ? -8.547 -9.25 13.859 1 82.62 123 ARG B CA 1
ATOM 3403 C C . ARG B 1 123 ? -8.727 -7.797 13.438 1 82.62 123 ARG B C 1
ATOM 3405 O O . ARG B 1 123 ? -9.539 -7.074 14.023 1 82.62 123 ARG B O 1
ATOM 3412 N N . LEU B 1 124 ? -7.961 -7.449 12.461 1 82.94 124 LEU B N 1
ATOM 3413 C CA . LEU B 1 124 ? -8.055 -6.098 11.922 1 82.94 124 LEU B CA 1
ATOM 3414 C C . LEU B 1 124 ? -9.039 -6.043 10.758 1 82.94 124 LEU B C 1
ATOM 3416 O O . LEU B 1 124 ? -9.352 -7.074 10.156 1 82.94 124 LEU B O 1
ATOM 3420 N N . ARG B 1 125 ? -9.539 -4.844 10.516 1 82.25 125 ARG B N 1
ATOM 3421 C CA . ARG B 1 125 ? -10.5 -4.707 9.422 1 82.25 125 ARG B CA 1
ATOM 3422 C C . ARG B 1 125 ? -10.133 -3.545 8.508 1 82.25 125 ARG B C 1
ATOM 3424 O O . ARG B 1 125 ? -9.461 -2.602 8.938 1 82.25 125 ARG B O 1
ATOM 3431 N N . GLY B 1 126 ? -10.57 -3.748 7.262 1 82.25 126 GLY B N 1
ATOM 3432 C CA . GLY B 1 126 ? -10.469 -2.652 6.312 1 82.25 126 GLY B CA 1
ATOM 3433 C C . GLY B 1 126 ? -9.047 -2.156 6.121 1 82.25 126 GLY B C 1
ATOM 3434 O O . GLY B 1 126 ? -8.148 -2.941 5.812 1 82.25 126 GLY B O 1
ATOM 3435 N N . ALA B 1 127 ? -8.891 -0.898 6.434 1 81.88 127 ALA B N 1
ATOM 3436 C CA . ALA B 1 127 ? -7.613 -0.228 6.199 1 81.88 127 ALA B CA 1
ATOM 3437 C C . ALA B 1 127 ? -6.527 -0.778 7.117 1 81.88 127 ALA B C 1
ATOM 3439 O O . ALA B 1 127 ? -5.359 -0.868 6.727 1 81.88 127 ALA B O 1
ATOM 3440 N N . TYR B 1 128 ? -6.926 -1.144 8.273 1 82.94 128 TYR B N 1
ATOM 3441 C CA . TYR B 1 128 ? -5.957 -1.649 9.242 1 82.94 128 TYR B CA 1
ATOM 3442 C C . TYR B 1 128 ? -5.355 -2.969 8.773 1 82.94 128 TYR B C 1
ATOM 3444 O O . TYR B 1 128 ? -4.152 -3.193 8.906 1 82.94 128 TYR B O 1
ATOM 3452 N N . PHE B 1 129 ? -6.223 -3.785 8.242 1 87.5 129 PHE B N 1
ATOM 3453 C CA . PHE B 1 129 ? -5.723 -5.039 7.688 1 87.5 129 PHE B CA 1
ATOM 3454 C C . PHE B 1 129 ? -4.781 -4.777 6.516 1 87.5 129 PHE B C 1
ATOM 3456 O O . PHE B 1 129 ? -3.729 -5.406 6.406 1 87.5 129 PHE B O 1
ATOM 3463 N N . ALA B 1 130 ? -5.148 -3.885 5.594 1 89.69 130 ALA B N 1
ATOM 3464 C CA . ALA B 1 130 ? -4.348 -3.545 4.422 1 89.69 130 ALA B CA 1
ATOM 3465 C C . ALA B 1 130 ? -2.961 -3.051 4.824 1 89.69 130 ALA B C 1
ATOM 3467 O O . ALA B 1 130 ? -1.95 -3.518 4.297 1 89.69 130 ALA B O 1
ATOM 3468 N N . ILE B 1 131 ? -2.902 -2.209 5.777 1 87.19 131 ILE B N 1
ATOM 3469 C CA . ILE B 1 131 ? -1.654 -1.622 6.25 1 87.19 131 ILE B CA 1
ATOM 3470 C C . ILE B 1 131 ? -0.817 -2.688 6.953 1 87.19 131 ILE B C 1
ATOM 3472 O O . ILE B 1 131 ? 0.397 -2.768 6.75 1 87.19 131 ILE B O 1
ATOM 3476 N N . ALA B 1 132 ? -1.483 -3.516 7.715 1 87.62 132 ALA B N 1
ATOM 3477 C CA . ALA B 1 132 ? -0.786 -4.539 8.484 1 87.62 132 ALA B CA 1
ATOM 3478 C C . ALA B 1 132 ? -0.111 -5.555 7.566 1 87.62 132 ALA B C 1
ATOM 3480 O O . ALA B 1 132 ? 1.019 -5.977 7.82 1 87.62 132 ALA B O 1
ATOM 3481 N N . THR B 1 133 ? -0.84 -5.926 6.578 1 92.38 133 THR B N 1
ATOM 3482 C CA . THR B 1 133 ? -0.248 -6.895 5.664 1 92.38 133 THR B CA 1
ATOM 3483 C C . THR B 1 133 ? 0.907 -6.27 4.887 1 92.38 133 THR B C 1
ATOM 3485 O O . THR B 1 133 ? 1.903 -6.938 4.602 1 92.38 133 THR B O 1
ATOM 3488 N N . LEU B 1 134 ? 0.758 -5.02 4.5 1 91.81 134 LEU B N 1
ATOM 3489 C CA . LEU B 1 134 ? 1.848 -4.312 3.836 1 91.81 134 LEU B CA 1
ATOM 3490 C C . LEU B 1 134 ? 3.078 -4.238 4.734 1 91.81 134 LEU B C 1
ATOM 3492 O O . LEU B 1 134 ? 4.191 -4.531 4.293 1 91.81 134 LEU B O 1
ATOM 3496 N N . ALA B 1 135 ? 2.842 -3.867 5.957 1 87.69 135 ALA B N 1
ATOM 3497 C CA . ALA B 1 135 ? 3.926 -3.781 6.934 1 87.69 135 ALA B CA 1
ATOM 3498 C C . ALA B 1 135 ? 4.594 -5.141 7.133 1 87.69 135 ALA B C 1
ATOM 3500 O O . ALA B 1 135 ? 5.82 -5.23 7.23 1 87.69 135 ALA B O 1
ATOM 3501 N N . ALA B 1 136 ? 3.791 -6.16 7.195 1 89.56 136 ALA B N 1
ATOM 3502 C CA . ALA B 1 136 ? 4.32 -7.508 7.375 1 89.56 136 ALA B CA 1
ATOM 3503 C C . ALA B 1 136 ? 5.188 -7.922 6.191 1 89.56 136 ALA B C 1
ATOM 3505 O O . ALA B 1 136 ? 6.23 -8.555 6.367 1 89.56 136 ALA B O 1
ATOM 3506 N N . ALA B 1 137 ? 4.719 -7.586 5.031 1 93.06 137 ALA B N 1
ATOM 3507 C CA . ALA B 1 137 ? 5.48 -7.922 3.834 1 93.06 137 ALA B CA 1
ATOM 3508 C C . ALA B 1 137 ? 6.828 -7.199 3.82 1 93.06 137 ALA B C 1
ATOM 3510 O O . ALA B 1 137 ? 7.848 -7.785 3.449 1 93.06 137 ALA B O 1
ATOM 3511 N N . LEU B 1 138 ? 6.812 -5.973 4.188 1 88.5 138 LEU B N 1
ATOM 3512 C CA . LEU B 1 138 ? 8.055 -5.203 4.258 1 88.5 138 LEU B CA 1
ATOM 3513 C C . LEU B 1 138 ? 8.992 -5.777 5.312 1 88.5 138 LEU B C 1
ATOM 3515 O O . LEU B 1 138 ? 10.203 -5.844 5.102 1 88.5 138 LEU B O 1
ATOM 3519 N N . ALA B 1 139 ? 8.43 -6.18 6.414 1 86.06 139 ALA B N 1
ATOM 3520 C CA . ALA B 1 139 ? 9.227 -6.812 7.461 1 86.06 139 ALA B CA 1
ATOM 3521 C C . ALA B 1 139 ? 9.875 -8.094 6.957 1 86.06 139 ALA B C 1
ATOM 3523 O O . ALA B 1 139 ? 11.055 -8.359 7.227 1 86.06 139 ALA B O 1
ATOM 3524 N N . LEU B 1 140 ? 9.094 -8.844 6.25 1 89.62 140 LEU B N 1
ATOM 3525 C CA . LEU B 1 140 ? 9.609 -10.086 5.691 1 89.62 140 LEU B CA 1
ATOM 3526 C C . LEU B 1 140 ? 10.758 -9.805 4.723 1 89.62 140 LEU B C 1
ATOM 3528 O O . LEU B 1 140 ? 11.758 -10.523 4.719 1 89.62 140 LEU B O 1
ATOM 3532 N N . ALA B 1 141 ? 10.562 -8.812 3.893 1 89.19 141 ALA B N 1
ATOM 3533 C CA . ALA B 1 141 ? 11.609 -8.422 2.951 1 89.19 141 ALA B CA 1
ATOM 3534 C C . ALA B 1 141 ? 12.898 -8.062 3.682 1 89.19 141 ALA B C 1
ATOM 3536 O O . ALA B 1 141 ? 13.984 -8.484 3.277 1 89.19 141 ALA B O 1
ATOM 3537 N N . ASP B 1 142 ? 12.773 -7.367 4.738 1 83.56 142 ASP B N 1
ATOM 3538 C CA . ASP B 1 142 ? 13.93 -6.926 5.512 1 83.56 142 ASP B CA 1
ATOM 3539 C C . ASP B 1 142 ? 14.609 -8.109 6.207 1 83.56 142 ASP B C 1
ATOM 3541 O O . ASP B 1 142 ? 15.836 -8.141 6.328 1 83.56 142 ASP B O 1
ATOM 3545 N N . ILE B 1 143 ? 13.82 -9.039 6.668 1 84.12 143 ILE B N 1
ATOM 3546 C CA . ILE B 1 143 ? 14.352 -10.211 7.348 1 84.12 143 ILE B CA 1
ATOM 3547 C C . ILE B 1 143 ? 15.156 -11.055 6.355 1 84.12 143 ILE B C 1
ATOM 3549 O O . ILE B 1 143 ? 16.266 -11.484 6.656 1 84.12 143 ILE B O 1
ATOM 3553 N N . VAL B 1 144 ? 14.609 -11.242 5.184 1 86.75 144 VAL B N 1
ATOM 3554 C CA . VAL B 1 144 ? 15.242 -12.094 4.184 1 86.75 144 VAL B CA 1
ATOM 3555 C C . VAL B 1 144 ? 16.516 -11.43 3.66 1 86.75 144 VAL B C 1
ATOM 3557 O O . VAL B 1 144 ? 17.5 -12.102 3.391 1 86.75 144 VAL B O 1
ATOM 3560 N N . ALA B 1 145 ? 16.5 -10.141 3.559 1 85.06 145 ALA B N 1
ATOM 3561 C CA . ALA B 1 145 ? 17.625 -9.398 2.99 1 85.06 145 ALA B CA 1
ATOM 3562 C C . ALA B 1 145 ? 18.688 -9.102 4.055 1 85.06 145 ALA B C 1
ATOM 3564 O O . ALA B 1 145 ? 19.719 -8.5 3.762 1 85.06 145 ALA B O 1
ATOM 3565 N N . ASN B 1 146 ? 18.5 -9.562 5.238 1 81.44 146 ASN B N 1
ATOM 3566 C CA . ASN B 1 146 ? 19.406 -9.258 6.336 1 81.44 146 ASN B CA 1
ATOM 3567 C C . ASN B 1 146 ? 20.766 -9.938 6.148 1 81.44 146 ASN B C 1
ATOM 3569 O O . ASN B 1 146 ? 20.828 -11.156 5.953 1 81.44 146 ASN B O 1
ATOM 3573 N N . PRO B 1 147 ? 21.797 -9.188 6.195 1 79.5 147 PRO B N 1
ATOM 3574 C CA . PRO B 1 147 ? 23.125 -9.773 6.02 1 79.5 147 PRO B CA 1
ATOM 3575 C C . PRO B 1 147 ? 23.438 -10.844 7.066 1 79.5 147 PRO B C 1
ATOM 3577 O O . PRO B 1 147 ? 24.219 -11.758 6.805 1 79.5 147 PRO B O 1
ATOM 3580 N N . ALA B 1 148 ? 22.812 -10.758 8.211 1 77.88 148 ALA B N 1
ATOM 3581 C CA . ALA B 1 148 ? 23.062 -11.734 9.266 1 77.88 148 ALA B CA 1
ATOM 3582 C C . ALA B 1 148 ? 22.516 -13.109 8.875 1 77.88 148 ALA B C 1
ATOM 3584 O O . ALA B 1 148 ? 22.938 -14.125 9.43 1 77.88 148 ALA B O 1
ATOM 3585 N N . LEU B 1 149 ? 21.641 -13.125 7.914 1 79.44 149 LEU B N 1
ATOM 3586 C CA . LEU B 1 149 ? 21.047 -14.383 7.477 1 79.44 149 LEU B CA 1
ATOM 3587 C C . LEU B 1 149 ? 21.641 -14.836 6.152 1 79.44 149 LEU B C 1
ATOM 3589 O O . LEU B 1 149 ? 21.047 -15.648 5.441 1 79.44 149 LEU B O 1
ATOM 3593 N N . THR B 1 150 ? 22.734 -14.297 5.871 1 81.62 150 THR B N 1
ATOM 3594 C CA . THR B 1 150 ? 23.359 -14.602 4.594 1 81.62 150 THR B CA 1
ATOM 3595 C C . THR B 1 150 ? 23.656 -16.094 4.48 1 81.62 150 THR B C 1
ATOM 3597 O O . THR B 1 150 ? 23.547 -16.672 3.395 1 81.62 150 THR B O 1
ATOM 3600 N N . SER B 1 151 ? 23.906 -16.703 5.543 1 82 151 SER B N 1
ATOM 3601 C CA . SER B 1 151 ? 24.219 -18.125 5.508 1 82 151 SER B CA 1
ATOM 3602 C C . SER B 1 151 ? 22.984 -18.938 5.152 1 82 151 SER B C 1
ATOM 3604 O O . SER B 1 151 ? 23.109 -20.031 4.598 1 82 151 SER B O 1
ATOM 3606 N N . VAL B 1 152 ? 21.828 -18.406 5.406 1 79.88 152 VAL B N 1
ATOM 3607 C CA . VAL B 1 152 ? 20.609 -19.156 5.184 1 79.88 152 VAL B CA 1
ATOM 3608 C C . VAL B 1 152 ? 19.922 -18.656 3.906 1 79.88 152 VAL B C 1
ATOM 3610 O O . VAL B 1 152 ? 19.656 -19.453 3 1 79.88 152 VAL B O 1
ATOM 3613 N N . THR B 1 153 ? 19.766 -17.406 3.734 1 80.94 153 THR B N 1
ATOM 3614 C CA . THR B 1 153 ? 18.984 -16.844 2.637 1 80.94 153 THR B CA 1
ATOM 3615 C C . THR B 1 153 ? 19.906 -16.234 1.583 1 80.94 153 THR B C 1
ATOM 3617 O O . THR B 1 153 ? 19.438 -15.812 0.518 1 80.94 153 THR B O 1
ATOM 3620 N N . ASN B 1 154 ? 21.156 -16.125 1.823 1 82.38 154 ASN B N 1
ATOM 3621 C CA . ASN B 1 154 ? 22.109 -15.391 1.005 1 82.38 154 ASN B CA 1
ATOM 3622 C C . ASN B 1 154 ? 21.859 -13.883 1.073 1 82.38 154 ASN B C 1
ATOM 3624 O O . ASN B 1 154 ? 22.359 -13.133 0.235 1 82.38 154 ASN B O 1
ATOM 3628 N N . GLY B 1 155 ? 20.984 -13.562 1.992 1 71.94 155 GLY B N 1
ATOM 3629 C CA . GLY B 1 155 ? 20.766 -12.164 2.344 1 71.94 155 GLY B CA 1
ATOM 3630 C C . GLY B 1 155 ? 20.516 -11.281 1.139 1 71.94 155 GLY B C 1
ATOM 3631 O O . GLY B 1 155 ? 19.672 -11.586 0.296 1 71.94 155 GLY B O 1
ATOM 3632 N N . PRO B 1 156 ? 21.422 -10.195 1.074 1 75.62 156 PRO B N 1
ATOM 3633 C CA . PRO B 1 156 ? 21.219 -9.234 -0.013 1 75.62 156 PRO B CA 1
ATOM 3634 C C . PRO B 1 156 ? 21.797 -9.727 -1.344 1 75.62 156 PRO B C 1
ATOM 3636 O O . PRO B 1 156 ? 21.516 -9.141 -2.393 1 75.62 156 PRO B O 1
ATOM 3639 N N . ASP B 1 157 ? 22.547 -10.844 -1.342 1 82.12 157 ASP B N 1
ATOM 3640 C CA . ASP B 1 157 ? 23.266 -11.289 -2.535 1 82.12 157 ASP B CA 1
ATOM 3641 C C . ASP B 1 157 ? 22.312 -12.023 -3.49 1 82.12 157 ASP B C 1
ATOM 3643 O O . ASP B 1 157 ? 22.656 -12.234 -4.66 1 82.12 157 ASP B O 1
ATOM 3647 N N . GLY B 1 158 ? 21.172 -12.352 -3.084 1 83.69 158 GLY B N 1
ATOM 3648 C CA . GLY B 1 158 ? 20.203 -13 -3.947 1 83.69 158 GLY B CA 1
ATOM 3649 C C . GLY B 1 158 ? 20.469 -14.492 -4.109 1 83.69 158 GLY B C 1
ATOM 3650 O O . GLY B 1 158 ? 21.328 -15.055 -3.445 1 83.69 158 GLY B O 1
ATOM 3651 N N . LEU B 1 159 ? 19.625 -15.18 -4.812 1 85.94 159 LEU B N 1
ATOM 3652 C CA . LEU B 1 159 ? 19.719 -16.609 -5.066 1 85.94 159 LEU B CA 1
ATOM 3653 C C . LEU B 1 159 ? 19.938 -16.891 -6.551 1 85.94 159 LEU B C 1
ATOM 3655 O O . LEU B 1 159 ? 19.344 -16.234 -7.406 1 85.94 159 LEU B O 1
ATOM 3659 N N . ASN B 1 160 ? 20.875 -17.781 -6.836 1 86.94 160 ASN B N 1
ATOM 3660 C CA . ASN B 1 160 ? 21.172 -18.219 -8.195 1 86.94 160 ASN B CA 1
ATOM 3661 C C . ASN B 1 160 ? 20.656 -19.641 -8.453 1 86.94 160 ASN B C 1
ATOM 3663 O O . ASN B 1 160 ? 21.156 -20.594 -7.867 1 86.94 160 ASN B O 1
ATOM 3667 N N . LEU B 1 161 ? 19.688 -19.75 -9.328 1 86.81 161 LEU B N 1
ATOM 3668 C CA . LEU B 1 161 ? 19.062 -21.047 -9.617 1 86.81 161 LEU B CA 1
ATOM 3669 C C . LEU B 1 161 ? 19.391 -21.5 -11.031 1 86.81 161 LEU B C 1
ATOM 3671 O O . LEU B 1 161 ? 18.609 -22.234 -11.641 1 86.81 161 LEU B O 1
ATOM 3675 N N . ALA B 1 162 ? 20.422 -21.062 -11.539 1 83.94 162 ALA B N 1
ATOM 3676 C CA . ALA B 1 162 ? 20.797 -21.344 -12.922 1 83.94 162 ALA B CA 1
ATOM 3677 C C . ALA B 1 162 ? 20.922 -22.844 -13.148 1 83.94 162 ALA B C 1
ATOM 3679 O O . ALA B 1 162 ? 20.641 -23.344 -14.242 1 83.94 162 ALA B O 1
ATOM 3680 N N . SER B 1 163 ? 21.328 -23.562 -12.172 1 81.69 163 SER B N 1
ATOM 3681 C CA . SER B 1 163 ? 21.516 -25 -12.305 1 81.69 163 SER B CA 1
ATOM 3682 C C . SER B 1 163 ? 20.203 -25.719 -12.539 1 81.69 163 SER B C 1
ATOM 3684 O O . SER B 1 163 ? 20.172 -26.812 -13.117 1 81.69 163 SER B O 1
ATOM 3686 N N . ALA B 1 164 ? 19.141 -25.141 -12.156 1 81.19 164 ALA B N 1
ATOM 3687 C CA . ALA B 1 164 ? 17.828 -25.781 -12.258 1 81.19 164 ALA B CA 1
ATOM 3688 C C . ALA B 1 164 ? 17.062 -25.266 -13.477 1 81.19 164 ALA B C 1
ATOM 3690 O O . ALA B 1 164 ? 15.93 -25.688 -13.727 1 81.19 164 ALA B O 1
ATOM 3691 N N . TYR B 1 165 ? 17.719 -24.438 -14.164 1 81.12 165 TYR B N 1
ATOM 3692 C CA . TYR B 1 165 ? 17.031 -23.844 -15.305 1 81.12 165 TYR B CA 1
ATOM 3693 C C . TYR B 1 165 ? 16.656 -24.906 -16.328 1 81.12 165 TYR B C 1
ATOM 3695 O O . TYR B 1 165 ? 17.5 -25.734 -16.719 1 81.12 165 TYR B O 1
ATOM 3703 N N . SER B 1 166 ? 15.547 -25.125 -16.625 1 76.12 166 SER B N 1
ATOM 3704 C CA . SER B 1 166 ? 15.031 -26.062 -17.625 1 76.12 166 SER B CA 1
ATOM 3705 C C . SER B 1 166 ? 13.945 -25.406 -18.469 1 76.12 166 SER B C 1
ATOM 3707 O O . SER B 1 166 ? 12.781 -25.359 -18.078 1 76.12 166 SER B O 1
ATOM 3709 N N . SER B 1 167 ? 14.375 -24.984 -19.641 1 73.75 167 SER B N 1
ATOM 3710 C CA . SER B 1 167 ? 13.453 -24.328 -20.562 1 73.75 167 SER B CA 1
ATOM 3711 C C . SER B 1 167 ? 12.258 -25.203 -20.891 1 73.75 167 SER B C 1
ATOM 3713 O O . SER B 1 167 ? 12.406 -26.422 -21.047 1 73.75 167 SER B O 1
ATOM 3715 N N . GLY B 1 168 ? 11.078 -24.641 -20.828 1 80.88 168 GLY B N 1
ATOM 3716 C CA . GLY B 1 168 ? 9.883 -25.391 -21.172 1 80.88 168 GLY B CA 1
ATOM 3717 C C . GLY B 1 168 ? 9.148 -25.922 -19.953 1 80.88 168 GLY B C 1
ATOM 3718 O O . GLY B 1 168 ? 7.918 -25.828 -19.875 1 80.88 168 GLY B O 1
ATOM 3719 N N . GLN B 1 169 ? 9.953 -26.484 -19.047 1 88.75 169 GLN B N 1
ATOM 3720 C CA . GLN B 1 169 ? 9.305 -27.078 -17.891 1 88.75 169 GLN B CA 1
ATOM 3721 C C . GLN B 1 169 ? 8.617 -26.016 -17.031 1 88.75 169 GLN B C 1
ATOM 3723 O O . GLN B 1 169 ? 7.516 -26.234 -16.531 1 88.75 169 GLN B O 1
ATOM 3728 N N . PHE B 1 170 ? 9.336 -24.938 -16.906 1 90.81 170 PHE B N 1
ATOM 3729 C CA . PHE B 1 170 ? 8.711 -23.906 -16.094 1 90.81 170 PHE B CA 1
ATOM 3730 C C . PHE B 1 170 ? 7.512 -23.297 -16.812 1 90.81 170 PHE B C 1
ATOM 3732 O O . PHE B 1 170 ? 6.582 -22.812 -16.156 1 90.81 170 PHE B O 1
ATOM 3739 N N . TYR B 1 171 ? 7.508 -23.328 -18.109 1 93.75 171 TYR B N 1
ATOM 3740 C CA . TYR B 1 171 ? 6.363 -22.828 -18.859 1 93.75 171 TYR B CA 1
ATOM 3741 C C . TYR B 1 171 ? 5.129 -23.688 -18.625 1 93.75 171 TYR B C 1
ATOM 3743 O O . TYR B 1 171 ? 4.047 -23.172 -18.328 1 93.75 171 TYR B O 1
ATOM 3751 N N . VAL B 1 172 ? 5.324 -24.984 -18.656 1 94.19 172 VAL B N 1
ATOM 3752 C CA . VAL B 1 172 ? 4.227 -25.922 -18.422 1 94.19 172 VAL B CA 1
ATOM 3753 C C . VAL B 1 172 ? 3.734 -25.797 -16.984 1 94.19 172 VAL B C 1
ATOM 3755 O O . VAL B 1 172 ? 2.529 -25.844 -16.719 1 94.19 172 VAL B O 1
ATOM 3758 N N . ALA B 1 173 ? 4.676 -25.641 -16.078 1 96.06 173 ALA B N 1
ATOM 3759 C CA . ALA B 1 173 ? 4.312 -25.469 -14.68 1 96.06 173 ALA B CA 1
ATOM 3760 C C . ALA B 1 173 ? 3.48 -24.203 -14.484 1 96.06 173 ALA B C 1
ATOM 3762 O O . ALA B 1 173 ? 2.57 -24.172 -13.648 1 96.06 173 ALA B O 1
ATOM 3763 N N . SER B 1 174 ? 3.834 -23.156 -15.203 1 97.25 174 SER B N 1
ATOM 3764 C CA . SER B 1 174 ? 3.08 -21.922 -15.117 1 97.25 174 SER B CA 1
ATOM 3765 C C . SER B 1 174 ? 1.659 -22.094 -15.641 1 97.25 174 SER B C 1
ATOM 3767 O O . SER B 1 174 ? 0.714 -21.516 -15.102 1 97.25 174 SER B O 1
ATOM 3769 N N . ILE B 1 175 ? 1.467 -22.875 -16.719 1 97.38 175 ILE B N 1
ATOM 3770 C CA . ILE B 1 175 ? 0.142 -23.172 -17.25 1 97.38 175 ILE B CA 1
ATOM 3771 C C . ILE B 1 175 ? -0.686 -23.922 -16.203 1 97.38 175 ILE B C 1
ATOM 3773 O O . ILE B 1 175 ? -1.869 -23.625 -16.016 1 97.38 175 ILE B O 1
ATOM 3777 N N . VAL B 1 176 ? -0.047 -24.812 -15.555 1 97.31 176 VAL B N 1
ATOM 3778 C CA . VAL B 1 176 ? -0.716 -25.594 -14.531 1 97.31 176 VAL B CA 1
ATOM 3779 C C . VAL B 1 176 ? -1.15 -24.688 -13.383 1 97.31 176 VAL B C 1
ATOM 3781 O O . VAL B 1 176 ? -2.248 -24.844 -12.844 1 97.31 176 VAL B O 1
ATOM 3784 N N . LEU B 1 177 ? -0.274 -23.75 -13.023 1 98.12 177 LEU B N 1
ATOM 3785 C CA . LEU B 1 177 ? -0.612 -22.828 -11.945 1 98.12 177 LEU B CA 1
ATOM 3786 C C . LEU B 1 177 ? -1.816 -21.969 -12.328 1 98.12 177 LEU B C 1
ATOM 3788 O O . LEU B 1 177 ? -2.691 -21.719 -11.492 1 98.12 177 LEU B O 1
ATOM 3792 N N . VAL B 1 178 ? -1.839 -21.453 -13.555 1 98.31 178 VAL B N 1
ATOM 3793 C CA . VAL B 1 178 ? -2.992 -20.703 -14.023 1 98.31 178 VAL B CA 1
ATOM 3794 C C . VAL B 1 178 ? -4.254 -21.547 -13.922 1 98.31 178 VAL B C 1
ATOM 3796 O O . VAL B 1 178 ? -5.27 -21.109 -13.383 1 98.31 178 VAL B O 1
ATOM 3799 N N . GLY B 1 179 ? -4.16 -22.781 -14.43 1 98.12 179 GLY B N 1
ATOM 3800 C CA . GLY B 1 179 ? -5.293 -23.688 -14.336 1 98.12 179 GLY B CA 1
ATOM 3801 C C . GLY B 1 179 ? -5.754 -23.938 -12.914 1 98.12 179 GLY B C 1
ATOM 3802 O O . GLY B 1 179 ? -6.949 -23.875 -12.625 1 98.12 179 GLY B O 1
ATOM 3803 N N . LEU B 1 180 ? -4.789 -24.156 -12.039 1 97.94 180 LEU B N 1
ATOM 3804 C CA . LEU B 1 180 ? -5.094 -24.406 -10.641 1 97.94 180 LEU B CA 1
ATOM 3805 C C . LEU B 1 180 ? -5.773 -23.203 -10 1 97.94 180 LEU B C 1
ATOM 3807 O O . LEU B 1 180 ? -6.746 -23.344 -9.258 1 97.94 180 LEU B O 1
ATOM 3811 N N . SER B 1 181 ? -5.223 -22.016 -10.219 1 98.31 181 SER B N 1
ATOM 3812 C CA . SER B 1 181 ? -5.805 -20.797 -9.641 1 98.31 181 SER B CA 1
ATOM 3813 C C . SER B 1 181 ? -7.23 -20.578 -10.141 1 98.31 181 SER B C 1
ATOM 3815 O O . SER B 1 181 ? -8.102 -20.172 -9.367 1 98.31 181 SER B O 1
ATOM 3817 N N . LEU B 1 182 ? -7.488 -20.891 -11.43 1 98.19 182 LEU B N 1
ATOM 3818 C CA . LEU B 1 182 ? -8.828 -20.75 -11.992 1 98.19 182 LEU B CA 1
ATOM 3819 C C . LEU B 1 182 ? -9.773 -21.797 -11.422 1 98.19 182 LEU B C 1
ATOM 3821 O O . LEU B 1 182 ? -10.938 -21.5 -11.141 1 98.19 182 LEU B O 1
ATOM 3825 N N . ILE B 1 183 ? -9.32 -22.984 -11.281 1 97.75 183 ILE B N 1
ATOM 3826 C CA . ILE B 1 183 ? -10.141 -24.078 -10.734 1 97.75 183 ILE B CA 1
ATOM 3827 C C . ILE B 1 183 ? -10.539 -23.75 -9.297 1 97.75 183 ILE B C 1
ATOM 3829 O O . ILE B 1 183 ? -11.664 -24.016 -8.883 1 97.75 183 ILE B O 1
ATOM 3833 N N . VAL B 1 184 ? -9.617 -23.156 -8.562 1 97.81 184 VAL B N 1
ATOM 3834 C CA . VAL B 1 184 ? -9.906 -22.766 -7.184 1 97.81 184 VAL B CA 1
ATOM 3835 C C . VAL B 1 184 ? -11.039 -21.734 -7.164 1 97.81 184 VAL B C 1
ATOM 3837 O O . VAL B 1 184 ? -11.953 -21.828 -6.348 1 97.81 184 VAL B O 1
ATOM 3840 N N . VAL B 1 185 ? -11 -20.766 -8.031 1 96.94 185 VAL B N 1
ATOM 3841 C CA . VAL B 1 185 ? -12.031 -19.734 -8.086 1 96.94 185 VAL B CA 1
ATOM 3842 C C . VAL B 1 185 ? -13.367 -20.359 -8.484 1 96.94 185 VAL B C 1
ATOM 3844 O O . VAL B 1 185 ? -14.406 -20.016 -7.926 1 96.94 185 VAL B O 1
ATOM 3847 N N . VAL B 1 186 ? -13.336 -21.297 -9.477 1 96.12 186 VAL B N 1
ATOM 3848 C CA . VAL B 1 186 ? -14.555 -22 -9.898 1 96.12 186 VAL B CA 1
ATOM 3849 C C . VAL B 1 186 ? -15.125 -22.781 -8.719 1 96.12 186 VAL B C 1
ATOM 3851 O O . VAL B 1 186 ? -16.344 -22.781 -8.5 1 96.12 186 VAL B O 1
ATOM 3854 N N . TRP B 1 187 ? -14.266 -23.422 -8.016 1 95.94 187 TRP B N 1
ATOM 3855 C CA . TRP B 1 187 ? -14.695 -24.172 -6.844 1 95.94 187 TRP B CA 1
ATOM 3856 C C . TRP B 1 187 ? -15.312 -23.25 -5.801 1 95.94 187 TRP B C 1
ATOM 3858 O O . TRP B 1 187 ? -16.359 -23.562 -5.227 1 95.94 187 TRP B O 1
ATOM 3868 N N . LEU B 1 188 ? -14.766 -22.109 -5.547 1 95.44 188 LEU B N 1
ATOM 3869 C CA . LEU B 1 188 ? -15.281 -21.156 -4.574 1 95.44 188 LEU B CA 1
ATOM 3870 C C . LEU B 1 188 ? -16.641 -20.609 -5.012 1 95.44 188 LEU B C 1
ATOM 3872 O O . LEU B 1 188 ? -17.547 -20.469 -4.191 1 95.44 188 LEU B O 1
ATOM 3876 N N . ARG B 1 189 ? -16.781 -20.359 -6.266 1 92.44 189 ARG B N 1
ATOM 3877 C CA . ARG B 1 189 ? -18 -19.766 -6.797 1 92.44 189 ARG B CA 1
ATOM 3878 C C . ARG B 1 189 ? -19.172 -20.75 -6.734 1 92.44 189 ARG B C 1
ATOM 3880 O O . ARG B 1 189 ? -20.328 -20.344 -6.66 1 92.44 189 ARG B O 1
ATOM 3887 N N . ASN B 1 190 ? -18.844 -22.062 -6.766 1 93.06 190 ASN B N 1
ATOM 3888 C CA . ASN B 1 190 ? -19.891 -23.078 -6.863 1 93.06 190 ASN B CA 1
ATOM 3889 C C . ASN B 1 190 ? -20.016 -23.891 -5.582 1 93.06 190 ASN B C 1
ATOM 3891 O O . ASN B 1 190 ? -20.797 -24.828 -5.508 1 93.06 190 ASN B O 1
ATOM 3895 N N . SER B 1 191 ? -19.359 -23.531 -4.547 1 94.62 191 SER B N 1
ATOM 3896 C CA . SER B 1 191 ? -19.375 -24.297 -3.311 1 94.62 191 SER B CA 1
ATOM 3897 C C . SER B 1 191 ? -20.125 -23.562 -2.209 1 94.62 191 SER B C 1
ATOM 3899 O O . SER B 1 191 ? -20.359 -22.344 -2.311 1 94.62 191 SER B O 1
ATOM 3901 N N . ARG B 1 192 ? -20.531 -24.359 -1.238 1 94.31 192 ARG B N 1
ATOM 3902 C CA . ARG B 1 192 ? -21.156 -23.781 -0.053 1 94.31 192 ARG B CA 1
ATOM 3903 C C . ARG B 1 192 ? -20.172 -22.891 0.708 1 94.31 192 ARG B C 1
ATOM 3905 O O . ARG B 1 192 ? -20.578 -21.891 1.303 1 94.31 192 ARG B O 1
ATOM 3912 N N . PHE B 1 193 ? -18.938 -23.25 0.585 1 95.31 193 PHE B N 1
ATOM 3913 C CA . PHE B 1 193 ? -17.906 -22.484 1.257 1 95.31 193 PHE B CA 1
ATOM 3914 C C . PHE B 1 193 ? -17.828 -21.062 0.687 1 95.31 193 PHE B C 1
ATOM 3916 O O . PHE B 1 193 ? -17.766 -20.094 1.438 1 95.31 193 PHE B O 1
ATOM 3923 N N . GLY B 1 194 ? -17.797 -20.938 -0.612 1 94.88 194 GLY B N 1
ATOM 3924 C CA . GLY B 1 194 ? -17.75 -19.641 -1.252 1 94.88 194 GLY B CA 1
ATOM 3925 C C . GLY B 1 194 ? -18.953 -18.781 -0.936 1 94.88 194 GLY B C 1
ATOM 3926 O O . GLY B 1 194 ? -18.828 -17.562 -0.741 1 94.88 194 GLY B O 1
ATOM 3927 N N . LEU B 1 195 ? -20.062 -19.438 -0.852 1 92.94 195 LEU B N 1
ATOM 3928 C CA . LEU B 1 195 ? -21.297 -18.719 -0.505 1 92.94 195 LEU B CA 1
ATOM 3929 C C . LEU B 1 195 ? -21.234 -18.188 0.926 1 92.94 195 LEU B C 1
ATOM 3931 O O . LEU B 1 195 ? -21.703 -17.094 1.211 1 92.94 195 LEU B O 1
ATOM 3935 N N . THR B 1 196 ? -20.734 -19.031 1.734 1 95.06 196 THR B N 1
ATOM 3936 C CA . THR B 1 196 ? -20.562 -18.625 3.125 1 95.06 196 THR B CA 1
ATOM 3937 C C . THR B 1 196 ? -19.625 -17.422 3.232 1 95.06 196 THR B C 1
ATOM 3939 O O . THR B 1 196 ? -19.891 -16.5 4.008 1 95.06 196 THR B O 1
ATOM 3942 N N . LEU B 1 197 ? -18.562 -17.406 2.451 1 95.69 197 LEU B N 1
ATOM 3943 C CA . LEU B 1 197 ? -17.625 -16.297 2.463 1 95.69 197 LEU B CA 1
ATOM 3944 C C . LEU B 1 197 ? -18.281 -15.008 1.984 1 95.69 197 LEU B C 1
ATOM 3946 O O . LEU B 1 197 ? -18.047 -13.938 2.537 1 95.69 197 LEU B O 1
ATOM 3950 N N . GLN B 1 198 ? -19.109 -15.109 1.054 1 93.12 198 GLN B N 1
ATOM 3951 C CA . GLN B 1 198 ? -19.828 -13.945 0.542 1 93.12 198 GLN B CA 1
ATOM 3952 C C . GLN B 1 198 ? -20.797 -13.398 1.578 1 93.12 198 GLN B C 1
ATOM 3954 O O . GLN B 1 198 ? -20.953 -12.18 1.706 1 93.12 198 GLN B O 1
ATOM 3959 N N . ALA B 1 199 ? -21.453 -14.289 2.236 1 92.75 199 ALA B N 1
ATOM 3960 C CA . ALA B 1 199 ? -22.344 -13.867 3.314 1 92.75 199 ALA B CA 1
ATOM 3961 C C . ALA B 1 199 ? -21.578 -13.125 4.402 1 92.75 199 ALA B C 1
ATOM 3963 O O . ALA B 1 199 ? -22.047 -12.117 4.93 1 92.75 199 ALA B O 1
ATOM 3964 N N . ILE B 1 200 ? -20.438 -13.656 4.719 1 93 200 ILE B N 1
ATOM 3965 C CA . ILE B 1 200 ? -19.578 -13.031 5.719 1 93 200 ILE B CA 1
ATOM 3966 C C . ILE B 1 200 ? -19.141 -11.641 5.238 1 93 200 ILE B C 1
ATOM 3968 O O . ILE B 1 200 ? -19.125 -10.695 6.023 1 93 200 ILE B O 1
ATOM 3972 N N . ARG B 1 201 ? -18.766 -11.586 3.971 1 91.62 201 ARG B N 1
ATOM 3973 C CA . ARG B 1 201 ? -18.328 -10.328 3.381 1 91.62 201 ARG B CA 1
ATOM 3974 C C . ARG B 1 201 ? -19.422 -9.266 3.488 1 91.62 201 ARG B C 1
ATOM 3976 O O . ARG B 1 201 ? -19.141 -8.109 3.805 1 91.62 201 ARG B O 1
ATOM 3983 N N . ASP B 1 202 ? -20.625 -9.68 3.344 1 90.06 202 ASP B N 1
ATOM 3984 C CA . ASP B 1 202 ? -21.734 -8.734 3.311 1 90.06 202 ASP B CA 1
ATOM 3985 C C . ASP B 1 202 ? -22.172 -8.352 4.723 1 90.06 202 ASP B C 1
ATOM 3987 O O . ASP B 1 202 ? -22.438 -7.18 5 1 90.06 202 ASP B O 1
ATOM 3991 N N . GLU B 1 203 ? -22.297 -9.344 5.609 1 92.94 203 GLU B N 1
ATOM 3992 C CA . GLU B 1 203 ? -22.75 -9.109 6.977 1 92.94 203 GLU B CA 1
ATOM 3993 C C . GLU B 1 203 ? -22.078 -10.055 7.957 1 92.94 203 GLU B C 1
ATOM 3995 O O . GLU B 1 203 ? -22.656 -11.062 8.359 1 92.94 203 GLU B O 1
ATOM 4000 N N . PRO B 1 204 ? -20.906 -9.594 8.32 1 90.31 204 PRO B N 1
ATOM 4001 C CA . PRO B 1 204 ? -20.156 -10.5 9.18 1 90.31 204 PRO B CA 1
ATOM 4002 C C . PRO B 1 204 ? -20.844 -10.766 10.516 1 90.31 204 PRO B C 1
ATOM 4004 O O . PRO B 1 204 ? -20.781 -11.875 11.047 1 90.31 204 PRO B O 1
ATOM 4007 N N . TYR B 1 205 ? -21.531 -9.766 11.062 1 90.38 205 TYR B N 1
ATOM 4008 C CA . TYR B 1 205 ? -22.188 -9.922 12.352 1 90.38 205 TYR B CA 1
ATOM 4009 C C . TYR B 1 205 ? -23.359 -10.898 12.25 1 90.38 205 TYR B C 1
ATOM 4011 O O . TYR B 1 205 ? -23.516 -11.766 13.109 1 90.38 205 TYR B O 1
ATOM 4019 N N . SER B 1 206 ? -24.125 -10.758 11.227 1 91.5 206 SER B N 1
ATOM 4020 C CA . SER B 1 206 ? -25.25 -11.664 11.023 1 91.5 206 SER B CA 1
ATOM 4021 C C . SER B 1 206 ? -24.781 -13.094 10.82 1 91.5 206 SER B C 1
ATOM 4023 O O . SER B 1 206 ? -25.406 -14.039 11.32 1 91.5 206 SER B O 1
ATOM 4025 N N . ALA B 1 207 ? -23.719 -13.203 10.07 1 92.44 207 ALA B N 1
ATOM 4026 C CA . ALA B 1 207 ? -23.172 -14.539 9.836 1 92.44 207 ALA B CA 1
ATOM 4027 C C . ALA B 1 207 ? -22.734 -15.188 11.148 1 92.44 207 ALA B C 1
ATOM 4029 O O . ALA B 1 207 ? -22.969 -16.375 11.359 1 92.44 207 ALA B O 1
ATOM 4030 N N . SER B 1 208 ? -22.125 -14.406 12.016 1 91.12 208 SER B N 1
ATOM 4031 C CA . SER B 1 208 ? -21.672 -14.93 13.305 1 91.12 208 SER B CA 1
ATOM 4032 C C . SER B 1 208 ? -22.859 -15.344 14.18 1 91.12 208 SER B C 1
ATOM 4034 O O . SER B 1 208 ? -22.75 -16.281 14.969 1 91.12 208 SER B O 1
ATOM 4036 N N . MET B 1 209 ? -23.891 -14.727 14.07 1 93.38 209 MET B N 1
ATOM 4037 C CA . MET B 1 209 ? -25.078 -14.992 14.875 1 93.38 209 MET B CA 1
ATOM 4038 C C . MET B 1 209 ? -25.688 -16.344 14.508 1 93.38 209 MET B C 1
ATOM 4040 O O . MET B 1 209 ? -26.328 -16.984 15.344 1 93.38 209 MET B O 1
ATOM 4044 N N . VAL B 1 210 ? -25.469 -16.797 13.336 1 93 210 VAL B N 1
ATOM 4045 C CA . VAL B 1 210 ? -26.047 -18.062 12.914 1 93 210 VAL B CA 1
ATOM 4046 C C . VAL B 1 210 ? -25.016 -19.188 13.086 1 93 210 VAL B C 1
ATOM 4048 O O . VAL B 1 210 ? -25.203 -20.281 12.57 1 93 210 VAL B O 1
ATOM 4051 N N . GLY B 1 211 ? -23.875 -18.875 13.734 1 91.12 211 GLY B N 1
ATOM 4052 C CA . GLY B 1 211 ? -22.938 -19.906 14.156 1 91.12 211 GLY B CA 1
ATOM 4053 C C . GLY B 1 211 ? -21.75 -20.062 13.211 1 91.12 211 GLY B C 1
ATOM 4054 O O . GLY B 1 211 ? -20.984 -21.016 13.32 1 91.12 211 GLY B O 1
ATOM 4055 N N . VAL B 1 212 ? -21.672 -19.312 12.273 1 92.69 212 VAL B N 1
ATOM 4056 C CA . VAL B 1 212 ? -20.547 -19.406 11.344 1 92.69 212 VAL B CA 1
ATOM 4057 C C . VAL B 1 212 ? -19.281 -18.875 12.008 1 92.69 212 VAL B C 1
ATOM 4059 O O . VAL B 1 212 ? -19.312 -17.812 12.633 1 92.69 212 VAL B O 1
ATOM 4062 N N . ASN B 1 213 ? -18.188 -19.688 11.945 1 93.81 213 ASN B N 1
ATOM 4063 C CA . ASN B 1 213 ? -16.891 -19.203 12.438 1 93.81 213 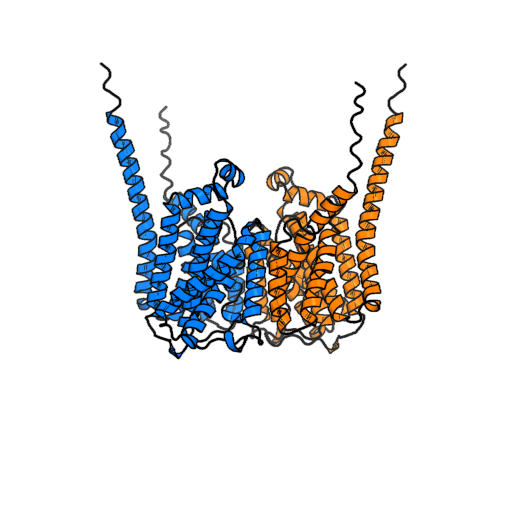ASN B CA 1
ATOM 4064 C C . ASN B 1 213 ? -16.219 -18.281 11.414 1 93.81 213 ASN B C 1
ATOM 4066 O O . ASN B 1 213 ? -15.414 -18.734 10.609 1 93.81 213 ASN B O 1
ATOM 4070 N N . VAL B 1 214 ? -16.422 -17.031 11.531 1 93.44 214 VAL B N 1
ATOM 4071 C CA . VAL B 1 214 ? -16.047 -16.031 10.531 1 93.44 214 VAL B CA 1
ATOM 4072 C C . VAL B 1 214 ? -14.531 -15.984 10.383 1 93.44 214 VAL B C 1
ATOM 4074 O O . VAL B 1 214 ? -14.008 -16.109 9.273 1 93.44 214 VAL B O 1
ATOM 4077 N N . PRO B 1 215 ? -13.75 -15.992 11.508 1 90.62 215 PRO B N 1
ATOM 4078 C CA . PRO B 1 215 ? -12.297 -15.906 11.344 1 90.62 215 PRO B CA 1
ATOM 4079 C C . PRO B 1 215 ? -11.711 -17.141 10.648 1 90.62 215 PRO B C 1
ATOM 4081 O O . PRO B 1 215 ? -10.789 -17 9.836 1 90.62 215 PRO B O 1
ATOM 4084 N N . MET B 1 216 ? -12.234 -18.234 10.922 1 93.19 216 MET B N 1
ATOM 4085 C CA . MET B 1 216 ? -11.695 -19.469 10.352 1 93.19 216 MET B CA 1
ATOM 4086 C C . MET B 1 216 ? -11.969 -19.531 8.859 1 93.19 216 MET B C 1
ATOM 4088 O O . MET B 1 216 ? -11.117 -19.969 8.086 1 93.19 216 MET B O 1
ATOM 4092 N N . ARG B 1 217 ? -13.133 -19.188 8.469 1 94.75 217 ARG B N 1
ATOM 4093 C CA . ARG B 1 217 ? -13.477 -19.25 7.047 1 94.75 217 ARG B CA 1
ATOM 4094 C C . ARG B 1 217 ? -12.641 -18.25 6.246 1 94.75 217 ARG B C 1
ATOM 4096 O O . ARG B 1 217 ? -12.195 -18.562 5.141 1 94.75 217 ARG B O 1
ATOM 4103 N N . ARG B 1 218 ? -12.406 -17.125 6.809 1 95.25 218 ARG B N 1
ATOM 4104 C CA . ARG B 1 218 ? -11.547 -16.141 6.164 1 95.25 218 ARG B CA 1
ATOM 4105 C C . ARG B 1 218 ? -10.109 -16.656 6.066 1 95.25 218 ARG B C 1
ATOM 4107 O O . ARG B 1 218 ? -9.438 -16.422 5.059 1 95.25 218 ARG B O 1
ATOM 4114 N N . ALA B 1 219 ? -9.758 -17.328 7.098 1 96.12 219 ALA B N 1
ATOM 4115 C CA . ALA B 1 219 ? -8.391 -17.844 7.152 1 96.12 219 ALA B CA 1
ATOM 4116 C C . ALA B 1 219 ? -8.141 -18.859 6.047 1 96.12 219 ALA B C 1
ATOM 4118 O O . ALA B 1 219 ? -7.062 -18.891 5.457 1 96.12 219 ALA B O 1
ATOM 4119 N N . VAL B 1 220 ? -9.078 -19.641 5.797 1 97 220 VAL B N 1
ATOM 4120 C CA . VAL B 1 220 ? -8.922 -20.672 4.762 1 97 220 VAL B CA 1
ATOM 4121 C C . VAL B 1 220 ? -8.75 -20 3.402 1 97 220 VAL B C 1
ATOM 4123 O O . VAL B 1 220 ? -7.879 -20.375 2.619 1 97 220 VAL B O 1
ATOM 4126 N N . ALA B 1 221 ? -9.602 -19.031 3.107 1 97.38 221 ALA B N 1
ATOM 4127 C CA . ALA B 1 221 ? -9.469 -18.266 1.862 1 97.38 221 ALA B CA 1
ATOM 4128 C C . ALA B 1 221 ? -8.102 -17.609 1.769 1 97.38 221 ALA B C 1
ATOM 4130 O O . ALA B 1 221 ? -7.484 -17.594 0.701 1 97.38 221 ALA B O 1
ATOM 4131 N N . TRP B 1 222 ? -7.645 -17.188 2.873 1 97.69 222 TRP B N 1
ATOM 4132 C CA . TRP B 1 222 ? -6.344 -16.531 2.963 1 97.69 222 TRP B CA 1
ATOM 4133 C C . TRP B 1 222 ? -5.223 -17.516 2.645 1 97.69 222 TRP B C 1
ATOM 4135 O O . TRP B 1 222 ? -4.332 -17.219 1.844 1 97.69 222 TRP B O 1
ATOM 4145 N N . LEU B 1 223 ? -5.293 -18.625 3.193 1 98.5 223 LEU B N 1
ATOM 4146 C CA . LEU B 1 223 ? -4.242 -19.609 3 1 98.5 223 LEU B CA 1
ATOM 4147 C C . LEU B 1 223 ? -4.215 -20.109 1.556 1 98.5 223 LEU B C 1
ATOM 4149 O O . LEU B 1 223 ? -3.146 -20.391 1.012 1 98.5 223 LEU B O 1
ATOM 4153 N N . ILE B 1 224 ? -5.363 -20.172 0.95 1 98.5 224 ILE B N 1
ATOM 4154 C CA . ILE B 1 224 ? -5.434 -20.531 -0.46 1 98.5 224 ILE B CA 1
ATOM 4155 C C . ILE B 1 224 ? -4.75 -19.469 -1.307 1 98.5 224 ILE B C 1
ATOM 4157 O O . ILE B 1 224 ? -3.947 -19.781 -2.188 1 98.5 224 ILE B O 1
ATOM 4161 N N . ALA B 1 225 ? -5.059 -18.234 -1.003 1 98.62 225 ALA B N 1
ATOM 4162 C CA . ALA B 1 225 ? -4.434 -17.125 -1.713 1 98.62 225 ALA B CA 1
ATOM 4163 C C . ALA B 1 225 ? -2.92 -17.125 -1.508 1 98.62 225 ALA B C 1
ATOM 4165 O O . ALA B 1 225 ? -2.16 -16.844 -2.441 1 98.62 225 ALA B O 1
ATOM 4166 N N . CYS B 1 226 ? -2.512 -17.453 -0.305 1 98.75 226 CYS B N 1
ATOM 4167 C CA . CYS B 1 226 ? -1.088 -17.516 0.007 1 98.75 226 CYS B CA 1
ATOM 4168 C C . CYS B 1 226 ? -0.386 -18.578 -0.822 1 98.75 226 CYS B C 1
ATOM 4170 O O . CYS B 1 226 ? 0.701 -18.344 -1.354 1 98.75 226 CYS B O 1
ATOM 4172 N N . ALA B 1 227 ? -1.019 -19.719 -0.923 1 98.75 227 ALA B N 1
ATOM 4173 C CA . ALA B 1 227 ? -0.438 -20.812 -1.696 1 98.75 227 ALA B CA 1
ATOM 4174 C C . ALA B 1 227 ? -0.24 -20.406 -3.154 1 98.75 227 ALA B C 1
ATOM 4176 O O . ALA B 1 227 ? 0.806 -20.688 -3.746 1 98.75 227 ALA B O 1
ATOM 4177 N N . ILE B 1 228 ? -1.174 -19.734 -3.715 1 98.75 228 ILE B N 1
ATOM 4178 C CA . ILE B 1 228 ? -1.113 -19.312 -5.109 1 98.75 228 ILE B CA 1
ATOM 4179 C C . ILE B 1 228 ? 0.008 -18.297 -5.289 1 98.75 228 ILE B C 1
ATOM 4181 O O . ILE B 1 228 ? 0.808 -18.391 -6.223 1 98.75 228 ILE B O 1
ATOM 4185 N N . ALA B 1 229 ? 0.095 -17.328 -4.379 1 98.81 229 ALA B N 1
ATOM 4186 C CA . ALA B 1 229 ? 1.134 -16.297 -4.457 1 98.81 229 ALA B CA 1
ATOM 4187 C C . ALA B 1 229 ? 2.523 -16.922 -4.316 1 98.81 229 ALA B C 1
ATOM 4189 O O . ALA B 1 229 ? 3.455 -16.531 -5.027 1 98.81 229 ALA B O 1
ATOM 4190 N N . GLY B 1 230 ? 2.615 -17.844 -3.387 1 98.81 230 GLY B N 1
ATOM 4191 C CA . GLY B 1 230 ? 3.896 -18.5 -3.178 1 98.81 230 GLY B CA 1
ATOM 4192 C C . GLY B 1 230 ? 4.359 -19.297 -4.379 1 98.81 230 GLY B C 1
ATOM 4193 O O . GLY B 1 230 ? 5.539 -19.266 -4.734 1 98.81 230 GLY B O 1
ATOM 4194 N N . MET B 1 231 ? 3.445 -20.047 -4.953 1 98.69 231 MET B N 1
ATOM 4195 C CA . MET B 1 231 ? 3.793 -20.828 -6.141 1 98.69 231 MET B CA 1
ATOM 4196 C C . MET B 1 231 ? 4.172 -19.906 -7.297 1 98.69 231 MET B C 1
ATOM 4198 O O . MET B 1 231 ? 5.07 -20.219 -8.078 1 98.69 231 MET B O 1
ATOM 4202 N N . ALA B 1 232 ? 3.475 -18.797 -7.445 1 98.56 232 ALA B N 1
ATOM 4203 C CA . ALA B 1 232 ? 3.822 -17.812 -8.469 1 98.56 232 ALA B CA 1
ATOM 4204 C C . ALA B 1 232 ? 5.23 -17.281 -8.258 1 98.56 232 ALA B C 1
ATOM 4206 O O . ALA B 1 232 ? 5.996 -17.109 -9.211 1 98.56 232 ALA B O 1
ATOM 4207 N N . GLY B 1 233 ? 5.535 -16.984 -7.012 1 98.06 233 GLY B N 1
ATOM 4208 C CA . GLY B 1 233 ? 6.883 -16.531 -6.691 1 98.06 233 GLY B CA 1
ATOM 4209 C C . GLY B 1 233 ? 7.945 -17.578 -7 1 98.06 233 GLY B C 1
ATOM 4210 O O . GLY B 1 233 ? 9.023 -17.25 -7.5 1 98.06 233 GLY B O 1
ATOM 4211 N N . ALA B 1 234 ? 7.625 -18.781 -6.664 1 97.62 234 ALA B N 1
ATOM 4212 C CA . ALA B 1 234 ? 8.547 -19.891 -6.949 1 97.62 234 ALA B CA 1
ATOM 4213 C C . ALA B 1 234 ? 8.812 -20 -8.445 1 97.62 234 ALA B C 1
ATOM 4215 O O . ALA B 1 234 ? 9.961 -20.203 -8.867 1 97.62 234 ALA B O 1
ATOM 4216 N N . LEU B 1 235 ? 7.793 -19.906 -9.219 1 96.94 235 LEU B N 1
ATOM 4217 C CA . LEU B 1 235 ? 7.93 -20.016 -10.664 1 96.94 235 LEU B CA 1
ATOM 4218 C C . LEU B 1 235 ? 8.727 -18.844 -11.219 1 96.94 235 LEU B C 1
ATOM 4220 O O . LEU B 1 235 ? 9.523 -19 -12.141 1 96.94 235 LEU B O 1
ATOM 4224 N N . TYR B 1 236 ? 8.516 -17.703 -10.68 1 94.75 236 TYR B N 1
ATOM 4225 C CA . TYR B 1 236 ? 9.297 -16.531 -11.062 1 94.75 236 TYR B CA 1
ATOM 4226 C C . TYR B 1 236 ? 10.781 -16.766 -10.812 1 94.75 236 TYR B C 1
ATOM 4228 O O . TYR B 1 236 ? 11.617 -16.5 -11.68 1 94.75 236 TYR B O 1
ATOM 4236 N N . GLY B 1 237 ? 11.039 -17.203 -9.625 1 93 237 GLY B N 1
ATOM 4237 C CA . GLY B 1 237 ? 12.43 -17.484 -9.297 1 93 237 GLY B CA 1
ATOM 4238 C C . GLY B 1 237 ? 13.062 -18.531 -10.203 1 93 237 GLY B C 1
ATOM 4239 O O . GLY B 1 237 ? 14.203 -18.359 -10.633 1 93 237 GLY B O 1
ATOM 4240 N N . TRP B 1 238 ? 12.312 -19.578 -10.469 1 93.12 238 TRP B N 1
ATOM 4241 C CA . TRP B 1 238 ? 12.789 -20.641 -11.336 1 93.12 238 TRP B CA 1
ATOM 4242 C C . TRP B 1 238 ? 13.031 -20.141 -12.75 1 93.12 238 TRP B C 1
ATOM 4244 O O . TRP B 1 238 ? 14.062 -20.438 -13.359 1 93.12 238 TRP B O 1
ATOM 4254 N N . ALA B 1 239 ? 12.18 -19.344 -13.25 1 91 239 ALA B N 1
ATOM 4255 C CA . ALA B 1 239 ? 12.25 -18.859 -14.625 1 91 239 ALA B CA 1
ATOM 4256 C C . ALA B 1 239 ? 13.352 -17.812 -14.766 1 91 239 ALA B C 1
ATOM 4258 O O . ALA B 1 239 ? 14.016 -17.734 -15.805 1 91 239 ALA B O 1
ATOM 4259 N N . SER B 1 240 ? 13.578 -16.969 -13.742 1 89.56 240 SER B N 1
ATOM 4260 C CA . SER B 1 240 ? 14.57 -15.898 -13.797 1 89.56 240 SER B CA 1
ATOM 4261 C C . SER B 1 240 ? 15.969 -16.422 -13.508 1 89.56 240 SER B C 1
ATOM 4263 O O . SER B 1 240 ? 16.969 -15.773 -13.828 1 89.56 240 SER B O 1
ATOM 4265 N N . SER B 1 241 ? 16.172 -17.531 -12.93 1 88.62 241 SER B N 1
ATOM 4266 C CA . SER B 1 241 ? 17.422 -18.219 -12.586 1 88.62 241 SER B CA 1
ATOM 4267 C C . SER B 1 241 ? 18.203 -17.453 -11.539 1 88.62 241 SER B C 1
ATOM 4269 O O . SER B 1 241 ? 19.062 -18.016 -10.852 1 88.62 241 SER B O 1
ATOM 4271 N N . LEU B 1 242 ? 18.078 -16.156 -11.562 1 87.56 242 LEU B N 1
ATOM 4272 C CA . LEU B 1 242 ? 18.719 -15.297 -10.57 1 87.56 242 LEU B CA 1
ATOM 4273 C C . LEU B 1 242 ? 17.781 -14.18 -10.133 1 87.56 242 LEU B C 1
ATOM 4275 O O . LEU B 1 242 ? 17.141 -13.539 -10.969 1 87.56 242 LEU B O 1
ATOM 4279 N N . PHE B 1 243 ? 17.703 -14.141 -8.789 1 89 243 PHE B N 1
ATOM 4280 C CA . PHE B 1 243 ? 16.906 -13.016 -8.312 1 89 243 PHE B CA 1
ATOM 4281 C C . PHE B 1 243 ? 17.438 -12.508 -6.977 1 89 243 PHE B C 1
ATOM 4283 O O . PHE B 1 243 ? 18.094 -13.25 -6.234 1 89 243 PHE B O 1
ATOM 4290 N N . TYR B 1 244 ? 17.172 -11.195 -6.766 1 89.56 244 TYR B N 1
ATOM 4291 C CA . TYR B 1 244 ? 17.5 -10.508 -5.523 1 89.56 244 TYR B CA 1
ATOM 4292 C C . TYR B 1 244 ? 16.266 -10.281 -4.676 1 89.56 244 TYR B C 1
ATOM 4294 O O . TYR B 1 244 ? 15.141 -10.305 -5.188 1 89.56 244 TYR B O 1
ATOM 4302 N N . PRO B 1 245 ? 16.453 -10.148 -3.424 1 89.94 245 PRO B N 1
ATOM 4303 C CA . PRO B 1 245 ? 15.289 -9.883 -2.566 1 89.94 245 PRO B CA 1
ATOM 4304 C C . PRO B 1 245 ? 14.461 -8.695 -3.047 1 89.94 245 PRO B C 1
ATOM 4306 O O . PRO B 1 245 ? 13.234 -8.727 -2.984 1 89.94 245 PRO B O 1
ATOM 4309 N N . THR B 1 246 ? 15.047 -7.699 -3.602 1 85.38 246 THR B N 1
ATOM 4310 C CA . THR B 1 246 ? 14.367 -6.484 -4.027 1 85.38 246 THR B CA 1
ATOM 4311 C C . THR B 1 246 ? 13.453 -6.766 -5.215 1 85.38 246 THR B C 1
ATOM 4313 O O . THR B 1 246 ? 12.469 -6.051 -5.434 1 85.38 246 THR B O 1
ATOM 4316 N N . ALA B 1 247 ? 13.781 -7.781 -5.891 1 87.69 247 ALA B N 1
ATOM 4317 C CA . ALA B 1 247 ? 12.984 -8.109 -7.07 1 87.69 247 ALA B CA 1
ATOM 4318 C C . ALA B 1 247 ? 11.727 -8.875 -6.691 1 87.69 247 ALA B C 1
ATOM 4320 O O . ALA B 1 247 ? 10.664 -8.68 -7.293 1 87.69 247 ALA B O 1
ATOM 4321 N N . VAL B 1 248 ? 11.875 -9.711 -5.699 1 92.44 248 VAL B N 1
ATOM 4322 C CA . VAL B 1 248 ? 10.758 -10.594 -5.387 1 92.44 248 VAL B CA 1
ATOM 4323 C C . VAL B 1 248 ? 9.922 -9.984 -4.262 1 92.44 248 VAL B C 1
ATOM 4325 O O . VAL B 1 248 ? 8.742 -10.312 -4.109 1 92.44 248 VAL B O 1
ATOM 4328 N N . PHE B 1 249 ? 10.492 -9.172 -3.477 1 93.75 249 PHE B N 1
ATOM 4329 C CA . PHE B 1 249 ? 9.766 -8.43 -2.453 1 93.75 249 PHE B CA 1
ATOM 4330 C C . PHE B 1 249 ? 9.523 -6.992 -2.893 1 93.75 249 PHE B C 1
ATOM 4332 O O . PHE B 1 249 ? 9.906 -6.051 -2.191 1 93.75 249 PHE B O 1
ATOM 4339 N N . ASP B 1 250 ? 8.891 -6.887 -3.984 1 91.12 250 ASP B N 1
ATOM 4340 C CA . ASP B 1 250 ? 8.602 -5.59 -4.586 1 91.12 250 ASP B CA 1
ATOM 4341 C C . ASP B 1 250 ? 7.113 -5.258 -4.496 1 91.12 250 ASP B C 1
ATOM 4343 O O . ASP B 1 250 ? 6.273 -6 -5.004 1 91.12 250 ASP B O 1
ATOM 4347 N N . VAL B 1 251 ? 6.801 -4.16 -3.918 1 91.25 251 VAL B N 1
ATOM 4348 C CA . VAL B 1 251 ? 5.422 -3.727 -3.717 1 91.25 251 VAL B CA 1
ATOM 4349 C C . VAL B 1 251 ? 4.719 -3.596 -5.066 1 91.25 251 VAL B C 1
ATOM 4351 O O . VAL B 1 251 ? 3.498 -3.76 -5.156 1 91.25 251 VAL B O 1
ATOM 4354 N N . THR B 1 252 ? 5.41 -3.34 -6.117 1 88.56 252 THR B N 1
ATOM 4355 C CA . THR B 1 252 ? 4.844 -3.191 -7.453 1 88.56 252 THR B CA 1
ATOM 4356 C C . THR B 1 252 ? 4.094 -4.457 -7.863 1 88.56 252 THR B C 1
ATOM 4358 O O . THR B 1 252 ? 3.076 -4.383 -8.555 1 88.56 252 THR B O 1
ATOM 4361 N N . THR B 1 253 ? 4.617 -5.586 -7.371 1 92.12 253 THR B N 1
ATOM 4362 C CA . THR B 1 253 ? 3.967 -6.855 -7.688 1 92.12 253 THR B CA 1
ATOM 4363 C C . THR B 1 253 ? 2.531 -6.871 -7.172 1 92.12 253 THR B C 1
ATOM 4365 O O . THR B 1 253 ? 1.609 -7.246 -7.902 1 92.12 253 THR B O 1
ATOM 4368 N N . THR B 1 254 ? 2.375 -6.473 -5.957 1 94.5 254 THR B N 1
ATOM 4369 C CA . THR B 1 254 ? 1.041 -6.449 -5.367 1 94.5 254 THR B CA 1
ATOM 4370 C C . THR B 1 254 ? 0.178 -5.379 -6.031 1 94.5 254 THR B C 1
ATOM 4372 O O . THR B 1 254 ? -1 -5.613 -6.312 1 94.5 254 THR B O 1
ATOM 4375 N N . VAL B 1 255 ? 0.72 -4.27 -6.305 1 89.88 255 VAL B N 1
ATOM 4376 C CA . VAL B 1 255 ? -0.046 -3.184 -6.906 1 89.88 255 VAL B CA 1
ATOM 4377 C C . VAL B 1 255 ? -0.579 -3.621 -8.273 1 89.88 255 VAL B C 1
ATOM 4379 O O . VAL B 1 255 ? -1.759 -3.43 -8.57 1 89.88 255 VAL B O 1
ATOM 4382 N N . LEU B 1 256 ? 0.257 -4.195 -9.039 1 89.25 256 LEU B N 1
ATOM 4383 C CA . LEU B 1 256 ? -0.174 -4.664 -10.352 1 89.25 256 LEU B CA 1
ATOM 4384 C C . LEU B 1 256 ? -1.233 -5.754 -10.219 1 89.25 256 LEU B C 1
ATOM 4386 O O . LEU B 1 256 ? -2.258 -5.719 -10.906 1 89.25 256 LEU B O 1
ATOM 4390 N N . ALA B 1 257 ? -0.952 -6.668 -9.336 1 93.31 257 ALA B N 1
ATOM 4391 C CA . ALA B 1 257 ? -1.919 -7.742 -9.133 1 93.31 257 ALA B CA 1
ATOM 4392 C C . ALA B 1 257 ? -3.275 -7.188 -8.711 1 93.31 257 ALA B C 1
ATOM 4394 O O . ALA B 1 257 ? -4.316 -7.648 -9.188 1 93.31 257 ALA B O 1
ATOM 4395 N N . LEU B 1 258 ? -3.242 -6.254 -7.824 1 92.19 258 LEU B N 1
ATOM 4396 C CA . LEU B 1 258 ? -4.473 -5.633 -7.355 1 92.19 258 LEU B CA 1
ATOM 4397 C C . LEU B 1 258 ? -5.176 -4.898 -8.492 1 92.19 258 LEU B C 1
ATOM 4399 O O . LEU B 1 258 ? -6.391 -5.027 -8.664 1 92.19 258 LEU B O 1
ATOM 4403 N N . VAL B 1 259 ? -4.414 -4.145 -9.227 1 86.75 259 VAL B N 1
ATOM 4404 C CA . VAL B 1 259 ? -4.973 -3.367 -10.336 1 86.75 259 VAL B CA 1
ATOM 4405 C C . VAL B 1 259 ? -5.605 -4.305 -11.359 1 86.75 259 VAL B C 1
ATOM 4407 O O . VAL B 1 259 ? -6.719 -4.066 -11.82 1 86.75 259 VAL B O 1
ATOM 4410 N N . PHE B 1 260 ? -4.891 -5.395 -11.656 1 89.56 260 PHE B N 1
ATOM 4411 C CA . PHE B 1 260 ? -5.387 -6.344 -12.648 1 89.56 260 PHE B CA 1
ATOM 4412 C C . PHE B 1 260 ? -6.668 -7.012 -12.164 1 89.56 260 PHE B C 1
ATOM 4414 O O . PHE B 1 260 ? -7.613 -7.18 -12.938 1 89.56 260 PHE B O 1
ATOM 4421 N N . ALA B 1 261 ? -6.707 -7.352 -10.93 1 91.56 261 ALA B N 1
ATOM 4422 C CA . ALA B 1 261 ? -7.879 -8.016 -10.375 1 91.56 261 ALA B CA 1
ATOM 4423 C C . ALA B 1 261 ? -9.062 -7.062 -10.289 1 91.56 261 ALA B C 1
ATOM 4425 O O . ALA B 1 261 ? -10.172 -7.395 -10.711 1 91.56 261 ALA B O 1
ATOM 4426 N N . LEU B 1 262 ? -8.836 -5.91 -9.727 1 86 262 LEU B N 1
ATOM 4427 C CA . LEU B 1 262 ? -9.93 -4.977 -9.453 1 86 262 LEU B CA 1
ATOM 4428 C C . LEU B 1 262 ? -10.461 -4.375 -10.742 1 86 262 LEU B C 1
ATOM 4430 O O . LEU B 1 262 ? -11.68 -4.258 -10.922 1 86 262 LEU B O 1
ATOM 4434 N N . PHE B 1 263 ? -9.516 -3.994 -11.57 1 80.12 263 PHE B N 1
ATOM 4435 C CA . PHE B 1 263 ? -9.961 -3.373 -12.812 1 80.12 263 PHE B CA 1
ATOM 4436 C C . PHE B 1 263 ? -10.547 -4.414 -13.758 1 80.12 263 PHE B C 1
ATOM 4438 O O . PHE B 1 263 ? -11.375 -4.086 -14.609 1 80.12 263 PHE B O 1
ATOM 4445 N N . GLY B 1 264 ? -10.086 -5.598 -13.68 1 85.06 264 GLY B N 1
ATOM 4446 C CA . GLY B 1 264 ? -10.68 -6.676 -14.445 1 85.06 264 GLY B CA 1
ATOM 4447 C C . GLY B 1 264 ? -12.055 -7.078 -13.945 1 85.06 264 GLY B C 1
ATOM 4448 O O . GLY B 1 264 ? -12.867 -7.617 -14.703 1 85.06 264 GLY B O 1
ATOM 4449 N N . GLY B 1 265 ? -12.336 -6.895 -12.695 1 87.25 265 GLY B N 1
ATOM 4450 C CA . GLY B 1 265 ? -13.609 -7.277 -12.102 1 87.25 265 GLY B CA 1
ATOM 4451 C C . GLY B 1 265 ? -13.477 -8.383 -11.07 1 87.25 265 GLY B C 1
ATOM 4452 O O . GLY B 1 265 ? -13.516 -9.562 -11.414 1 87.25 265 GLY B O 1
ATOM 4453 N N . VAL B 1 266 ? -13.461 -8.039 -9.781 1 87.56 266 VAL B N 1
ATOM 4454 C CA . VAL B 1 266 ? -13.305 -9.016 -8.703 1 87.56 266 VAL B CA 1
ATOM 4455 C C . VAL B 1 266 ? -14.625 -9.734 -8.453 1 87.56 266 VAL B C 1
ATOM 4457 O O . VAL B 1 266 ? -15.695 -9.195 -8.75 1 87.56 266 VAL B O 1
ATOM 4460 N N . GLY B 1 267 ? -14.57 -10.93 -7.957 1 87.75 267 GLY B N 1
ATOM 4461 C CA . GLY B 1 267 ? -15.758 -11.719 -7.691 1 87.75 267 GLY B CA 1
ATOM 4462 C C . GLY B 1 267 ? -16.203 -12.555 -8.875 1 87.75 267 GLY B C 1
ATOM 4463 O O . GLY B 1 267 ? -17.188 -13.289 -8.797 1 87.75 267 GLY B O 1
ATOM 4464 N N . THR B 1 268 ? -15.445 -12.422 -10.016 1 89.88 268 THR B N 1
ATOM 4465 C CA . THR B 1 268 ? -15.75 -13.188 -11.219 1 89.88 268 THR B CA 1
ATOM 4466 C C . THR B 1 268 ? -14.547 -14.008 -11.656 1 89.88 268 THR B C 1
ATOM 4468 O O . THR B 1 268 ? -13.422 -13.758 -11.211 1 89.88 268 THR B O 1
ATOM 4471 N N . LEU B 1 269 ? -14.852 -15.008 -12.438 1 91.94 269 LEU B N 1
ATOM 4472 C CA . LEU B 1 269 ? -13.773 -15.844 -12.945 1 91.94 269 LEU B CA 1
ATOM 4473 C C . LEU B 1 269 ? -13.023 -15.141 -14.078 1 91.94 269 LEU B C 1
ATOM 4475 O O . LEU B 1 269 ? -11.797 -15.07 -14.062 1 91.94 269 LEU B O 1
ATOM 4479 N N . TRP B 1 270 ? -13.703 -14.469 -14.961 1 91.75 270 TRP B N 1
ATOM 4480 C CA . TRP B 1 270 ? -13.148 -13.883 -16.172 1 91.75 270 TRP B CA 1
ATOM 4481 C C . TRP B 1 270 ? -12.523 -12.523 -15.883 1 91.75 270 TRP B C 1
ATOM 4483 O O . TRP B 1 270 ? -11.562 -12.125 -16.547 1 91.75 270 TRP B O 1
ATOM 4493 N N . GLY B 1 271 ? -13.016 -11.844 -15.008 1 91.31 271 GLY B N 1
ATOM 4494 C CA . GLY B 1 271 ? -12.578 -10.477 -14.727 1 91.31 271 GLY B CA 1
ATOM 4495 C C . GLY B 1 271 ? -11.094 -10.367 -14.469 1 91.31 271 GLY B C 1
ATOM 4496 O O . GLY B 1 271 ? -10.367 -9.75 -15.242 1 91.31 271 GLY B O 1
ATOM 4497 N N . PRO B 1 272 ? -10.648 -11.031 -13.43 1 94.44 272 PRO B N 1
ATOM 4498 C CA . PRO B 1 272 ? -9.219 -10.945 -13.102 1 94.44 272 PRO B CA 1
ATOM 4499 C C . PRO B 1 272 ? -8.328 -11.516 -14.203 1 94.44 272 PRO B C 1
ATOM 4501 O O . PRO B 1 272 ? -7.215 -11.031 -14.414 1 94.44 272 PRO B O 1
ATOM 4504 N N . THR B 1 273 ? -8.797 -12.547 -14.914 1 96 273 THR B N 1
ATOM 4505 C CA . THR B 1 273 ? -8.023 -13.156 -15.992 1 96 273 THR B CA 1
ATOM 4506 C C . THR B 1 273 ? -7.84 -12.18 -17.141 1 96 273 THR B C 1
ATOM 4508 O O . THR B 1 273 ? -6.719 -11.945 -17.594 1 96 273 THR B O 1
ATOM 4511 N N . ILE B 1 274 ? -8.898 -11.57 -17.594 1 92.75 274 ILE B N 1
ATOM 4512 C CA . ILE B 1 274 ? -8.844 -10.609 -18.688 1 92.75 274 ILE B CA 1
ATOM 4513 C C . ILE B 1 274 ? -8.062 -9.375 -18.25 1 92.75 274 ILE B C 1
ATOM 4515 O O . ILE B 1 274 ? -7.258 -8.844 -19.016 1 92.75 274 ILE B O 1
ATOM 4519 N N . GLY B 1 275 ? -8.297 -8.977 -17.031 1 89.44 275 GLY B N 1
ATOM 4520 C CA . GLY B 1 275 ? -7.539 -7.852 -16.516 1 89.44 275 GLY B CA 1
ATOM 4521 C C . GLY B 1 275 ? -6.043 -8.078 -16.516 1 89.44 275 GLY B C 1
ATOM 4522 O O . GLY B 1 275 ? -5.277 -7.211 -16.938 1 89.44 275 GLY B O 1
ATOM 4523 N N . ALA B 1 276 ? -5.664 -9.219 -16.062 1 93.62 276 ALA B N 1
ATOM 4524 C CA . ALA B 1 276 ? -4.242 -9.531 -15.977 1 93.62 276 ALA B CA 1
ATOM 4525 C C . ALA B 1 276 ? -3.621 -9.656 -17.359 1 93.62 276 ALA B C 1
ATOM 4527 O O . ALA B 1 276 ? -2.529 -9.133 -17.609 1 93.62 276 ALA B O 1
ATOM 4528 N N . VAL B 1 277 ? -4.281 -10.312 -18.281 1 92.44 277 VAL B N 1
ATOM 4529 C CA . VAL B 1 277 ? -3.732 -10.547 -19.609 1 92.44 277 VAL B CA 1
ATOM 4530 C C . VAL B 1 277 ? -3.654 -9.234 -20.375 1 92.44 277 VAL B C 1
ATOM 4532 O O . VAL B 1 277 ? -2.609 -8.891 -20.938 1 92.44 277 VAL B O 1
ATOM 4535 N N . VAL B 1 278 ? -4.656 -8.422 -20.406 1 86.94 278 VAL B N 1
ATOM 4536 C CA . VAL B 1 278 ? -4.727 -7.199 -21.188 1 86.94 278 VAL B CA 1
ATOM 4537 C C . VAL B 1 278 ? -3.805 -6.141 -20.594 1 86.94 278 VAL B C 1
ATOM 4539 O O . VAL B 1 278 ? -3.006 -5.531 -21.312 1 86.94 278 VAL B O 1
ATOM 4542 N N . LEU B 1 279 ? -3.918 -6.012 -19.344 1 85.19 279 LEU B N 1
ATOM 4543 C CA . LEU B 1 279 ? -3.162 -4.934 -18.719 1 85.19 279 LEU B CA 1
ATOM 4544 C C . LEU B 1 279 ? -1.679 -5.285 -18.641 1 85.19 279 LEU B C 1
ATOM 4546 O O . LEU B 1 279 ? -0.823 -4.402 -18.734 1 85.19 279 LEU B O 1
ATOM 4550 N N . TYR B 1 280 ? -1.412 -6.516 -18.406 1 87.06 280 TYR B N 1
ATOM 4551 C CA . TYR B 1 280 ? -0.004 -6.895 -18.422 1 87.06 280 TYR B CA 1
ATOM 4552 C C . TYR B 1 280 ? 0.57 -6.758 -19.828 1 87.06 280 TYR B C 1
ATOM 4554 O O . TYR B 1 280 ? 1.725 -6.363 -2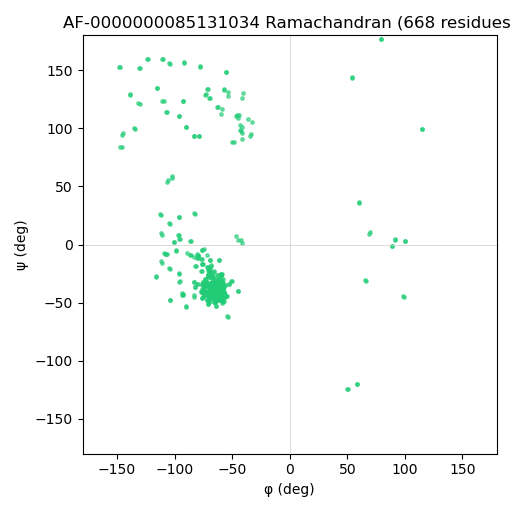0 1 87.06 280 TYR B O 1
ATOM 4562 N N . ALA B 1 281 ? -0.199 -7.203 -20.812 1 84.19 281 ALA B N 1
ATOM 4563 C CA . ALA B 1 281 ? 0.25 -7.039 -22.203 1 84.19 281 ALA B CA 1
ATOM 4564 C C . ALA B 1 281 ? 0.537 -5.57 -22.516 1 84.19 281 ALA B C 1
ATOM 4566 O O . ALA B 1 281 ? 1.543 -5.25 -23.141 1 84.19 281 ALA B O 1
ATOM 4567 N N . LEU B 1 282 ? -0.3 -4.75 -22.094 1 77.62 282 LEU B N 1
ATOM 4568 C CA . LEU B 1 282 ? -0.085 -3.318 -22.281 1 77.62 282 LEU B CA 1
ATOM 4569 C C . LEU B 1 282 ? 1.172 -2.861 -21.547 1 77.62 282 LEU B C 1
ATOM 4571 O O . LEU B 1 282 ? 1.953 -2.07 -22.078 1 77.62 282 LEU B O 1
ATOM 4575 N N . TYR B 1 283 ? 1.318 -3.416 -20.344 1 74.25 283 TYR B N 1
ATOM 4576 C CA . TYR B 1 283 ? 2.496 -3.131 -19.547 1 74.25 283 TYR B CA 1
ATOM 4577 C C . TYR B 1 283 ? 3.77 -3.572 -20.25 1 74.25 283 TYR B C 1
ATOM 4579 O O . TYR B 1 283 ? 4.758 -2.836 -20.297 1 74.25 283 TYR B O 1
ATOM 4587 N N . ALA B 1 284 ? 3.727 -4.648 -20.875 1 75.5 284 ALA B N 1
ATOM 4588 C CA . ALA B 1 284 ? 4.895 -5.246 -21.516 1 75.5 284 ALA B CA 1
ATOM 4589 C C . ALA B 1 284 ? 5.23 -4.539 -22.828 1 75.5 284 ALA B C 1
ATOM 4591 O O . ALA B 1 284 ? 6.406 -4.371 -23.172 1 75.5 284 ALA B O 1
ATOM 4592 N N . ILE B 1 285 ? 4.281 -4.195 -23.609 1 73.81 285 ILE B N 1
ATOM 4593 C CA . ILE B 1 285 ? 4.5 -3.518 -24.875 1 73.81 285 ILE B CA 1
ATOM 4594 C C . ILE B 1 285 ? 5.164 -2.164 -24.641 1 73.81 285 ILE B C 1
ATOM 4596 O O . ILE B 1 285 ? 6.062 -1.767 -25.391 1 73.81 285 ILE B O 1
ATOM 4600 N N . ILE B 1 286 ? 4.801 -1.599 -23.625 1 65.25 286 ILE B N 1
ATOM 4601 C CA . ILE B 1 286 ? 5.363 -0.29 -23.312 1 65.25 286 ILE B CA 1
ATOM 4602 C C . ILE B 1 286 ? 6.789 -0.452 -22.797 1 65.25 286 ILE B C 1
ATOM 4604 O O . ILE B 1 286 ? 7.66 0.371 -23.094 1 65.25 286 ILE B O 1
ATOM 4608 N N . GLY B 1 287 ? 7.051 -1.514 -21.984 1 61.94 287 GLY B N 1
ATOM 4609 C CA . GLY B 1 287 ? 8.359 -1.781 -21.406 1 61.94 287 GLY B CA 1
ATOM 4610 C C . GLY B 1 287 ? 9.375 -2.238 -22.453 1 61.94 287 GLY B C 1
ATOM 4611 O O . GLY B 1 287 ? 10.562 -1.909 -22.344 1 61.94 287 GLY B O 1
ATOM 4612 N N . VAL B 1 288 ? 9.164 -3.1 -23.312 1 53.44 288 VAL B N 1
ATOM 4613 C CA . VAL B 1 288 ? 10.055 -3.682 -24.312 1 53.44 288 VAL B CA 1
ATOM 4614 C C . VAL B 1 288 ? 10.555 -2.592 -25.266 1 53.44 288 VAL B C 1
ATOM 4616 O O . VAL B 1 288 ? 11.703 -2.617 -25.703 1 53.44 288 VAL B O 1
ATOM 4619 N N . SER B 1 289 ? 9.789 -1.617 -25.469 1 48.97 289 SER B N 1
ATOM 4620 C CA . SER B 1 289 ? 10.227 -0.671 -26.484 1 48.97 289 SER B CA 1
ATOM 4621 C C . SER B 1 289 ? 11.398 0.174 -26 1 48.97 289 SER B C 1
ATOM 4623 O O . SER B 1 289 ? 12.305 0.499 -26.766 1 48.97 289 SER B O 1
ATOM 4625 N N . ASP B 1 290 ? 11.414 0.654 -24.812 1 50.62 290 ASP B N 1
ATOM 4626 C CA . ASP B 1 290 ? 12.516 1.432 -24.25 1 50.62 290 ASP B CA 1
ATOM 4627 C C . ASP B 1 290 ? 12.672 1.163 -22.766 1 50.62 290 ASP B C 1
ATOM 4629 O O . ASP B 1 290 ? 11.977 1.768 -21.938 1 50.62 290 ASP B O 1
ATOM 4633 N N . PRO B 1 291 ? 13.648 0.118 -22.484 1 52.41 291 PRO B N 1
ATOM 4634 C CA . PRO B 1 291 ? 13.852 -0.283 -21.094 1 52.41 291 PRO B CA 1
ATOM 4635 C C . PRO B 1 291 ? 13.953 0.909 -20.141 1 52.41 291 PRO B C 1
ATOM 4637 O O . PRO B 1 291 ? 13.438 0.86 -19.016 1 52.41 291 PRO B O 1
ATOM 4640 N N . GLN B 1 292 ? 14.648 1.924 -20.641 1 53.28 292 GLN B N 1
ATOM 4641 C CA . GLN B 1 292 ? 14.812 3.105 -19.812 1 53.28 292 GLN B CA 1
ATOM 4642 C C . GLN B 1 292 ? 13.492 3.854 -19.641 1 53.28 292 GLN B C 1
ATOM 4644 O O . GLN B 1 292 ? 13.188 4.355 -18.562 1 53.28 292 GLN B O 1
ATOM 4649 N N . ALA B 1 293 ? 12.711 3.918 -20.766 1 54.03 293 ALA B N 1
ATOM 4650 C CA . ALA B 1 293 ? 11.438 4.629 -20.797 1 54.03 293 ALA B CA 1
ATOM 4651 C C . ALA B 1 293 ? 10.344 3.82 -20.109 1 54.03 293 ALA B C 1
ATOM 4653 O O . ALA B 1 293 ? 9.289 4.359 -19.75 1 54.03 293 ALA B O 1
ATOM 4654 N N . PHE B 1 294 ? 10.641 2.592 -19.859 1 55.06 294 PHE B N 1
ATOM 4655 C CA . PHE B 1 294 ? 9.664 1.644 -19.344 1 55.06 294 PHE B CA 1
ATOM 4656 C C . PHE B 1 294 ? 9.172 2.068 -17.969 1 55.06 294 PHE B C 1
ATOM 4658 O O . PHE B 1 294 ? 7.965 2.039 -17.688 1 55.06 294 PHE B O 1
ATOM 4665 N N . GLN B 1 295 ? 10.234 2.424 -17.266 1 56.41 295 GLN B N 1
ATOM 4666 C CA . GLN B 1 295 ? 9.805 2.762 -15.906 1 56.41 295 GLN B CA 1
ATOM 4667 C C . GLN B 1 295 ? 8.891 3.98 -15.914 1 56.41 295 GLN B C 1
ATOM 4669 O O . GLN B 1 295 ? 7.922 4.039 -15.148 1 56.41 295 GLN B O 1
ATOM 4674 N N . LEU B 1 296 ? 9.148 4.926 -16.906 1 57 296 LEU B N 1
ATOM 4675 C CA . LEU B 1 296 ? 8.352 6.137 -17.016 1 57 296 LEU B CA 1
ATOM 4676 C C . LEU B 1 296 ? 6.945 5.82 -17.516 1 57 296 LEU B C 1
ATOM 4678 O O . LEU B 1 296 ? 5.957 6.277 -16.938 1 57 296 LEU B O 1
ATOM 4682 N N . ILE B 1 297 ? 6.91 5.168 -18.5 1 60.53 297 ILE B N 1
ATOM 4683 C CA . ILE B 1 297 ? 5.629 4.891 -19.141 1 60.53 297 ILE B CA 1
ATOM 4684 C C . ILE B 1 297 ? 4.793 3.977 -18.234 1 60.53 297 ILE B C 1
ATOM 4686 O O . ILE B 1 297 ? 3.576 4.145 -18.125 1 60.53 297 ILE B O 1
ATOM 4690 N N . TYR B 1 298 ? 5.578 3.211 -17.5 1 60.19 298 TYR B N 1
ATOM 4691 C CA . TYR B 1 298 ? 4.902 2.281 -16.594 1 60.19 298 TYR B CA 1
ATOM 4692 C C . TYR B 1 298 ? 4.145 3.031 -15.508 1 60.19 298 TYR B C 1
ATOM 4694 O O . TYR B 1 298 ? 2.982 2.729 -15.234 1 60.19 298 TYR B O 1
ATOM 4702 N N . GLY B 1 299 ? 4.945 3.855 -15.023 1 60.56 299 GLY B N 1
ATOM 4703 C CA . GLY B 1 299 ? 4.305 4.66 -13.992 1 60.56 299 GLY B CA 1
ATOM 4704 C C . GLY B 1 299 ? 3.113 5.445 -14.508 1 60.56 299 GLY B C 1
ATOM 4705 O O . GLY B 1 299 ? 2.049 5.445 -13.883 1 60.56 299 GLY B O 1
ATOM 4706 N N . LEU B 1 300 ? 3.256 5.879 -15.648 1 65.12 300 LEU B N 1
ATOM 4707 C CA . LEU B 1 300 ? 2.195 6.688 -16.234 1 65.12 300 LEU B CA 1
ATOM 4708 C C . LEU B 1 300 ? 1.005 5.82 -16.641 1 65.12 300 LEU B C 1
ATOM 4710 O O . LEU B 1 300 ? -0.147 6.215 -16.438 1 65.12 300 LEU B O 1
ATOM 4714 N N . ALA B 1 301 ? 1.313 4.715 -17.141 1 64.69 301 ALA B N 1
ATOM 4715 C CA . ALA B 1 301 ? 0.247 3.814 -17.578 1 64.69 301 ALA B CA 1
ATOM 4716 C C . ALA B 1 301 ? -0.599 3.355 -16.391 1 64.69 301 ALA B C 1
ATOM 4718 O O . ALA B 1 301 ? -1.828 3.309 -16.484 1 64.69 301 ALA B O 1
ATOM 4719 N N . ILE B 1 302 ? 0.114 3.102 -15.359 1 64.75 302 ILE B N 1
ATOM 4720 C CA . ILE B 1 302 ? -0.604 2.656 -14.164 1 64.75 302 ILE B CA 1
ATOM 4721 C C . ILE B 1 302 ? -1.523 3.77 -13.672 1 64.75 302 ILE B C 1
ATOM 4723 O O . ILE B 1 302 ? -2.684 3.523 -13.336 1 64.75 302 ILE B O 1
ATOM 4727 N N . VAL B 1 303 ? -0.949 4.922 -13.75 1 64.06 303 VAL B N 1
ATOM 4728 C CA . VAL B 1 303 ? -1.725 6.07 -13.289 1 64.06 303 VAL B CA 1
ATOM 4729 C C . VAL B 1 303 ? -2.924 6.285 -14.211 1 64.06 303 VAL B C 1
ATOM 4731 O O . VAL B 1 303 ? -4.047 6.492 -13.734 1 64.06 303 VAL B O 1
ATOM 4734 N N . VAL B 1 304 ? -2.711 6.211 -15.445 1 68.69 304 VAL B N 1
ATOM 4735 C CA . VAL B 1 304 ? -3.775 6.441 -16.422 1 68.69 304 VAL B CA 1
ATOM 4736 C C . VAL B 1 304 ? -4.844 5.359 -16.266 1 68.69 304 VAL B C 1
ATOM 4738 O O . VAL B 1 304 ? -6.043 5.652 -16.297 1 68.69 304 VAL B O 1
ATOM 4741 N N . LEU B 1 305 ? -4.426 4.211 -16.125 1 63.81 305 LEU B N 1
ATOM 4742 C CA . LEU B 1 305 ? -5.363 3.098 -16 1 63.81 305 LEU B CA 1
ATOM 4743 C C . LEU B 1 305 ? -6.215 3.254 -14.742 1 63.81 305 LEU B C 1
ATOM 4745 O O . LEU B 1 305 ? -7.426 3.012 -14.773 1 63.81 305 LEU B O 1
ATOM 4749 N N . VAL B 1 306 ? -5.551 3.65 -13.805 1 62 306 VAL B N 1
ATOM 4750 C CA . VAL B 1 306 ? -6.254 3.822 -12.539 1 62 306 VAL B CA 1
ATOM 4751 C C . VAL B 1 306 ? -7.246 4.98 -12.648 1 62 306 VAL B C 1
ATOM 4753 O O . VAL B 1 306 ? -8.344 4.922 -12.086 1 62 306 VAL B O 1
ATOM 4756 N N . LEU B 1 307 ? -6.852 6.012 -13.328 1 60.69 307 LEU B N 1
ATOM 4757 C CA . LEU B 1 307 ? -7.668 7.215 -13.453 1 60.69 307 LEU B CA 1
ATOM 4758 C C . LEU B 1 307 ? -8.859 6.973 -14.375 1 60.69 307 LEU B C 1
ATOM 4760 O O . LEU B 1 307 ? -9.922 7.57 -14.195 1 60.69 307 LEU B O 1
ATOM 4764 N N . PHE B 1 308 ? -8.797 6.199 -15.289 1 60.22 308 PHE B N 1
ATOM 4765 C CA . PHE B 1 308 ? -9.844 6.141 -16.312 1 60.22 308 PHE B CA 1
ATOM 4766 C C . PHE B 1 308 ? -10.617 4.836 -16.219 1 60.22 308 PHE B C 1
ATOM 4768 O O . PHE B 1 308 ? -11.688 4.695 -16.828 1 60.22 308 PHE B O 1
ATOM 4775 N N . ALA B 1 309 ? -10.211 3.816 -15.531 1 53.97 309 ALA B N 1
ATOM 4776 C CA . ALA B 1 309 ? -10.93 2.551 -15.531 1 53.97 309 ALA B CA 1
ATOM 4777 C C . ALA B 1 309 ? -11.672 2.34 -14.211 1 53.97 309 ALA B C 1
ATOM 4779 O O . ALA B 1 309 ? -11.375 1.397 -13.477 1 53.97 309 ALA B O 1
ATOM 4780 N N . PRO B 1 310 ? -12.43 3.254 -13.875 1 54.88 310 PRO B N 1
ATOM 4781 C CA . PRO B 1 310 ? -13.031 3.055 -12.555 1 54.88 310 PRO B CA 1
ATOM 4782 C C . PRO B 1 310 ? -13.945 1.833 -12.5 1 54.88 310 PRO B C 1
ATOM 4784 O O . PRO B 1 310 ? -14.102 1.222 -11.438 1 54.88 310 PRO B O 1
ATOM 4787 N N . ARG B 1 311 ? -14.883 1.679 -13.5 1 53.06 311 ARG B N 1
ATOM 4788 C CA . ARG B 1 311 ? -15.898 0.632 -13.414 1 53.06 311 ARG B CA 1
ATOM 4789 C C . ARG B 1 311 ? -15.344 -0.704 -13.898 1 53.06 311 ARG B C 1
ATOM 4791 O O . ARG B 1 311 ? -16.109 -1.651 -14.117 1 53.06 311 ARG B O 1
ATOM 4798 N N . GLY B 1 312 ? -14.055 -0.942 -13.812 1 54.38 312 GLY B N 1
ATOM 4799 C CA . GLY B 1 312 ? -13.398 -2.17 -14.219 1 54.38 312 GLY B CA 1
ATOM 4800 C C . GLY B 1 312 ? -13.695 -2.562 -15.656 1 54.38 312 GLY B C 1
ATOM 4801 O O . GLY B 1 312 ? -14.664 -2.076 -16.25 1 54.38 312 GLY B O 1
ATOM 4802 N N . LEU B 1 313 ? -12.836 -3.104 -16.422 1 54.78 313 LEU B N 1
ATOM 4803 C CA . LEU B 1 313 ? -13.008 -3.568 -17.797 1 54.78 313 LEU B CA 1
ATOM 4804 C C . LEU B 1 313 ? -14.234 -4.461 -17.922 1 54.78 313 LEU B C 1
ATOM 4806 O O . LEU B 1 313 ? -14.922 -4.449 -18.938 1 54.78 313 LEU B O 1
ATOM 4810 N N . ALA B 1 314 ? -14.516 -5.137 -16.906 1 53.69 314 ALA B N 1
ATOM 4811 C CA . ALA B 1 314 ? -15.656 -6.043 -16.938 1 53.69 314 ALA B CA 1
ATOM 4812 C C . ALA B 1 314 ? -16.969 -5.27 -16.922 1 53.69 314 ALA B C 1
ATOM 4814 O O . ALA B 1 314 ? -17.969 -5.699 -17.516 1 53.69 314 ALA B O 1
ATOM 4815 N N . GLY B 1 315 ? -16.859 -4.164 -16.172 1 52.59 315 GLY B N 1
ATOM 4816 C CA . GLY B 1 315 ? -18.047 -3.328 -16.203 1 52.59 315 GLY B CA 1
ATOM 4817 C C . GLY B 1 315 ? -18.344 -2.766 -17.578 1 52.59 315 GLY B C 1
ATOM 4818 O O . GLY B 1 315 ? -19.516 -2.689 -17.984 1 52.59 315 GLY B O 1
ATOM 4819 N N . ILE B 1 316 ? -17.25 -2.467 -18.219 1 51.75 316 ILE B N 1
ATOM 4820 C CA . ILE B 1 316 ? -17.422 -1.971 -19.578 1 51.75 316 ILE B CA 1
ATOM 4821 C C . ILE B 1 316 ? -18 -3.078 -20.453 1 51.75 316 ILE B C 1
ATOM 4823 O O . ILE B 1 316 ? -18.891 -2.832 -21.281 1 51.75 316 ILE B O 1
ATOM 4827 N N . LEU B 1 317 ? -17.453 -4.184 -20.203 1 52.38 317 LEU B N 1
ATOM 4828 C CA . LEU B 1 317 ? -17.922 -5.297 -21.016 1 52.38 317 LEU B CA 1
ATOM 4829 C C . LEU B 1 317 ? -19.375 -5.613 -20.734 1 52.38 317 LEU B C 1
ATOM 4831 O O . LEU B 1 317 ? -20.156 -5.906 -21.641 1 52.38 317 LEU B O 1
ATOM 4835 N N . THR B 1 318 ? -19.672 -5.543 -19.469 1 51.28 318 THR B N 1
ATOM 4836 C CA . THR B 1 318 ? -21.062 -5.793 -19.156 1 51.28 318 THR B CA 1
ATOM 4837 C C . THR B 1 318 ? -21.953 -4.68 -19.688 1 51.28 318 THR B C 1
ATOM 4839 O O . THR B 1 318 ? -23.062 -4.938 -20.156 1 51.28 318 THR B O 1
ATOM 4842 N N . ALA B 1 319 ? -21.453 -3.508 -19.609 1 51 319 ALA B N 1
ATOM 4843 C CA . ALA B 1 319 ? -22.203 -2.396 -20.188 1 51 319 ALA B CA 1
ATOM 4844 C C . ALA B 1 319 ? -22.344 -2.553 -21.703 1 51 319 ALA B C 1
ATOM 4846 O O . ALA B 1 319 ? -23.422 -2.307 -22.25 1 51 319 ALA B O 1
ATOM 4847 N N . VAL B 1 320 ? -21.328 -2.939 -22.25 1 49.88 320 VAL B N 1
ATOM 4848 C CA . VAL B 1 320 ? -21.344 -3.148 -23.688 1 49.88 320 VAL B CA 1
ATOM 4849 C C . VAL B 1 320 ? -22.25 -4.332 -24.031 1 49.88 320 VAL B C 1
ATOM 4851 O O . VAL B 1 320 ? -23 -4.285 -25 1 49.88 320 VAL B O 1
ATOM 4854 N N . ARG B 1 321 ? -22.109 -5.352 -23.25 1 52.06 321 ARG B N 1
ATOM 4855 C CA . ARG B 1 321 ? -22.984 -6.496 -23.484 1 52.06 321 ARG B CA 1
ATOM 4856 C C . ARG B 1 321 ? -24.438 -6.117 -23.281 1 52.06 321 ARG B C 1
ATOM 4858 O O . ARG B 1 321 ? -25.328 -6.621 -23.969 1 52.06 321 ARG B O 1
ATOM 4865 N N . GLY B 1 322 ? -24.625 -5.301 -22.25 1 51.06 322 GLY B N 1
ATOM 4866 C CA . GLY B 1 322 ? -25.984 -4.801 -22.078 1 51.06 322 GLY B CA 1
ATOM 4867 C C . GLY B 1 322 ? -26.484 -4.004 -23.266 1 51.06 322 GLY B C 1
ATOM 4868 O O . GLY B 1 322 ? -27.672 -4.07 -23.609 1 51.06 322 GLY B O 1
ATOM 4869 N N . LEU B 1 323 ? -25.641 -3.309 -23.734 1 46.81 323 LEU B N 1
ATOM 4870 C CA . LEU B 1 323 ? -26 -2.529 -24.922 1 46.81 323 LEU B CA 1
ATOM 487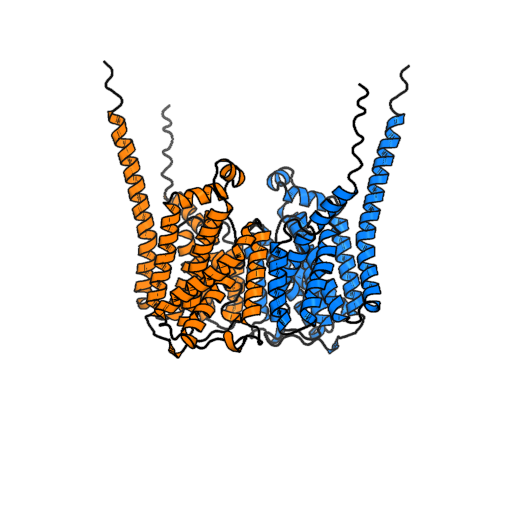1 C C . LEU B 1 323 ? -26.266 -3.441 -26.109 1 46.81 323 LEU B C 1
ATOM 4873 O O . LEU B 1 323 ? -27.109 -3.143 -26.953 1 46.81 323 LEU B O 1
ATOM 4877 N N . LEU B 1 324 ? -25.5 -4.457 -26.078 1 46.31 324 LEU B N 1
ATOM 4878 C CA . LEU B 1 324 ? -25.641 -5.352 -27.219 1 46.31 324 LEU B CA 1
ATOM 4879 C C . LEU B 1 324 ? -26.859 -6.25 -27.062 1 46.31 324 LEU B C 1
ATOM 4881 O O . LEU B 1 324 ? -27.438 -6.707 -28.062 1 46.31 324 LEU B O 1
ATOM 4885 N N . VAL B 1 325 ? -27.141 -6.605 -25.828 1 45.53 325 VAL B N 1
ATOM 4886 C CA . VAL B 1 325 ? -28.312 -7.453 -25.609 1 45.53 325 VAL B CA 1
ATOM 4887 C C . VAL B 1 325 ? -29.547 -6.59 -25.406 1 45.53 325 VAL B C 1
ATOM 4889 O O . VAL B 1 325 ? -30.609 -7.09 -25.047 1 45.53 325 VAL B O 1
ATOM 4892 N N . ARG B 1 326 ? -29.516 -5.305 -25.297 1 45.41 326 ARG B N 1
ATOM 4893 C CA . ARG B 1 326 ? -30.781 -4.57 -25.312 1 45.41 326 ARG B CA 1
ATOM 4894 C C . ARG B 1 326 ? -31.641 -4.98 -26.5 1 45.41 326 ARG B C 1
ATOM 4896 O O . ARG B 1 326 ? -31.25 -4.793 -27.656 1 45.41 326 ARG B O 1
ATOM 4903 N N . ARG B 1 327 ? -32.406 -5.98 -26.25 1 43.22 327 ARG B N 1
ATOM 4904 C CA . ARG B 1 327 ? -33.562 -6.293 -27.078 1 43.22 327 ARG B CA 1
ATOM 4905 C C . ARG B 1 327 ? -34.312 -5.023 -27.484 1 43.22 327 ARG B C 1
ATOM 4907 O O . ARG B 1 327 ? -34.406 -4.074 -26.703 1 43.22 327 ARG B O 1
ATOM 4914 N N . PRO B 1 328 ? -34.625 -4.855 -28.766 1 38.16 328 PRO B N 1
ATOM 4915 C CA . PRO B 1 328 ? -35.531 -3.783 -29.234 1 38.16 328 PRO B CA 1
ATOM 4916 C C . PRO B 1 328 ? -36.75 -3.592 -28.328 1 38.16 328 PRO B C 1
ATOM 4918 O O . PRO B 1 328 ? -37.406 -4.566 -27.969 1 38.16 328 PRO B O 1
ATOM 4921 N N . LYS B 1 329 ? -36.688 -2.65 -27.391 1 42.41 329 LYS B N 1
ATOM 4922 C CA . LYS B 1 329 ? -37.938 -2.264 -26.734 1 42.41 329 LYS B CA 1
ATOM 4923 C C . LYS B 1 329 ? -39.094 -2.328 -27.703 1 42.41 329 LYS B C 1
ATOM 4925 O O . LYS B 1 329 ? -39.094 -1.677 -28.75 1 42.41 329 LYS B O 1
ATOM 4930 N N . GLU B 1 330 ? -39.781 -3.383 -27.766 1 38.06 330 GLU B N 1
ATOM 4931 C CA . GLU B 1 330 ? -41.062 -3.455 -28.438 1 38.06 330 GLU B CA 1
ATOM 4932 C C . GLU B 1 330 ? -41.938 -2.232 -28.125 1 38.06 330 GLU B C 1
ATOM 4934 O O . GLU B 1 330 ? -42.062 -1.836 -26.969 1 38.06 330 GLU B O 1
ATOM 4939 N N . LEU B 1 331 ? -42.062 -1.242 -29.062 1 40.66 331 LEU B N 1
ATOM 4940 C CA . LEU B 1 331 ? -43 -0.128 -29.109 1 40.66 331 LEU B CA 1
ATOM 4941 C C . LEU B 1 331 ? -44.375 -0.536 -28.562 1 40.66 331 LEU B C 1
ATOM 4943 O O . LEU B 1 331 ? -44.906 -1.586 -28.938 1 40.66 331 LEU B O 1
ATOM 4947 N N . PRO B 1 332 ? -44.688 -0.027 -27.375 1 43.84 332 PRO B N 1
ATOM 4948 C CA . PRO B 1 332 ? -46.062 -0.306 -26.922 1 43.84 332 PRO B CA 1
ATOM 4949 C C . PRO B 1 332 ? -47.094 -0.094 -28 1 43.84 332 PRO B C 1
ATOM 4951 O O . PRO B 1 332 ? -46.969 0.813 -28.828 1 43.84 332 PRO B O 1
ATOM 4954 N N . ASP B 1 333 ? -47.688 -1.095 -28.531 1 36.38 333 ASP B N 1
ATOM 4955 C CA . ASP B 1 333 ? -48.812 -1.023 -29.453 1 36.38 333 ASP B CA 1
ATOM 4956 C C . ASP B 1 333 ? -49.844 0.014 -28.984 1 36.38 333 ASP B C 1
ATOM 4958 O O . ASP B 1 333 ? -50.312 -0.044 -27.859 1 36.38 333 ASP B O 1
ATOM 4962 N N . ALA B 1 334 ? -49.75 1.202 -29.594 1 41.91 334 ALA B N 1
ATOM 4963 C CA . ALA B 1 334 ? -50.75 2.277 -29.516 1 41.91 334 ALA B CA 1
ATOM 4964 C C . ALA B 1 334 ? -52.156 1.739 -29.688 1 41.91 334 ALA B C 1
ATOM 4966 O O . ALA B 1 334 ? -53.125 2.512 -29.844 1 41.91 334 ALA B O 1
ATOM 4967 N N . THR B 1 335 ? -52.406 0.498 -29.797 1 34.34 335 THR B N 1
ATOM 4968 C CA . THR B 1 335 ? -53.781 0.149 -30.094 1 34.34 335 THR B CA 1
ATOM 4969 C C . THR B 1 335 ? -54.656 0.326 -28.844 1 34.34 335 THR B C 1
ATOM 4971 O O . THR B 1 335 ? -55.875 0.128 -28.906 1 34.34 335 THR B O 1
ATOM 4974 N N . ALA B 1 336 ? -54.219 0.672 -27.594 1 29.14 336 ALA B N 1
ATOM 4975 C CA . ALA B 1 336 ? -55.438 0.871 -26.797 1 29.14 336 ALA B CA 1
ATOM 4976 C C . ALA B 1 336 ? -55.875 2.336 -26.812 1 29.14 336 ALA B C 1
ATOM 4978 O O . ALA B 1 336 ? -55.031 3.234 -26.812 1 29.14 336 ALA B O 1
#

Radius of gyration: 28.13 Å; Cα contacts (8 Å, |Δi|>4): 1089; chains: 2; bounding box: 89×69×83 Å

Foldseek 3Di:
DPDDPVVVVVVVVVVVVVVVVVLVVVLVCLLVVVLVCLVCVCVVPVPLLLSLLLLLLLLLLLLQLLQCQQQVDGALLLLLLLLQLQQQLLLCCVPVVDQLLVSLQSLLVSLLVLLVVCLVLVVDDDPSSNVVNNVSSVVSLQVLQPPVCCVRRVRQQWGAQLVNADPPPLSNSSSVLSSVSSVVLVCLLPDPLSVLSNVCNVPVPVSVVVPDPNSVSSSVSSSVSSSSSRSSSSSSSNNVSTDGSCVSSPSVSSLQSNLLNVLQPRNDSRSSNVSSNVLSVVLVVQCVVDVVCSVVVNVVSSVVSVVPRNCHPVSVVVVVVCVVPPDPPDDPPPPD/DDDDPVVVVVVVVVVVVVVVVVLVVVLVCLLVVVLVCLVCVCVVPVPLLLSLLLLLLLLLLLLQLLQCQQQVQGALLLLLLLLQLQQQLLLCCVPVVDQLLVSLQSLLVSLLVLLVVCLVLVVDDDPSSRVVNNVSSVVSLQVLQPPVCCVRRVRQQWGAQLVNADPPPLSNSSSVLSSVSSVVLVCLLPDPLSVLSNVCNVPVPVSVVVPDPNSVSSSVSSSVSSSSSRSSSSSSSRNVSTDGSCVSSPSVSSLQSNLLNVLQPRNDSRSSNCSSNVLSVVLVVQCVVDVVCSVVVNVVSSVVSVVPRNCHPVSVVVVVVCVVPPDPPPDPPPPD

pLDDT: mean 83.55, std 16.59, range [29.0, 98.81]

Sequence (672 aa):
MPEPALAQRPTTERRSRRRLGRRAIADGLGVVVPVVGFAFGLHIYGNELLLVYMMGYVALAQGINVIYGFTGYLPFGYFGLFGAGAYASGLAIIHLHVPALASVLVGGLGAVVVGLVLIPLFRLRGAYFAIATLAAALALADIVANPALTSVTNGPDGLNLASAYSSGQFYVASIVLVGLSLIVVVWLRNSRFGLTLQAIRDEPYSASMVGVNVPMRRAVAWLIACAIAGMAGALYGWASSLFYPTAVFDVTTTVLALVFALFGGVGTLWGPTIGAVVLYALYAIIGVSDPQAFQLIYGLAIVVLVLFAPRGLAGILTAVRGLLVRRPKELPDATAMPEPALAQRPTTERRSRRRLGRRAIADGLGVVVPVVGFAFGLHIYGNELLLVYMMGYVALAQGINVIYGFTGYLPFGYFGLFGAGAYASGLAIIHLHVPALASVLVGGLGAVVVGLVLIPLFRLRGAYFAIATLAAALALADIVANPALTSVTNGPDGLNLASAYSSGQFYVASIVLVGLSLIVVVWLRNSRFGLTLQAIRDEPYSASMVGVNVPMRRAVAWLIACAIAGMAGALYGWASSLFYPTAVFDVTTTVLALVFALFGGVGTLWGPTIGAVVLYALYAIIGVSDPQAFQLIYGLAIVVLVLFAPRGLAGILTAVRGLLVRRPKELPDATA

Solvent-accessible surface area (backbone atoms only — not comparable to full-atom values): 32498 Å² total; per-residue (Å²): 133,85,81,74,77,66,76,62,53,60,58,55,52,50,52,51,49,48,52,49,49,52,50,50,49,52,50,48,46,62,35,48,49,58,38,51,50,55,72,49,33,59,80,77,44,81,56,62,68,60,53,43,52,44,36,34,37,26,23,36,4,37,21,47,29,46,26,26,39,32,46,65,51,56,61,57,17,46,17,30,25,18,26,38,0,20,49,39,12,50,46,34,36,72,76,66,62,40,55,63,77,60,19,26,56,42,0,12,50,38,6,28,54,53,39,61,70,49,50,68,42,68,79,40,57,70,69,56,28,20,51,36,32,31,39,36,18,53,13,49,43,31,43,49,35,18,65,88,36,31,90,76,54,31,7,66,76,22,49,78,37,60,90,63,53,50,88,63,56,56,51,52,51,37,44,49,45,36,39,48,40,41,49,51,50,51,48,33,74,73,32,71,65,33,52,50,35,40,46,36,46,74,35,50,66,63,38,44,73,76,66,47,62,61,70,60,58,51,43,53,37,42,37,53,22,20,26,41,23,0,26,37,19,12,47,48,40,48,71,56,18,52,48,38,49,69,71,43,45,26,65,63,56,24,52,49,25,48,49,18,11,51,30,7,25,56,67,50,78,58,19,10,44,52,19,18,53,52,51,44,48,54,51,47,60,53,28,71,73,34,69,69,52,14,43,35,50,44,16,47,48,47,32,50,48,50,58,68,42,74,67,13,59,39,44,48,47,49,50,48,46,47,61,67,61,55,62,79,75,73,70,77,72,77,78,117,132,84,80,74,77,68,76,63,54,60,58,54,52,51,51,51,49,50,52,52,49,52,49,49,49,51,50,50,47,62,36,46,50,58,37,51,50,55,72,48,35,59,80,77,44,80,56,62,67,60,52,41,50,44,34,33,37,27,22,34,5,37,21,46,27,47,26,28,39,33,46,64,50,56,60,56,18,48,17,30,26,17,24,38,0,21,49,38,13,50,46,34,36,72,76,66,61,40,56,63,77,59,18,26,55,42,0,13,50,38,5,28,53,53,38,60,69,50,49,66,42,69,79,39,57,70,67,54,27,22,50,35,33,30,38,35,18,52,13,49,42,32,43,48,34,17,66,89,35,30,89,77,55,33,6,68,77,22,50,80,37,60,88,63,52,50,90,61,56,56,50,54,51,36,42,49,44,35,38,50,38,42,49,51,51,51,48,33,75,73,33,71,65,33,50,50,34,42,45,34,47,75,36,49,68,62,37,42,73,76,67,46,62,61,70,60,56,51,45,52,37,42,36,53,23,18,26,43,23,0,27,34,19,13,48,48,39,49,70,56,18,54,48,38,49,70,69,44,45,26,64,64,56,25,52,50,24,48,49,17,10,52,30,7,24,57,70,48,78,59,17,10,43,51,19,18,51,54,52,44,49,55,50,46,59,54,29,71,75,34,70,66,51,15,40,36,50,46,15,47,48,46,33,49,47,52,58,70,42,75,67,13,59,39,43,50,47,48,50,49,45,47,61,67,62,56,65,80,76,74,71,76,73,77,80,118

Nearest PDB structures (foldseek):
  4dbl-assembly2_F  TM=4.632E-01  e=5.679E-04  Escherichia coli K-12
  5tsb-assembly1_A  TM=2.106E-01  e=1.357E+00  Bordetella bronchiseptica RB50
  7uwb-assembly1_c  TM=2.453E-01  e=4.122E+00  Citrus x limon
  8phw-assembly1_A  TM=2.085E-01  e=4.295E+00  Homo sapiens
  4dbl-assembly2_F  TM=4.651E-01  e=5.866E-04  Escherichia coli K-12